Protein AF-A0A0N4UNN8-F1 (afdb_monomer)

InterPro domains:
  IPR016040 NAD(P)-binding domain [PF16363] (71-376)
  IPR036291 NAD(P)-binding domain superfamily [SSF51735] (62-388)

pLDDT: mean 86.35, std 21.84, range [20.2, 98.94]

Mean predicted aligned error: 10.26 Å

Nearest PDB structures (foldseek):
  2hun-assembly1_B  TM=9.190E-01  e=2.911E-35  Pyrococcus horikoshii OT3
  8du1-assembly2_B  TM=8.882E-01  e=1.195E-36  Elizabethkingia anophelis NUHP1
  1g1a-assembly1_A  TM=8.805E-01  e=3.283E-35  Salmonella enterica subsp. enterica serovar Typhimurium
  1bxk-assembly1_B  TM=8.755E-01  e=2.512E-33  Escherichia coli
  1bxk-assembly1_A  TM=8.623E-01  e=2.833E-33  Escherichia coli

Secondary structure (DSSP, 8-state):
---------------------------------HHHHHHHHHHHHHHHHHHHHTT--S----PPP--SEEEEESTTSHHHHHHHHHHHTT-TT-EEEEEESSPP-S-----TTTEEEEE--TT-HHHHHHHHHHTT--EEEE--S---HHHHHHTHHHHHHHHHHHHHHHHHHHHTTT---SEEEEEEEGGGG----TTPPPB-TTSPP---SHHHHHHHHHHHHHHHHHHHH---EEEEEE-EEE-TT--TTSHHHHHHHHHHTT--EEEETTS--EEEEEEHHHHHHHHHHHHHHPPTT-EEEE--S-EEEHHHHHHHHHHHHHHHTT----PPPEEEEPPPTT------B--HHHHHHH-----S-HHHHHHHHHHHHHHHHHHHHHHHHHTT-

Sequence (397 aa):
MARDIYGFGWHQNSAMKYGCAKSVRVSRRFEYNPEWFHSINIVRKTLLIHASNVRNKAANISMKFTPKNLLITGGVGFIGSNFINYVYNKWPSCRIINIDKDDDKFGYSFDEERYVFIKNDIQNIKILTHILHLYQIDAVIHFAAITHVDESYANRIGTITENIVSTSQLLEAVTIHYNGIERFVHISTDEVYGDSQENEDRKDEKSNLNPTNPYAASKASCELILQAYSHSYKLPFVMVRMNNVYGPRQQLSKLIPKFINIAMKNGEYPLMGDGLHSRSWMFVDDCCEGIKRVMESGRLGEIYNLGTDFEISNYDVTIQIHQLVSKLLNRDSTSANFCFIADRPYHDRRYLINFNKVETEMNWKCTTDFRDGLYKTIQYYINDYERIEKFAKLKQG

Foldseek 3Di:
DDDDDDDDDDDDDDDDDDDDDDDPPPPPPPDDDVVVVVVVVVVVVVVVVVVVVVPPPPDPPPFFDAWQEEEEECLLADLNVLLCVLCCVVRVNHAYEYEYCDDNPPPDPDDCRRYHYDNDQLLPLVVLLVCCVVRVGAEYEYPDADQDQVVCVVPVPCRLCRLQSSLVSNLCSCQVRHVRYPEYEYEAALLQLPFDDPPDDAAEQPHDGDHDGSNSVSRNNSVVVVLVCCVPRVHQYEYEYEWAEDAFPHDCVDLLNVLLVCLLVVHAREAEDPQQQKTFYAYSSLVSVLSVLCSGFNHGPYYAYATDPDMDTSVVSSQLSNQLSCVVVVHDDDGHHYDYDYHDPSDRRYRGHDRVPSCVRRVRHGDDDPSRRSNNRSVNSVVVVVVVVVVVVVVVD

Solvent-accessible surface area (backbone atoms only — not comparable to full-atom values): 22557 Å² total; per-residue (Å²): 132,80,88,84,92,87,81,88,78,91,84,83,88,80,90,80,80,93,78,80,88,78,84,78,83,78,83,75,78,80,76,90,57,75,69,59,57,54,58,53,51,51,56,53,54,55,53,55,59,49,65,64,59,71,76,72,83,76,84,78,75,75,76,64,51,73,56,52,20,29,37,27,34,20,32,76,40,40,66,32,37,51,32,50,66,61,41,55,75,74,38,76,77,32,26,39,38,31,33,22,70,62,76,84,82,76,75,73,92,63,58,70,90,38,40,44,83,42,79,40,58,61,66,40,40,70,59,50,38,47,51,42,62,75,60,58,35,30,23,37,40,44,56,60,58,77,82,52,58,70,56,14,69,77,35,43,66,58,39,34,48,52,34,35,51,29,50,48,32,45,50,45,25,46,47,78,70,60,62,55,56,68,37,36,39,42,65,50,48,49,53,20,48,22,62,48,58,97,89,55,78,59,42,43,83,84,52,68,78,43,44,72,46,55,42,28,41,24,48,47,50,40,52,55,50,51,51,51,42,26,73,77,62,61,48,37,28,33,35,37,27,29,50,51,68,46,47,62,74,50,58,60,86,41,69,69,50,34,50,45,55,30,43,76,67,74,47,67,44,78,31,51,48,87,21,71,44,33,46,25,58,38,40,46,69,43,52,37,52,46,54,51,47,43,67,25,66,50,56,71,78,38,67,36,37,49,58,56,90,56,62,48,30,53,48,58,53,48,46,52,46,38,54,52,46,27,58,76,70,75,44,78,92,74,80,79,50,77,40,74,39,80,55,64,87,77,65,62,50,26,64,51,67,40,34,64,65,34,30,74,76,65,74,47,70,70,78,69,54,66,68,60,41,47,48,56,27,50,53,44,53,52,54,50,50,54,51,52,53,52,55,55,52,65,73,74,110

Radius of gyration: 27.01 Å; Cα contacts (8 Å, |Δi|>4): 625; chains: 1; bounding box: 101×60×60 Å

Organism: Dracunculus medinensis (NCBI:txid318479)

Structure (mmCIF, N/CA/C/O backbone):
data_AF-A0A0N4UNN8-F1
#
_entry.id   AF-A0A0N4UNN8-F1
#
loop_
_atom_site.group_PDB
_atom_site.id
_atom_site.type_symbol
_atom_site.label_atom_id
_atom_site.label_alt_id
_atom_site.label_comp_id
_atom_site.label_asym_id
_atom_site.label_entity_id
_atom_site.label_seq_id
_atom_site.pdbx_PDB_ins_code
_atom_site.Cartn_x
_atom_site.Cartn_y
_atom_site.Cartn_z
_atom_site.occupancy
_atom_site.B_iso_or_equiv
_atom_site.auth_seq_id
_atom_site.auth_comp_id
_atom_site.auth_asym_id
_atom_site.auth_atom_id
_atom_site.pdbx_PDB_model_num
ATOM 1 N N . MET A 1 1 ? -37.952 33.208 -12.082 1.00 30.34 1 MET A N 1
ATOM 2 C CA . MET A 1 1 ? -39.090 32.514 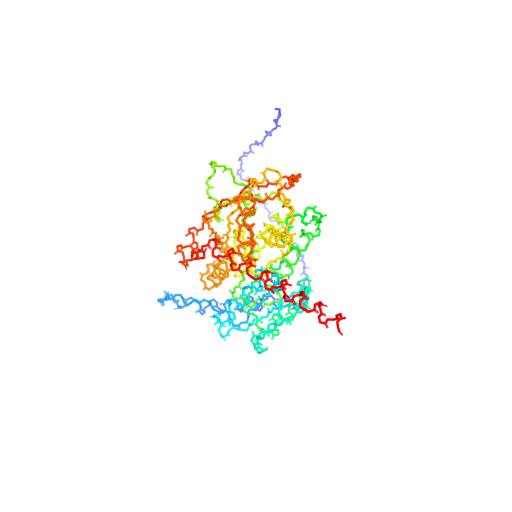-12.727 1.00 30.34 1 MET A CA 1
ATOM 3 C C . MET A 1 1 ? -39.852 31.735 -11.662 1.00 30.34 1 MET A C 1
ATOM 5 O O . MET A 1 1 ? -39.181 31.015 -10.945 1.00 30.34 1 MET A O 1
ATOM 9 N N . ALA A 1 2 ? -41.172 31.980 -11.571 1.00 30.27 2 ALA A N 1
ATOM 10 C CA . ALA A 1 2 ? -42.265 31.285 -10.847 1.00 30.27 2 ALA A CA 1
ATOM 11 C C . ALA A 1 2 ? -41.983 30.668 -9.450 1.00 30.27 2 ALA A C 1
ATOM 13 O O . ALA A 1 2 ? -41.118 29.815 -9.322 1.00 30.27 2 ALA A O 1
ATOM 14 N N . ARG A 1 3 ? -42.606 31.141 -8.349 1.00 24.02 3 ARG A N 1
ATOM 15 C CA . ARG A 1 3 ? -44.044 30.994 -7.953 1.00 24.02 3 ARG A CA 1
ATOM 16 C C . ARG A 1 3 ? -44.408 29.504 -7.770 1.00 24.02 3 ARG A C 1
ATOM 18 O O . ARG A 1 3 ? -44.069 28.725 -8.643 1.00 24.02 3 ARG A O 1
ATOM 25 N N . ASP A 1 4 ? -44.932 29.006 -6.646 1.00 31.86 4 ASP A N 1
ATOM 26 C CA . ASP A 1 4 ? -46.093 29.385 -5.808 1.00 31.86 4 ASP A CA 1
ATOM 27 C C . ASP A 1 4 ? -45.828 28.947 -4.336 1.00 31.86 4 ASP A C 1
ATOM 29 O O . ASP A 1 4 ? -45.097 27.985 -4.122 1.00 31.86 4 ASP A O 1
ATOM 33 N N . ILE A 1 5 ? -46.168 29.641 -3.238 1.00 27.33 5 ILE A N 1
ATOM 34 C CA . ILE A 1 5 ? -47.443 30.152 -2.675 1.00 27.33 5 ILE A CA 1
ATOM 35 C C . ILE A 1 5 ? -48.456 29.053 -2.303 1.00 27.33 5 ILE A C 1
ATOM 37 O O . ILE A 1 5 ? -48.942 28.365 -3.182 1.00 27.33 5 ILE A O 1
ATOM 41 N N . TYR A 1 6 ? -48.757 28.964 -0.993 1.00 33.41 6 TYR A N 1
ATOM 42 C CA . TYR A 1 6 ? -50.030 28.698 -0.270 1.00 33.41 6 TYR A CA 1
ATOM 43 C C . TYR A 1 6 ? -49.664 28.023 1.076 1.00 33.41 6 TYR A C 1
ATOM 45 O O . TYR A 1 6 ? -49.013 26.990 1.078 1.00 33.41 6 TYR A O 1
ATOM 53 N N . GLY A 1 7 ? -49.956 28.516 2.283 1.00 24.53 7 GLY A N 1
ATOM 54 C CA . GLY A 1 7 ? -50.859 29.572 2.736 1.00 24.53 7 GLY A CA 1
ATOM 55 C C . GLY A 1 7 ? -51.883 29.004 3.731 1.00 24.53 7 GLY A C 1
ATOM 56 O O . GLY A 1 7 ? -52.691 28.180 3.326 1.00 24.53 7 GLY A O 1
ATOM 57 N N . PHE A 1 8 ? -51.878 29.535 4.967 1.00 26.17 8 PHE A N 1
ATOM 58 C CA . PHE A 1 8 ? -52.922 29.455 6.019 1.00 26.17 8 PHE A CA 1
ATOM 59 C C . PHE A 1 8 ? -53.160 28.081 6.682 1.00 26.17 8 PHE A C 1
ATOM 61 O O . PHE A 1 8 ? -53.097 27.045 6.047 1.00 26.17 8 PHE A O 1
ATOM 68 N N . GLY A 1 9 ? -53.449 27.952 7.977 1.00 22.78 9 GLY A N 1
ATOM 69 C CA . GLY A 1 9 ? -53.898 28.907 8.987 1.00 22.78 9 GLY A CA 1
ATOM 70 C C . GLY A 1 9 ? -54.893 28.188 9.914 1.00 22.78 9 GLY A C 1
ATOM 71 O O . GLY A 1 9 ? -55.808 27.527 9.443 1.00 22.78 9 GLY A O 1
ATOM 72 N N . TRP A 1 10 ? -54.643 28.284 11.218 1.00 20.20 10 TRP A N 1
ATOM 73 C CA . TRP A 1 10 ? -55.449 27.904 12.386 1.00 20.20 10 TRP A CA 1
ATOM 74 C C . TRP A 1 10 ? -56.969 27.714 12.202 1.00 20.20 10 TRP A C 1
ATOM 76 O O . TRP A 1 10 ? -57.627 28.613 11.697 1.00 20.20 10 TRP A O 1
ATOM 86 N N . HIS A 1 11 ? -57.536 26.646 12.791 1.00 27.20 11 HIS A N 1
ATOM 87 C CA . HIS A 1 11 ? -58.676 26.757 13.720 1.00 27.20 11 HIS A CA 1
ATOM 88 C C . HIS A 1 11 ? -58.968 25.466 14.511 1.00 27.20 11 HIS A C 1
ATOM 90 O O . HIS A 1 11 ? -58.924 24.350 13.999 1.00 27.20 11 HIS A O 1
ATOM 96 N N . GLN A 1 12 ? -59.273 25.680 15.792 1.00 20.61 12 GLN A N 1
ATOM 97 C CA . GLN A 1 12 ? -59.798 24.743 16.784 1.00 20.61 12 GLN A CA 1
ATOM 98 C C . GLN A 1 12 ? -61.256 24.318 16.510 1.00 20.61 12 GLN A C 1
ATOM 100 O O . GLN A 1 12 ? -62.001 25.027 15.841 1.00 20.61 12 GLN A O 1
ATOM 105 N N . ASN A 1 13 ? -61.660 23.255 17.222 1.00 22.22 13 ASN A N 1
ATOM 106 C CA . ASN A 1 13 ? -63.023 22.814 17.556 1.00 22.22 13 ASN A CA 1
ATOM 107 C C . ASN A 1 13 ? -63.836 22.079 16.480 1.00 22.22 13 ASN A C 1
ATOM 109 O O . ASN A 1 13 ? -64.483 22.673 15.628 1.00 22.22 13 ASN A O 1
ATOM 113 N N . SER A 1 14 ? -64.000 20.770 16.672 1.00 28.27 14 SER A N 1
ATOM 114 C CA . SER A 1 14 ? -65.283 20.228 17.149 1.00 28.27 14 SER A CA 1
ATOM 115 C C . SER A 1 14 ? -65.194 18.720 17.383 1.00 28.27 14 SER A C 1
ATOM 117 O O . SER A 1 14 ? -64.699 17.946 16.569 1.00 28.27 14 SER A O 1
ATOM 119 N N . ALA A 1 15 ? -65.685 18.311 18.548 1.00 24.38 15 ALA A N 1
ATOM 120 C CA . ALA A 1 15 ? -65.990 16.933 18.869 1.00 24.38 15 ALA A CA 1
ATOM 121 C C . ALA A 1 15 ? -67.179 16.454 18.026 1.00 24.38 15 ALA A C 1
ATOM 123 O O . ALA A 1 15 ? -68.214 17.113 18.031 1.00 24.38 15 ALA A O 1
ATOM 124 N N . MET A 1 16 ? -67.092 15.278 17.398 1.00 25.09 16 MET A N 1
ATOM 125 C CA . MET A 1 16 ? -68.278 14.455 17.146 1.00 25.09 16 MET A CA 1
ATOM 126 C C . MET A 1 16 ? -67.942 12.973 16.908 1.00 25.09 16 MET A C 1
ATOM 128 O O . MET A 1 16 ? -67.311 12.601 15.928 1.00 25.09 16 MET A O 1
ATOM 132 N N . LYS A 1 17 ? -68.518 12.164 17.805 1.00 27.28 17 LYS A N 1
ATOM 133 C CA . LYS A 1 17 ? -69.238 10.901 17.565 1.00 27.28 17 LYS A CA 1
ATOM 134 C C . LYS A 1 17 ? -68.455 9.640 17.169 1.00 27.28 17 LYS A C 1
ATOM 136 O O . LYS A 1 17 ? -68.175 9.364 16.011 1.00 27.28 17 LYS A O 1
ATOM 141 N N . TYR A 1 18 ? -68.293 8.806 18.200 1.00 24.97 18 TYR A N 1
ATOM 142 C CA . TYR A 1 18 ? -68.488 7.353 18.234 1.00 24.97 18 TYR A CA 1
ATOM 143 C C . TYR A 1 18 ? -69.039 6.712 16.945 1.00 24.97 18 TYR A C 1
ATOM 145 O O . TYR A 1 18 ? -70.208 6.882 16.604 1.00 24.97 18 TYR A O 1
ATOM 153 N N . GLY A 1 19 ? -68.208 5.886 16.304 1.00 28.28 19 GLY A N 1
ATOM 154 C CA . GLY A 1 19 ? -68.574 5.012 15.192 1.00 28.28 19 GLY A CA 1
ATOM 155 C C . GLY A 1 19 ? -68.000 3.609 15.389 1.00 28.28 19 GLY A C 1
ATOM 156 O O . GLY A 1 19 ? -66.830 3.372 15.128 1.00 28.28 19 GLY A O 1
ATOM 157 N N . CYS A 1 20 ? -68.854 2.726 15.911 1.00 26.77 20 CYS A N 1
ATOM 158 C CA . CYS A 1 20 ? -68.857 1.259 15.887 1.00 26.77 20 CYS A CA 1
ATOM 159 C C . CYS A 1 20 ? -67.574 0.510 15.451 1.00 26.77 20 CYS A C 1
ATOM 161 O O . CYS A 1 20 ? -67.193 0.483 14.281 1.00 26.77 20 CYS A O 1
ATOM 163 N N . ALA A 1 21 ? -67.000 -0.224 16.407 1.00 28.34 21 ALA A N 1
ATOM 164 C CA . ALA A 1 21 ? -65.987 -1.247 16.201 1.00 28.34 21 ALA A CA 1
ATOM 165 C C . ALA A 1 21 ? -66.495 -2.378 15.284 1.00 28.34 21 ALA A C 1
ATOM 167 O O . ALA A 1 21 ? -67.363 -3.160 15.669 1.00 28.34 21 ALA A O 1
ATOM 168 N N . LYS A 1 22 ? -65.895 -2.522 14.097 1.00 31.75 22 LYS A N 1
ATOM 169 C CA . LYS A 1 22 ? -65.870 -3.800 13.375 1.00 31.75 22 LYS A CA 1
ATOM 170 C C . LYS A 1 22 ? -64.519 -4.459 13.621 1.00 31.75 22 LYS A C 1
ATOM 172 O O . LYS A 1 22 ? -63.483 -4.007 13.144 1.00 31.75 22 LYS A O 1
ATOM 177 N N . SER A 1 23 ? -64.556 -5.519 14.416 1.00 30.45 23 SER A N 1
ATOM 178 C CA . SER A 1 23 ? -63.445 -6.407 14.725 1.00 30.45 23 SER A CA 1
ATOM 179 C C . SER A 1 23 ? -62.936 -7.094 13.455 1.00 30.45 23 SER A C 1
ATOM 181 O O . SER A 1 23 ? -63.496 -8.078 12.980 1.00 30.45 23 SER A O 1
ATOM 183 N N . VAL A 1 24 ? -61.832 -6.596 12.901 1.00 29.84 24 VAL A N 1
ATOM 184 C CA . VAL A 1 24 ? -61.048 -7.356 11.924 1.00 29.84 24 VAL A CA 1
ATOM 185 C C . VAL A 1 24 ? -60.244 -8.395 12.708 1.00 29.84 24 VAL A C 1
ATOM 187 O O . VAL A 1 24 ? -59.227 -8.084 13.326 1.00 29.84 24 VAL A O 1
ATOM 190 N N . ARG A 1 25 ? -60.726 -9.645 12.727 1.00 27.03 25 ARG A N 1
ATOM 191 C CA . ARG A 1 25 ? -59.956 -10.806 13.198 1.00 27.03 25 ARG A CA 1
ATOM 192 C C . ARG A 1 25 ? -58.780 -11.024 12.246 1.00 27.03 25 ARG A C 1
ATOM 194 O O . ARG A 1 25 ? -58.915 -11.687 11.224 1.00 27.03 25 ARG A O 1
ATOM 201 N N . VAL A 1 26 ? -57.618 -10.482 12.590 1.00 31.48 26 VAL A N 1
ATOM 202 C CA . VAL A 1 26 ? -56.352 -10.858 11.958 1.00 31.48 26 VAL A CA 1
ATOM 203 C C . VAL A 1 26 ? -55.832 -12.103 12.676 1.00 31.48 26 VAL A C 1
ATOM 205 O O . VAL A 1 26 ? -55.178 -12.013 13.712 1.00 31.48 26 VAL A O 1
ATOM 208 N N . SER A 1 27 ? -56.132 -13.286 12.143 1.00 29.81 27 SER A N 1
ATOM 209 C CA . SER A 1 27 ? -55.459 -14.521 12.546 1.00 29.81 27 SER A CA 1
ATOM 210 C C . SER A 1 27 ? -54.057 -14.554 11.930 1.00 29.81 27 SER A C 1
ATOM 212 O O . SER A 1 27 ? -53.844 -15.160 10.883 1.00 29.81 27 SER A O 1
ATOM 214 N N . ARG A 1 28 ? -53.081 -13.886 12.553 1.00 35.12 28 ARG A N 1
ATOM 215 C CA . ARG A 1 28 ? -51.664 -14.141 12.256 1.00 35.12 28 ARG A CA 1
ATOM 216 C C . ARG A 1 28 ? -51.249 -15.403 13.005 1.00 35.12 28 ARG A C 1
ATOM 218 O O . ARG A 1 28 ? -50.889 -15.345 14.177 1.00 35.12 28 ARG A O 1
ATOM 225 N N . ARG A 1 29 ? -51.312 -16.554 12.327 1.00 32.06 29 ARG A N 1
ATOM 226 C CA . ARG A 1 29 ? -50.422 -17.672 12.658 1.00 32.06 29 ARG A CA 1
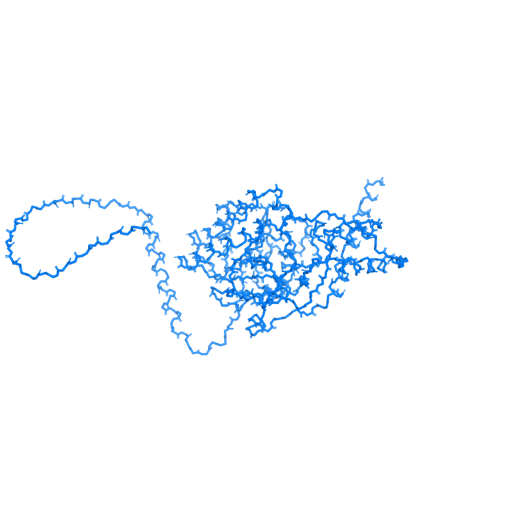ATOM 227 C C . ARG A 1 29 ? -49.005 -17.152 12.426 1.00 32.06 29 ARG A C 1
ATOM 229 O O . ARG A 1 29 ? -48.637 -16.881 11.290 1.00 32.06 29 ARG A O 1
ATOM 236 N N . PHE A 1 30 ? -48.258 -16.930 13.500 1.00 36.72 30 PHE A N 1
ATOM 237 C CA . PHE A 1 30 ? -46.817 -16.746 13.403 1.00 36.72 30 PHE A CA 1
ATOM 238 C C . PHE A 1 30 ? -46.232 -18.086 12.959 1.00 36.72 30 PHE A C 1
ATOM 240 O O . PHE A 1 30 ? -46.212 -19.041 13.733 1.00 36.72 30 PHE A O 1
ATOM 247 N N . GLU A 1 31 ? -45.836 -18.177 11.693 1.00 38.75 31 GLU A N 1
ATOM 248 C CA . GLU A 1 31 ? -45.018 -19.287 11.223 1.00 38.75 31 GLU A CA 1
ATOM 249 C C . GLU A 1 31 ? -43.648 -19.206 11.895 1.00 38.75 31 GLU A C 1
ATOM 251 O O . GLU A 1 31 ? -43.008 -18.154 11.958 1.00 38.75 31 GLU A O 1
ATOM 256 N N . TYR A 1 32 ? -43.236 -20.334 12.459 1.00 37.50 32 TYR A N 1
ATOM 257 C CA . TYR A 1 32 ? -41.944 -20.516 13.091 1.00 37.50 32 TYR A CA 1
ATOM 258 C C . TYR A 1 32 ? -40.848 -20.420 12.022 1.00 37.50 32 TYR A C 1
ATOM 260 O O . TYR A 1 32 ? -40.718 -21.322 11.198 1.00 37.50 32 TYR A O 1
ATOM 268 N N . ASN A 1 33 ? -40.068 -19.335 12.028 1.00 49.25 33 ASN A N 1
ATOM 269 C CA . ASN A 1 33 ? -38.881 -19.203 11.186 1.00 49.25 33 ASN A CA 1
ATOM 270 C C . ASN A 1 33 ? -37.609 -19.307 12.060 1.00 49.25 33 ASN A C 1
ATOM 272 O O . ASN A 1 33 ? -37.367 -18.416 12.882 1.00 49.25 33 ASN A O 1
ATOM 276 N N . PRO A 1 34 ? -36.794 -20.369 11.910 1.00 53.12 34 PRO A N 1
ATOM 277 C CA . PRO A 1 34 ? -35.596 -20.588 12.720 1.00 53.12 34 PRO A CA 1
ATOM 278 C C . PRO A 1 34 ? -34.514 -19.503 12.565 1.00 53.12 34 PRO A C 1
ATOM 280 O O . PRO A 1 34 ? -33.717 -19.328 13.488 1.00 53.12 34 PRO A O 1
ATOM 283 N N . GLU A 1 35 ? -34.506 -18.713 11.484 1.00 45.56 35 GLU A N 1
ATOM 284 C CA . GLU A 1 35 ? -33.519 -17.634 11.307 1.00 45.56 35 GLU A CA 1
ATOM 285 C C . GLU A 1 35 ? -33.674 -16.503 12.339 1.00 45.56 35 GLU A C 1
ATOM 287 O O . GLU A 1 35 ? -32.682 -15.946 12.812 1.00 45.56 35 GLU A O 1
ATOM 292 N N . TRP A 1 36 ? -34.901 -16.233 12.802 1.00 42.44 36 TRP A N 1
ATOM 293 C CA . TRP A 1 36 ? -35.175 -15.195 13.807 1.00 42.44 36 TRP A CA 1
ATOM 294 C C . TRP A 1 36 ? -34.560 -15.510 15.176 1.00 42.44 36 TRP A C 1
ATOM 296 O O . TRP A 1 36 ? -34.135 -14.609 15.904 1.00 42.44 36 TRP A O 1
ATOM 306 N N . PHE A 1 37 ? -34.475 -16.795 15.534 1.00 44.19 37 PHE A N 1
ATOM 307 C CA . PHE A 1 37 ? -33.847 -17.217 16.786 1.00 44.19 37 PHE A CA 1
ATOM 308 C C . PHE A 1 37 ? -32.326 -17.048 16.752 1.00 44.19 37 PHE A C 1
ATOM 310 O O . PHE A 1 37 ? -31.721 -16.791 17.797 1.00 44.19 37 PHE A O 1
ATOM 317 N N . HIS A 1 38 ? -31.704 -17.133 15.571 1.00 51.19 38 HIS A N 1
ATOM 318 C CA . HIS A 1 38 ? -30.276 -16.870 15.423 1.00 51.19 38 HIS A CA 1
ATOM 319 C C . HIS A 1 38 ? -29.963 -15.392 15.712 1.00 51.19 38 HIS A C 1
ATOM 321 O O . HIS A 1 38 ? -29.094 -15.097 16.534 1.00 51.19 38 HIS A O 1
ATOM 327 N N . SER A 1 39 ? -30.758 -14.466 15.166 1.00 55.31 39 SER A N 1
ATOM 328 C CA . SER A 1 39 ? -30.609 -13.021 15.399 1.00 55.31 39 SER A CA 1
ATOM 329 C C . SER A 1 39 ? -30.807 -12.630 16.873 1.00 55.31 39 SER A C 1
ATOM 331 O O . SER A 1 39 ? -30.040 -11.836 17.416 1.00 55.31 39 SER A O 1
ATOM 333 N N . ILE A 1 40 ? -31.793 -13.219 17.563 1.00 51.44 40 ILE A N 1
ATOM 334 C CA . ILE A 1 40 ? -32.061 -12.935 18.988 1.00 51.44 40 ILE A CA 1
ATOM 335 C C . ILE A 1 40 ? -30.924 -13.443 19.891 1.00 51.44 40 ILE A C 1
ATOM 337 O O . ILE A 1 40 ? -30.553 -12.776 20.864 1.00 51.44 40 ILE A O 1
ATOM 341 N N . ASN A 1 41 ? -30.341 -14.604 19.575 1.00 48.75 41 ASN A N 1
ATOM 342 C CA . ASN A 1 41 ? -29.212 -15.146 20.333 1.00 48.75 41 ASN A CA 1
ATOM 343 C C . ASN A 1 41 ? -27.938 -14.302 20.172 1.00 48.75 41 ASN A C 1
ATOM 345 O O . ASN A 1 41 ? -27.188 -14.164 21.142 1.00 48.75 41 ASN A O 1
ATOM 349 N N . ILE A 1 42 ? -27.729 -13.685 19.003 1.00 57.97 42 ILE A N 1
ATOM 350 C CA . ILE A 1 42 ? -26.637 -12.725 18.779 1.00 57.97 42 ILE A CA 1
ATOM 351 C C . ILE A 1 42 ? -26.808 -11.512 19.704 1.00 57.97 42 ILE A C 1
ATOM 353 O O . ILE A 1 42 ? -25.903 -11.217 20.482 1.00 57.97 42 ILE A O 1
ATOM 357 N N . VAL A 1 43 ? -27.995 -10.889 19.734 1.00 60.62 43 VAL A N 1
ATOM 358 C CA . VAL A 1 43 ? -28.268 -9.718 20.597 1.00 60.62 43 VAL A CA 1
ATOM 359 C C . VAL A 1 43 ? -28.069 -10.040 22.086 1.00 60.62 43 VAL A C 1
ATOM 361 O O . VAL A 1 43 ? -27.485 -9.244 22.827 1.00 60.62 43 VAL A O 1
ATOM 364 N N . ARG A 1 44 ? -28.501 -11.226 22.542 1.00 42.22 44 ARG A N 1
ATOM 365 C CA . ARG A 1 44 ? -28.299 -11.664 23.937 1.00 42.22 44 ARG A CA 1
ATOM 366 C C . ARG A 1 44 ? -26.826 -11.867 24.294 1.00 42.22 44 ARG A C 1
ATOM 368 O O . ARG A 1 44 ? -26.421 -11.456 25.381 1.00 42.22 44 ARG A O 1
ATOM 375 N N . LYS A 1 45 ? -26.020 -12.467 23.408 1.00 49.16 45 LYS A N 1
ATOM 376 C CA . LYS A 1 45 ? -24.570 -12.614 23.638 1.00 49.16 45 LYS A CA 1
ATOM 377 C C . LYS A 1 45 ? -23.874 -11.252 23.706 1.00 49.16 45 LYS A C 1
ATOM 379 O O . LYS A 1 45 ? -23.054 -11.049 24.599 1.00 49.16 45 LYS A O 1
ATOM 384 N N . THR A 1 46 ? -24.252 -10.300 22.851 1.00 55.88 46 THR A N 1
ATOM 385 C CA . THR A 1 46 ? -23.696 -8.935 22.865 1.00 55.88 46 THR A CA 1
ATOM 386 C C . THR A 1 46 ? -23.965 -8.210 24.190 1.00 55.88 46 THR A C 1
ATOM 388 O O . THR A 1 46 ? -23.067 -7.562 24.727 1.00 55.88 46 THR A O 1
ATOM 391 N N . LEU A 1 47 ? -25.165 -8.357 24.765 1.00 44.75 47 LEU A N 1
ATOM 392 C CA . LEU A 1 47 ? -25.520 -7.750 26.057 1.00 44.75 47 LEU A CA 1
ATOM 393 C C . LEU A 1 47 ? -24.718 -8.328 27.235 1.00 44.75 47 LEU A C 1
ATOM 395 O O . LEU A 1 47 ? -24.312 -7.578 28.124 1.00 44.75 47 LEU A O 1
ATOM 399 N N . LEU A 1 48 ? -24.449 -9.637 27.238 1.00 49.19 48 LEU A N 1
ATOM 400 C CA . LEU A 1 48 ? -23.690 -10.292 28.312 1.00 49.19 48 LEU A CA 1
ATOM 401 C C . LEU A 1 48 ? -22.207 -9.887 28.316 1.00 49.19 48 LEU A C 1
ATOM 403 O O . LEU A 1 48 ? -21.654 -9.646 29.387 1.00 49.19 48 LEU A O 1
ATOM 407 N N . ILE A 1 49 ? -21.593 -9.717 27.139 1.00 53.91 49 ILE A N 1
ATOM 408 C CA . ILE A 1 49 ? -20.220 -9.189 27.006 1.00 53.91 49 ILE A CA 1
ATOM 409 C C . ILE A 1 49 ? -20.150 -7.723 27.479 1.00 53.91 49 ILE A C 1
ATOM 411 O O . ILE A 1 49 ? -19.151 -7.274 28.043 1.00 53.91 49 ILE A O 1
ATOM 415 N N . HIS A 1 50 ? -21.231 -6.958 27.309 1.00 48.06 50 HIS A N 1
ATOM 416 C CA . HIS A 1 50 ? -21.278 -5.568 27.762 1.00 48.06 50 HIS A CA 1
ATOM 417 C C . HIS A 1 50 ? -21.320 -5.443 29.292 1.00 48.06 50 HIS A C 1
ATOM 419 O O . HIS A 1 50 ? -20.675 -4.560 29.858 1.00 48.06 50 HIS A O 1
ATOM 425 N N . ALA A 1 51 ? -22.020 -6.352 29.980 1.00 49.91 51 ALA A N 1
ATOM 426 C CA . ALA A 1 51 ? -22.094 -6.350 31.440 1.00 49.91 51 ALA A CA 1
ATOM 427 C C . ALA A 1 51 ? -20.732 -6.622 32.108 1.00 49.91 51 ALA A C 1
ATOM 429 O O . ALA A 1 51 ? -20.457 -6.068 33.175 1.00 49.91 51 ALA A O 1
ATOM 430 N N . SER A 1 52 ? -19.851 -7.410 31.477 1.00 50.94 52 SER A N 1
ATOM 431 C CA . SER A 1 52 ? -18.482 -7.614 31.969 1.00 50.94 52 SER A CA 1
ATOM 432 C C . SER A 1 52 ? -17.579 -6.396 31.745 1.00 50.94 52 SER A C 1
ATOM 434 O O . SER A 1 52 ? -16.732 -6.108 32.588 1.00 50.94 52 SER A O 1
ATOM 436 N N . ASN A 1 53 ? -17.790 -5.629 30.672 1.00 49.25 53 ASN A N 1
ATOM 437 C CA . ASN A 1 53 ? -16.897 -4.522 30.306 1.00 49.25 53 ASN A CA 1
ATOM 438 C C . ASN A 1 53 ? -17.124 -3.234 31.116 1.00 49.25 53 ASN A C 1
ATOM 440 O O . ASN A 1 53 ? -16.206 -2.427 31.253 1.00 49.25 53 ASN A O 1
ATOM 444 N N . VAL A 1 54 ? -18.307 -3.032 31.706 1.00 49.94 54 VAL A N 1
ATOM 445 C CA . VAL A 1 54 ? -18.607 -1.810 32.483 1.00 49.94 54 VAL A CA 1
ATOM 446 C C . VAL A 1 54 ? -17.922 -1.795 33.863 1.00 49.94 54 VAL A C 1
ATOM 448 O O . VAL A 1 54 ? -17.734 -0.722 34.433 1.00 49.94 54 VAL A O 1
ATOM 451 N N . ARG A 1 55 ? -17.485 -2.944 34.404 1.00 41.69 55 ARG A N 1
ATOM 452 C CA . ARG A 1 55 ? -16.905 -3.015 35.764 1.00 41.69 55 ARG A CA 1
ATOM 453 C C . ARG A 1 55 ? -15.414 -2.671 35.880 1.00 41.69 55 ARG A C 1
ATOM 455 O O . ARG A 1 55 ? -14.977 -2.387 36.989 1.00 41.69 55 ARG A O 1
ATOM 462 N N . ASN A 1 56 ? -14.655 -2.594 34.787 1.00 37.12 56 ASN A N 1
ATOM 463 C CA . ASN A 1 56 ? -13.212 -2.311 34.834 1.00 37.12 56 ASN A CA 1
ATOM 464 C C . ASN A 1 56 ? -12.879 -0.934 34.237 1.00 37.12 56 ASN A C 1
ATOM 466 O O . ASN A 1 56 ? -12.306 -0.829 33.156 1.00 37.12 56 ASN A O 1
ATOM 470 N N . LYS A 1 57 ? -13.256 0.142 34.939 1.00 38.44 57 LYS A N 1
ATOM 471 C CA . LYS A 1 57 ? -12.914 1.533 34.566 1.00 38.44 57 LYS A CA 1
ATOM 472 C C . LYS A 1 57 ? -11.881 2.208 35.480 1.00 38.44 57 LYS A C 1
ATOM 474 O O . LYS A 1 57 ? -11.679 3.413 35.375 1.00 38.44 57 LYS A O 1
ATOM 479 N N . ALA A 1 58 ? -11.187 1.452 36.328 1.00 34.47 58 ALA A N 1
ATOM 480 C CA . ALA A 1 58 ? -10.100 1.962 37.162 1.00 34.47 58 ALA A CA 1
ATOM 481 C C . ALA A 1 58 ? -8.777 1.271 36.786 1.00 34.47 58 ALA A C 1
ATOM 483 O O . ALA A 1 58 ? -8.691 0.050 36.838 1.00 34.47 58 ALA A O 1
ATOM 484 N N . ALA A 1 59 ? -7.773 2.075 36.413 1.00 39.31 59 ALA A N 1
ATOM 485 C CA . ALA A 1 59 ? -6.389 1.693 36.091 1.00 39.31 59 ALA A CA 1
ATOM 486 C C . ALA A 1 59 ? -6.150 0.899 34.782 1.00 39.31 59 ALA A C 1
ATOM 488 O O . ALA A 1 59 ? -5.473 -0.124 34.781 1.00 39.31 59 ALA A O 1
ATOM 489 N N . ASN A 1 60 ? -6.619 1.401 33.632 1.00 42.22 60 ASN A N 1
ATOM 490 C CA . ASN A 1 60 ? -6.166 0.885 32.333 1.00 42.22 60 ASN A CA 1
ATOM 491 C C . ASN A 1 60 ? -4.806 1.493 31.958 1.00 42.22 60 ASN A C 1
ATOM 493 O O . ASN A 1 60 ? -4.734 2.481 31.230 1.00 42.22 60 ASN A O 1
ATOM 497 N N . ILE A 1 61 ? -3.716 0.846 32.376 1.00 45.94 61 ILE A N 1
ATOM 498 C CA . ILE A 1 61 ? -2.581 0.705 31.457 1.00 45.94 61 ILE A CA 1
ATOM 499 C C . ILE A 1 61 ? -3.183 -0.049 30.269 1.00 45.94 61 ILE A C 1
ATOM 501 O O . ILE A 1 61 ? -3.497 -1.228 30.413 1.00 45.94 61 ILE A O 1
ATOM 505 N N . SER A 1 62 ? -3.497 0.627 29.158 1.00 57.97 62 SER A N 1
ATOM 506 C CA . SER A 1 62 ? -4.143 -0.049 28.030 1.00 57.97 62 SER A CA 1
ATOM 507 C C . SER A 1 62 ? -3.196 -1.139 27.535 1.00 57.97 62 SER A C 1
ATOM 509 O O . SER A 1 62 ? -2.179 -0.836 26.906 1.00 57.97 62 SER A O 1
ATOM 511 N N . MET A 1 63 ? -3.479 -2.400 27.862 1.00 73.12 63 MET A N 1
ATOM 512 C CA . MET A 1 63 ? -2.725 -3.509 27.298 1.00 73.12 63 MET A CA 1
ATOM 513 C C . MET A 1 63 ? -2.863 -3.420 25.781 1.00 73.12 63 MET A C 1
ATOM 515 O O . MET A 1 63 ? -3.974 -3.340 25.255 1.00 73.12 63 MET A O 1
ATOM 519 N N . LYS A 1 64 ? -1.722 -3.363 25.092 1.00 89.25 64 LYS A N 1
ATOM 520 C CA . LYS A 1 64 ? -1.682 -3.379 23.633 1.00 89.25 64 LYS A CA 1
ATOM 521 C C . LYS A 1 64 ? -2.365 -4.650 23.143 1.00 89.25 64 LYS A C 1
ATOM 523 O O . LYS A 1 64 ? -2.097 -5.731 23.663 1.00 89.25 64 LYS A O 1
ATOM 528 N N . PHE A 1 65 ? -3.227 -4.518 22.143 1.00 95.81 65 PHE A N 1
ATOM 529 C CA . PHE A 1 65 ? -3.807 -5.681 21.488 1.00 95.81 65 PHE A CA 1
ATOM 530 C C . PHE A 1 65 ? -2.700 -6.446 20.763 1.00 95.81 65 PHE A C 1
ATOM 532 O O . PHE A 1 65 ? -1.889 -5.846 20.071 1.00 95.81 65 PHE A O 1
ATOM 539 N N . THR A 1 66 ? -2.637 -7.762 20.915 1.00 95.62 66 THR A N 1
ATOM 540 C CA . THR A 1 66 ? -1.752 -8.614 20.115 1.00 95.62 66 THR A CA 1
ATOM 541 C C . THR A 1 66 ? -2.605 -9.743 19.556 1.00 95.62 66 THR A C 1
ATOM 543 O O . THR A 1 66 ? -3.175 -10.480 20.363 1.00 95.62 66 THR A O 1
ATOM 546 N N . PRO A 1 67 ? -2.716 -9.877 18.222 1.00 98.06 67 PRO A N 1
ATOM 547 C CA . PRO A 1 67 ? -3.485 -10.957 17.617 1.00 98.06 67 PRO A CA 1
ATOM 548 C C . PRO A 1 67 ? -3.003 -12.331 18.088 1.00 98.06 67 PRO A C 1
ATOM 550 O O . PRO A 1 67 ? -1.794 -12.565 18.176 1.00 98.06 67 PRO A O 1
ATOM 553 N N . LYS A 1 68 ? -3.934 -13.251 18.333 1.00 98.31 68 LYS A N 1
ATOM 554 C CA . LYS A 1 68 ? -3.639 -14.673 18.552 1.00 98.31 68 LYS A CA 1
ATOM 555 C C . LYS A 1 68 ? -3.694 -15.449 17.241 1.00 98.31 68 LYS A C 1
ATOM 557 O O . LYS A 1 68 ? -2.792 -16.236 16.977 1.00 98.31 68 LYS A O 1
ATOM 562 N N . ASN A 1 69 ? -4.718 -15.206 16.423 1.00 98.75 69 ASN A N 1
ATOM 563 C CA . ASN A 1 69 ? -4.949 -15.844 15.130 1.00 98.75 69 ASN A CA 1
ATOM 564 C C . ASN A 1 69 ? -5.258 -14.761 14.089 1.00 98.75 69 ASN A C 1
ATOM 566 O O . ASN A 1 69 ? -6.393 -14.311 13.923 1.00 98.75 69 ASN A O 1
ATOM 570 N N . LEU A 1 70 ? -4.222 -14.339 13.376 1.00 98.81 70 LEU A N 1
ATOM 571 C CA . LEU A 1 70 ? -4.279 -13.235 12.435 1.00 98.81 70 LEU A CA 1
ATOM 572 C C . LEU A 1 70 ? -4.524 -13.735 11.013 1.00 98.81 70 LEU A C 1
ATOM 574 O O . LEU A 1 70 ? -3.674 -14.417 10.446 1.00 98.81 70 LEU A O 1
ATOM 578 N N . LEU A 1 71 ? -5.627 -13.313 10.397 1.00 98.81 71 LEU A N 1
ATOM 579 C CA . LEU A 1 71 ? -5.833 -13.460 8.958 1.00 98.81 71 LEU A CA 1
ATOM 580 C C . LEU A 1 71 ? -5.180 -12.290 8.211 1.00 98.81 71 LEU A C 1
ATOM 582 O O . LEU A 1 71 ? -5.498 -11.125 8.447 1.00 98.81 71 LEU A O 1
ATOM 586 N N . ILE A 1 72 ? -4.302 -12.594 7.264 1.00 98.75 72 ILE A N 1
ATOM 587 C CA . ILE A 1 72 ? -3.715 -11.635 6.331 1.00 98.75 72 ILE A CA 1
ATOM 588 C C . ILE A 1 72 ? -4.204 -11.991 4.938 1.00 98.75 72 ILE A C 1
ATOM 590 O O . ILE A 1 72 ? -3.922 -13.076 4.444 1.00 98.75 72 ILE A O 1
ATOM 594 N N . THR A 1 73 ? -4.912 -11.076 4.285 1.00 98.50 73 THR A N 1
ATOM 595 C CA . THR A 1 73 ? -5.241 -11.237 2.861 1.00 98.50 73 THR A CA 1
ATOM 596 C C . THR A 1 73 ? -4.193 -10.524 2.015 1.00 98.50 73 THR A C 1
ATOM 598 O O . THR A 1 73 ? -3.856 -9.385 2.353 1.00 98.50 73 THR A O 1
ATOM 601 N N . GLY A 1 74 ? -3.764 -11.094 0.892 1.00 97.31 74 GLY A N 1
ATOM 602 C CA . GLY A 1 74 ? -2.807 -10.432 0.000 1.00 97.31 74 GLY A CA 1
ATOM 603 C C . GLY A 1 74 ? -1.359 -10.534 0.493 1.00 97.31 74 GLY A C 1
ATOM 604 O O . GLY A 1 74 ? -0.545 -9.645 0.220 1.00 97.31 74 GLY A O 1
ATOM 605 N N . GLY A 1 75 ? -1.039 -11.553 1.299 1.00 97.00 75 GLY A N 1
ATOM 606 C CA . GLY A 1 75 ? 0.286 -11.720 1.894 1.00 97.00 75 GLY A CA 1
ATOM 607 C C . GLY A 1 75 ? 1.366 -12.193 0.919 1.00 97.00 75 GLY A C 1
ATOM 608 O O . GLY A 1 75 ? 2.536 -12.185 1.289 1.00 97.00 75 GLY A O 1
ATOM 609 N N . VAL A 1 76 ? 1.021 -12.550 -0.324 1.00 96.19 76 VAL A N 1
ATOM 610 C CA . VAL A 1 76 ? 1.997 -12.766 -1.413 1.00 96.19 76 VAL A CA 1
ATOM 611 C C . VAL A 1 76 ? 2.367 -11.433 -2.100 1.00 96.19 76 VAL A C 1
ATOM 613 O O . VAL A 1 76 ? 3.381 -11.313 -2.803 1.00 96.19 76 VAL A O 1
ATOM 616 N N . GLY A 1 77 ? 1.580 -10.382 -1.863 1.00 95.94 77 GLY A N 1
ATOM 617 C CA . GLY A 1 77 ? 1.854 -9.022 -2.316 1.00 95.94 77 GLY A CA 1
ATOM 618 C C . GLY A 1 77 ? 3.075 -8.384 -1.642 1.00 95.94 77 GLY A C 1
ATOM 619 O O . GLY A 1 77 ? 3.614 -8.878 -0.655 1.00 95.94 77 GLY A O 1
ATOM 620 N N . PHE A 1 78 ? 3.515 -7.235 -2.161 1.00 96.62 78 PHE A N 1
ATOM 621 C CA . PHE A 1 78 ? 4.717 -6.538 -1.685 1.00 96.62 78 PHE A CA 1
ATOM 622 C C . PHE A 1 78 ? 4.666 -6.190 -0.188 1.00 96.62 78 PHE A C 1
ATOM 624 O O . PHE A 1 78 ? 5.507 -6.660 0.578 1.00 96.62 78 PHE A O 1
ATOM 631 N N . ILE A 1 79 ? 3.691 -5.385 0.244 1.00 98.06 79 ILE A N 1
ATOM 632 C CA . ILE A 1 79 ? 3.611 -4.962 1.650 1.00 98.06 79 ILE A CA 1
ATOM 633 C C . ILE A 1 79 ? 3.211 -6.147 2.531 1.00 98.06 79 ILE A C 1
ATOM 635 O O . ILE A 1 79 ? 3.843 -6.360 3.556 1.00 98.06 79 ILE A O 1
ATOM 639 N N . GLY A 1 80 ? 2.237 -6.962 2.109 1.00 97.81 80 GLY A N 1
ATOM 640 C CA . GLY A 1 80 ? 1.780 -8.122 2.879 1.00 97.81 80 GLY A CA 1
ATOM 641 C C . GLY A 1 80 ? 2.903 -9.119 3.188 1.00 97.81 80 GLY A C 1
ATOM 642 O O . GLY A 1 80 ? 3.075 -9.513 4.339 1.00 97.81 80 GLY A O 1
ATOM 643 N N . SER A 1 81 ? 3.734 -9.448 2.196 1.00 97.19 81 SER A N 1
ATOM 644 C CA . SER A 1 81 ? 4.879 -10.350 2.379 1.00 97.19 81 SER A CA 1
ATOM 645 C C . SER A 1 81 ? 5.954 -9.765 3.290 1.00 97.19 81 SER A C 1
ATOM 647 O O . SER A 1 81 ? 6.499 -10.466 4.144 1.00 97.19 81 SER A O 1
ATOM 649 N N . ASN A 1 82 ? 6.271 -8.475 3.146 1.00 97.88 82 ASN A N 1
ATOM 650 C CA . ASN A 1 82 ? 7.198 -7.797 4.049 1.00 97.88 82 ASN A CA 1
ATOM 651 C C . ASN A 1 82 ? 6.642 -7.745 5.475 1.00 97.88 82 ASN A C 1
ATOM 653 O O . ASN A 1 82 ? 7.368 -8.063 6.413 1.00 97.88 82 ASN A O 1
ATOM 657 N N . PHE A 1 83 ? 5.351 -7.458 5.624 1.00 98.38 83 PHE A N 1
ATOM 658 C CA . PHE A 1 83 ? 4.678 -7.398 6.911 1.00 98.38 83 PHE A CA 1
ATOM 659 C C . PHE A 1 83 ? 4.705 -8.745 7.628 1.00 98.38 83 PHE A C 1
ATOM 661 O O . PHE A 1 83 ? 5.111 -8.787 8.784 1.00 98.38 83 PHE A O 1
ATOM 668 N N . ILE A 1 84 ? 4.362 -9.844 6.945 1.00 97.94 84 ILE A N 1
ATOM 669 C CA . ILE A 1 84 ? 4.438 -11.203 7.507 1.00 97.94 84 ILE A CA 1
ATOM 670 C C . ILE A 1 84 ? 5.841 -11.474 8.065 1.00 97.94 84 ILE A C 1
ATOM 672 O O . ILE A 1 84 ? 5.970 -11.832 9.234 1.00 97.94 84 ILE A O 1
ATOM 676 N N . ASN A 1 85 ? 6.893 -11.238 7.271 1.00 95.81 85 ASN A N 1
ATOM 677 C CA . ASN A 1 85 ? 8.276 -11.416 7.733 1.00 95.81 85 ASN A CA 1
ATOM 678 C C . ASN A 1 85 ? 8.608 -10.536 8.941 1.00 95.81 85 ASN A C 1
ATOM 680 O O . ASN A 1 85 ? 9.304 -10.969 9.858 1.00 95.81 85 ASN A O 1
ATOM 684 N N . TYR A 1 86 ? 8.122 -9.297 8.926 1.00 96.75 86 TYR A N 1
ATOM 685 C CA . TYR A 1 86 ? 8.381 -8.318 9.968 1.00 96.75 86 TYR A CA 1
ATOM 686 C C . TYR A 1 86 ? 7.735 -8.718 11.300 1.00 96.75 86 TYR A C 1
ATOM 688 O O . TYR A 1 86 ? 8.381 -8.661 12.350 1.00 96.75 86 TYR A O 1
ATOM 696 N N . VAL A 1 87 ? 6.465 -9.141 11.280 1.00 97.50 87 VAL A N 1
ATOM 697 C CA . VAL A 1 87 ? 5.708 -9.421 12.508 1.00 97.50 87 VAL A CA 1
ATOM 698 C C . VAL A 1 87 ? 5.860 -10.839 13.034 1.00 97.50 87 VAL A C 1
ATOM 700 O O . VAL A 1 87 ? 5.682 -11.029 14.234 1.00 97.50 87 VAL A O 1
ATOM 703 N N . TYR A 1 88 ? 6.241 -11.815 12.204 1.00 97.06 88 TYR A N 1
ATOM 704 C CA . TYR A 1 88 ? 6.373 -13.217 12.621 1.00 97.06 88 TYR A CA 1
ATOM 705 C C . TYR A 1 88 ? 7.236 -13.385 13.887 1.00 97.06 88 TYR A C 1
ATOM 707 O O . TYR A 1 88 ? 6.861 -14.101 14.820 1.00 97.06 88 TYR A O 1
ATOM 715 N N . ASN A 1 89 ? 8.347 -12.645 13.966 1.00 94.00 89 ASN A N 1
ATOM 716 C CA . ASN A 1 89 ? 9.237 -12.642 15.133 1.00 94.00 89 ASN A CA 1
ATOM 717 C C . ASN A 1 89 ? 8.806 -11.665 16.240 1.00 94.00 89 ASN A C 1
ATOM 719 O O . ASN A 1 89 ? 9.185 -11.839 17.395 1.00 94.00 89 ASN A O 1
ATOM 723 N N . LYS A 1 90 ? 8.028 -10.627 15.915 1.00 96.44 90 LYS A N 1
ATOM 724 C CA . LYS A 1 90 ? 7.581 -9.612 16.888 1.00 96.44 90 LYS A CA 1
ATOM 725 C C . LYS A 1 90 ? 6.330 -10.026 17.655 1.00 96.44 90 LYS A C 1
ATOM 727 O O . LYS A 1 90 ? 6.112 -9.531 18.757 1.00 96.44 90 LYS A O 1
ATOM 732 N N . TRP A 1 91 ? 5.534 -10.926 17.091 1.00 97.25 91 TRP A N 1
ATOM 733 C CA . TRP A 1 91 ? 4.364 -11.520 17.725 1.00 97.25 91 TRP A CA 1
ATOM 734 C C . TRP A 1 91 ? 4.559 -13.036 17.857 1.00 97.25 91 TRP A C 1
ATOM 736 O O . TRP A 1 91 ? 3.906 -13.796 17.144 1.00 97.25 91 TRP A O 1
ATOM 746 N N . PRO A 1 92 ? 5.450 -13.503 18.755 1.00 95.88 92 PRO A N 1
ATOM 747 C CA . PRO A 1 92 ? 5.823 -14.917 18.862 1.00 95.88 92 PRO A CA 1
ATOM 748 C C . PRO A 1 92 ? 4.658 -15.845 19.239 1.00 95.88 92 PRO A C 1
ATOM 750 O O . PRO A 1 92 ? 4.722 -17.037 18.969 1.00 95.88 92 PRO A O 1
ATOM 753 N N . SER A 1 93 ? 3.589 -15.310 19.830 1.00 95.62 93 SER A N 1
ATOM 754 C CA . SER A 1 93 ? 2.382 -16.070 20.186 1.00 95.62 93 SER A CA 1
ATOM 755 C C . SER A 1 93 ? 1.268 -15.984 19.137 1.00 95.62 93 SER A C 1
ATOM 757 O O . SER A 1 93 ? 0.206 -16.563 19.338 1.00 95.62 93 SER A O 1
ATOM 759 N N . CYS A 1 94 ? 1.480 -15.238 18.048 1.00 98.19 94 CYS A N 1
ATOM 760 C CA . CYS A 1 94 ? 0.511 -15.095 16.969 1.00 98.19 94 CYS A CA 1
ATOM 761 C C . CYS A 1 94 ? 0.706 -16.206 15.936 1.00 98.19 94 CYS A C 1
ATOM 763 O O . CYS A 1 94 ? 1.829 -16.436 15.464 1.00 98.19 94 CYS A O 1
ATOM 765 N N . ARG A 1 95 ? -0.403 -16.858 15.579 1.00 98.44 95 ARG A N 1
ATOM 766 C CA . ARG A 1 95 ? -0.543 -17.694 14.391 1.00 98.44 95 ARG A CA 1
ATOM 767 C C . ARG A 1 95 ? -1.039 -16.830 13.234 1.00 98.44 95 ARG A C 1
ATOM 769 O O . ARG A 1 95 ? -2.052 -16.145 13.354 1.00 98.44 95 ARG A O 1
ATOM 776 N N . ILE A 1 96 ? -0.339 -16.879 12.109 1.00 98.56 96 ILE A N 1
ATOM 777 C CA . ILE A 1 96 ? -0.620 -16.101 10.904 1.00 98.56 96 ILE A CA 1
ATOM 778 C C . ILE A 1 96 ? -1.233 -17.018 9.847 1.00 98.56 96 ILE A C 1
ATOM 780 O O . ILE A 1 96 ? -0.635 -18.011 9.445 1.00 98.56 96 ILE A O 1
ATOM 784 N N . ILE A 1 97 ? -2.417 -16.653 9.373 1.00 98.31 97 ILE A N 1
ATOM 785 C CA . ILE A 1 97 ? -3.126 -17.309 8.283 1.00 98.31 97 ILE A CA 1
ATOM 786 C C . ILE A 1 97 ? -3.058 -16.356 7.096 1.00 98.31 97 ILE A C 1
ATOM 788 O O . ILE A 1 97 ? -3.705 -15.313 7.093 1.00 98.31 97 ILE A O 1
ATOM 792 N N . ASN A 1 98 ? -2.244 -16.684 6.102 1.00 98.00 98 ASN A N 1
ATOM 793 C CA . ASN A 1 98 ? -2.107 -15.906 4.880 1.00 98.00 98 ASN A CA 1
ATOM 794 C C . ASN A 1 98 ? -3.008 -16.484 3.784 1.00 98.00 98 ASN A C 1
ATOM 796 O O . ASN A 1 98 ? -2.811 -17.626 3.376 1.00 98.00 98 ASN A O 1
ATOM 800 N N . ILE A 1 99 ? -3.952 -15.691 3.284 1.00 97.69 99 ILE A N 1
ATOM 801 C CA . ILE A 1 99 ? -4.764 -16.022 2.111 1.00 97.69 99 ILE A CA 1
ATOM 802 C C . ILE A 1 99 ? -4.397 -15.116 0.937 1.00 97.69 99 ILE A C 1
ATOM 804 O O . ILE A 1 99 ? -4.389 -13.887 1.047 1.00 97.69 99 ILE A O 1
ATOM 808 N N . ASP A 1 100 ? -4.111 -15.727 -0.204 1.00 97.06 100 ASP A N 1
ATOM 809 C CA . ASP A 1 100 ? -3.827 -15.023 -1.450 1.00 97.06 100 ASP A CA 1
ATOM 810 C C . ASP A 1 100 ? -4.274 -15.873 -2.643 1.00 97.06 100 ASP A C 1
ATOM 812 O O . ASP A 1 100 ? -4.298 -17.100 -2.556 1.00 97.06 100 ASP A O 1
ATOM 816 N N . LYS A 1 101 ? -4.630 -15.235 -3.758 1.00 95.31 101 LYS A N 1
ATOM 817 C CA . LYS A 1 101 ? -5.005 -15.947 -4.987 1.00 95.31 101 LYS A CA 1
ATOM 818 C C . LYS A 1 101 ? -3.780 -16.427 -5.768 1.00 95.31 101 LYS A C 1
ATOM 820 O O . LYS A 1 101 ? -3.871 -17.411 -6.507 1.00 95.31 101 LYS A O 1
ATOM 825 N N . ASP A 1 102 ? -2.650 -15.747 -5.589 1.00 94.31 102 ASP A N 1
ATOM 826 C CA . ASP A 1 102 ? -1.379 -16.085 -6.221 1.00 94.31 102 ASP A CA 1
ATOM 827 C C . ASP A 1 102 ? -0.668 -17.225 -5.475 1.00 94.31 102 ASP A C 1
ATOM 829 O O . ASP A 1 102 ? -0.932 -17.480 -4.303 1.00 94.31 102 ASP A O 1
ATOM 833 N N . ASP A 1 103 ? 0.243 -17.930 -6.149 1.00 92.56 103 ASP A N 1
ATOM 834 C CA . ASP A 1 103 ? 1.094 -18.942 -5.510 1.00 92.56 103 ASP A CA 1
ATOM 835 C C . ASP A 1 103 ? 2.084 -18.314 -4.520 1.00 92.56 103 ASP A C 1
ATOM 837 O O . ASP A 1 103 ? 2.643 -17.243 -4.781 1.00 92.56 103 ASP A O 1
ATOM 841 N N . ASP A 1 104 ? 2.374 -19.014 -3.417 1.00 87.69 104 ASP A N 1
ATOM 842 C CA . ASP A 1 104 ? 3.484 -18.623 -2.551 1.00 87.69 104 ASP A CA 1
ATOM 843 C C . ASP A 1 104 ? 4.804 -18.726 -3.327 1.00 87.69 104 ASP A C 1
ATOM 845 O O . ASP A 1 104 ? 5.233 -19.794 -3.765 1.00 87.69 104 ASP A O 1
ATOM 849 N N . LYS A 1 105 ? 5.449 -17.573 -3.497 1.00 85.50 105 LYS A N 1
ATOM 850 C CA . LYS A 1 105 ? 6.737 -17.414 -4.179 1.00 85.50 105 LYS A CA 1
ATOM 851 C C . LYS A 1 105 ? 7.882 -17.087 -3.224 1.00 85.50 105 LYS A C 1
ATOM 853 O O . LYS A 1 105 ? 9.010 -16.896 -3.677 1.00 85.50 105 LYS A O 1
ATOM 858 N N . PHE A 1 106 ? 7.600 -16.946 -1.930 1.00 79.56 106 PHE A N 1
ATOM 859 C CA . PHE A 1 106 ? 8.606 -16.611 -0.927 1.00 79.56 106 PHE A CA 1
ATOM 860 C C . PHE A 1 106 ? 9.125 -17.841 -0.199 1.00 79.56 106 PHE A C 1
ATOM 862 O O . PHE A 1 106 ? 10.258 -17.789 0.278 1.00 79.56 106 PHE A O 1
ATOM 869 N N . GLY A 1 107 ? 8.345 -18.931 -0.164 1.00 71.19 107 GLY A N 1
ATOM 870 C CA . GLY A 1 107 ? 8.786 -20.223 0.361 1.00 71.19 107 GLY A CA 1
ATOM 871 C C . GLY A 1 107 ? 9.310 -20.092 1.785 1.00 71.19 107 GLY A C 1
ATOM 872 O O . GLY A 1 107 ? 10.430 -20.508 2.083 1.00 71.19 107 GLY A O 1
ATOM 873 N N . TYR A 1 108 ? 8.541 -19.410 2.635 1.00 77.19 108 TYR A N 1
ATOM 874 C CA . TYR A 1 108 ? 8.970 -19.090 3.987 1.00 77.19 108 TYR A CA 1
ATOM 875 C C . TYR A 1 108 ? 9.309 -20.351 4.781 1.00 77.19 108 TYR A C 1
ATOM 877 O O . TYR A 1 108 ? 8.503 -21.268 4.881 1.00 77.19 108 TYR A O 1
ATOM 885 N N . SER A 1 109 ? 10.470 -20.360 5.435 1.00 84.25 109 SER A N 1
ATOM 886 C CA . SER A 1 109 ? 10.828 -21.373 6.436 1.00 84.25 109 SER A CA 1
ATOM 887 C C . SER A 1 109 ? 10.236 -21.029 7.807 1.00 84.25 109 SER A C 1
ATOM 889 O O . SER A 1 109 ? 10.960 -20.921 8.797 1.00 84.25 109 SER A O 1
ATOM 891 N N . PHE A 1 110 ? 8.931 -20.764 7.851 1.00 93.25 110 PHE A N 1
ATOM 892 C CA . PHE A 1 110 ? 8.210 -20.550 9.103 1.00 93.25 110 PHE A CA 1
ATOM 893 C C . PHE A 1 110 ? 7.769 -21.877 9.715 1.00 93.25 110 PHE A C 1
ATOM 895 O O . PHE A 1 110 ? 7.681 -22.894 9.035 1.00 93.25 110 PHE A O 1
ATOM 902 N N . ASP A 1 111 ? 7.503 -21.844 11.016 1.00 92.62 111 ASP A N 1
ATOM 903 C CA . ASP A 1 111 ? 6.876 -22.947 11.732 1.00 92.62 111 ASP A CA 1
ATOM 904 C C . ASP A 1 111 ? 5.444 -23.118 11.210 1.00 92.62 111 ASP A C 1
ATOM 906 O O . ASP A 1 111 ? 4.647 -22.175 11.256 1.00 92.62 111 ASP A O 1
ATOM 910 N N . GLU A 1 112 ? 5.123 -24.313 10.716 1.00 91.69 112 GLU A N 1
ATOM 911 C CA . GLU A 1 112 ? 3.811 -24.658 10.161 1.00 91.69 112 GLU A CA 1
ATOM 912 C C . GLU A 1 112 ? 2.684 -24.541 11.204 1.00 91.69 112 GLU A C 1
ATOM 914 O O . GLU A 1 112 ? 1.531 -24.290 10.850 1.00 91.69 112 GLU A O 1
ATOM 919 N N . GLU A 1 113 ? 2.992 -24.635 12.504 1.00 93.81 113 GLU A N 1
ATOM 920 C CA . GLU A 1 113 ? 2.006 -24.402 13.567 1.00 93.81 113 GLU A CA 1
ATOM 921 C C . GLU A 1 113 ? 1.647 -22.919 13.726 1.00 93.81 113 GLU A C 1
ATOM 923 O O . GLU A 1 113 ? 0.581 -22.578 14.264 1.00 93.81 113 GLU A O 1
ATOM 928 N N . ARG A 1 114 ? 2.534 -22.026 13.275 1.00 96.25 114 ARG A N 1
ATOM 929 C CA . ARG A 1 114 ? 2.419 -20.571 13.418 1.00 96.25 114 ARG A CA 1
ATOM 930 C C . ARG A 1 114 ? 2.170 -19.842 12.109 1.00 96.25 114 ARG A C 1
ATOM 932 O O . ARG A 1 114 ? 1.772 -18.680 12.155 1.00 96.25 114 ARG A O 1
ATOM 939 N N . TYR A 1 115 ? 2.384 -20.478 10.968 1.00 97.69 115 TYR A N 1
ATOM 940 C CA . TYR A 1 115 ? 2.131 -19.893 9.663 1.00 97.69 115 TYR A CA 1
ATOM 941 C C . TYR A 1 115 ? 1.428 -20.889 8.752 1.00 97.69 115 TYR A C 1
ATOM 943 O O . TYR A 1 115 ? 1.950 -21.959 8.461 1.00 97.69 115 TYR A O 1
ATOM 951 N N . VAL A 1 116 ? 0.261 -20.493 8.251 1.00 96.62 116 VAL A N 1
ATOM 952 C CA . VAL A 1 116 ? -0.499 -21.265 7.270 1.00 96.62 116 VAL A CA 1
ATOM 953 C C . VAL A 1 116 ? -0.724 -20.403 6.041 1.00 96.62 116 VAL A C 1
ATOM 955 O O . VAL A 1 116 ? -1.282 -19.311 6.143 1.00 96.62 116 VAL A O 1
ATOM 958 N N . PHE A 1 117 ? -0.330 -20.908 4.875 1.00 97.00 117 PHE A N 1
ATOM 959 C CA . PHE A 1 117 ? -0.675 -20.310 3.591 1.00 97.00 117 PHE A CA 1
ATOM 960 C C . PHE A 1 117 ? -1.856 -21.043 2.951 1.00 97.00 117 PHE A C 1
ATOM 962 O O . PHE A 1 117 ? -1.885 -22.271 2.888 1.00 97.00 117 PHE A O 1
ATOM 969 N N . ILE A 1 118 ? -2.828 -20.280 2.456 1.00 96.56 118 ILE A N 1
ATOM 970 C CA . ILE A 1 118 ? -4.014 -20.784 1.772 1.00 96.56 118 ILE A CA 1
ATOM 971 C C . ILE A 1 118 ? -4.124 -20.073 0.427 1.00 96.56 118 ILE A C 1
ATOM 973 O O . ILE A 1 118 ? -4.458 -18.889 0.366 1.00 96.56 118 ILE A O 1
ATOM 977 N N . LYS A 1 119 ? -3.905 -20.816 -0.662 1.00 96.81 119 LYS A N 1
ATOM 978 C CA . LYS A 1 119 ? -4.159 -20.306 -2.009 1.00 96.81 119 LYS A CA 1
ATOM 979 C C . LYS A 1 119 ? -5.663 -20.273 -2.275 1.00 96.81 119 LYS A C 1
ATOM 981 O O . LYS A 1 119 ? -6.283 -21.317 -2.498 1.00 96.81 119 LYS A O 1
ATOM 986 N N . ASN A 1 120 ? -6.268 -19.092 -2.220 1.00 96.62 120 ASN A N 1
ATOM 987 C CA . ASN A 1 120 ? -7.670 -18.901 -2.564 1.00 96.62 120 ASN A CA 1
ATOM 988 C C . ASN A 1 120 ? -8.017 -17.446 -2.876 1.00 96.62 120 ASN A C 1
ATOM 990 O O . ASN A 1 120 ? -7.351 -16.515 -2.432 1.00 96.62 120 ASN A O 1
ATOM 994 N N . ASP A 1 121 ? -9.127 -17.271 -3.584 1.00 94.44 121 ASP A N 1
ATOM 995 C CA . ASP A 1 121 ? -9.717 -15.961 -3.804 1.00 94.44 121 ASP A CA 1
ATOM 996 C C . ASP A 1 121 ? -10.572 -15.569 -2.591 1.00 94.44 121 ASP A C 1
ATOM 998 O O . ASP A 1 121 ? -11.443 -16.323 -2.142 1.00 94.44 121 ASP A O 1
ATOM 1002 N N . ILE A 1 122 ? -10.352 -14.362 -2.072 1.00 95.50 122 ILE A N 1
ATOM 1003 C CA . ILE A 1 122 ? -11.158 -13.804 -0.983 1.00 95.50 122 ILE A CA 1
ATOM 1004 C C . ILE A 1 122 ? -12.587 -13.465 -1.432 1.00 95.50 122 ILE A C 1
ATOM 1006 O O . ILE A 1 122 ? -13.442 -13.200 -0.593 1.00 95.50 122 ILE A O 1
ATOM 1010 N N . GLN A 1 123 ? -12.889 -13.547 -2.729 1.00 94.50 123 GLN A N 1
ATOM 1011 C CA . GLN A 1 123 ? -14.262 -13.490 -3.212 1.00 94.50 123 GLN A CA 1
ATOM 1012 C C . GLN A 1 123 ? -15.082 -14.748 -2.868 1.00 94.50 123 GLN A C 1
ATOM 1014 O O . GLN A 1 123 ? -16.314 -14.777 -2.960 1.00 94.50 123 GLN A O 1
ATOM 1019 N N . ASN A 1 124 ? -14.434 -15.830 -2.431 1.00 94.75 124 ASN A N 1
ATOM 1020 C CA . ASN A 1 124 ? -15.140 -17.025 -1.995 1.00 94.75 124 ASN A CA 1
ATOM 1021 C C . ASN A 1 124 ? -15.572 -16.916 -0.526 1.00 94.75 124 ASN A C 1
ATOM 1023 O O . ASN A 1 124 ? -14.902 -17.408 0.385 1.00 94.75 124 ASN A O 1
ATOM 1027 N N . ILE A 1 125 ? -16.748 -16.325 -0.299 1.00 94.94 125 ILE A N 1
ATOM 1028 C CA . ILE A 1 125 ? -17.289 -16.110 1.051 1.00 94.94 125 ILE A CA 1
ATOM 1029 C C . ILE A 1 125 ? -17.401 -17.401 1.876 1.00 94.94 125 ILE A C 1
ATOM 1031 O O . ILE A 1 125 ? -17.122 -17.390 3.068 1.00 94.94 125 ILE A O 1
ATOM 1035 N N . LYS A 1 126 ? -17.735 -18.542 1.255 1.00 96.69 126 LYS A N 1
ATOM 1036 C CA . LYS A 1 126 ? -17.847 -19.828 1.966 1.00 96.69 126 LYS A CA 1
ATOM 1037 C C . LYS A 1 126 ? -16.495 -20.274 2.516 1.00 96.69 126 LYS A C 1
ATOM 1039 O O . LYS A 1 126 ? -16.420 -20.745 3.649 1.00 96.69 126 LYS A O 1
ATOM 1044 N N . ILE A 1 127 ? -15.438 -20.113 1.720 1.00 96.50 127 ILE A N 1
ATOM 1045 C CA . ILE A 1 127 ? -14.071 -20.435 2.133 1.00 96.50 127 ILE A CA 1
ATOM 1046 C C . ILE A 1 127 ? -13.595 -19.448 3.198 1.00 96.50 127 ILE A C 1
ATOM 1048 O O . ILE A 1 127 ? -13.062 -19.891 4.211 1.00 96.50 127 ILE A O 1
ATOM 1052 N N . LEU A 1 128 ? -13.862 -18.148 3.042 1.00 98.00 128 LEU A N 1
ATOM 1053 C CA . LEU A 1 128 ? -13.558 -17.162 4.081 1.00 98.00 128 LEU A CA 1
ATOM 1054 C C . LEU A 1 128 ? -14.229 -17.513 5.411 1.00 98.00 128 LEU A C 1
ATOM 1056 O O . LEU A 1 128 ? -13.552 -17.613 6.430 1.00 98.00 128 LEU A O 1
ATOM 1060 N N . THR A 1 129 ? -15.539 -17.768 5.410 1.00 98.00 129 THR A N 1
ATOM 1061 C CA . THR A 1 129 ? -16.275 -18.168 6.615 1.00 98.00 129 THR A CA 1
ATOM 1062 C C . THR A 1 129 ? -15.711 -19.453 7.216 1.00 98.00 129 THR A C 1
ATOM 1064 O O . THR A 1 129 ? -15.586 -19.545 8.436 1.00 98.00 129 THR A O 1
ATOM 1067 N N . HIS A 1 130 ? -15.337 -20.435 6.392 1.00 98.31 130 HIS A N 1
ATOM 1068 C CA . HIS A 1 130 ? -14.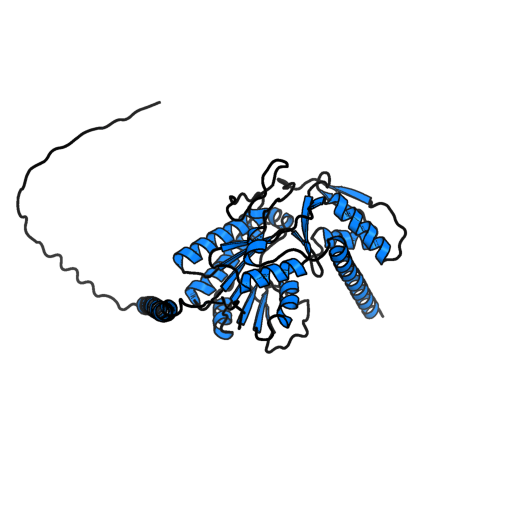707 -21.662 6.874 1.00 98.31 130 HIS A CA 1
ATOM 1069 C C . HIS A 1 130 ? -13.361 -21.388 7.559 1.00 98.31 130 HIS A C 1
ATOM 1071 O O . HIS A 1 130 ? -13.157 -21.851 8.677 1.00 98.31 130 HIS A O 1
ATOM 1077 N N . ILE A 1 131 ? -12.480 -20.596 6.940 1.00 98.38 131 ILE A N 1
ATOM 1078 C CA . ILE A 1 131 ? -11.164 -20.224 7.484 1.00 98.38 131 ILE A CA 1
ATOM 1079 C C . ILE A 1 131 ? -11.312 -19.470 8.809 1.00 98.38 131 ILE A C 1
ATOM 1081 O O . ILE A 1 131 ? -10.628 -19.797 9.778 1.00 98.38 131 ILE A O 1
ATOM 1085 N N . LEU A 1 132 ? -12.234 -18.502 8.871 1.00 98.75 132 LEU A N 1
ATOM 1086 C CA . LEU A 1 132 ? -12.500 -17.717 10.079 1.00 98.75 132 LEU A CA 1
ATOM 1087 C C . LEU A 1 132 ? -12.838 -18.622 11.274 1.00 98.75 132 LEU A C 1
ATOM 1089 O O . LEU A 1 132 ? -12.250 -18.474 12.344 1.00 98.75 132 LEU A O 1
ATOM 1093 N N . HIS A 1 133 ? -13.720 -19.607 11.071 1.00 98.56 133 HIS A N 1
ATOM 1094 C CA . HIS A 1 133 ? -14.089 -20.570 12.110 1.00 98.56 133 HIS A CA 1
ATOM 1095 C C . HIS A 1 133 ? -12.995 -21.602 12.393 1.00 98.56 133 HIS A C 1
ATOM 1097 O O . HIS A 1 133 ? -12.734 -21.901 13.556 1.00 98.56 133 HIS A O 1
ATOM 1103 N N . LEU A 1 134 ? -12.358 -22.162 11.362 1.00 98.38 134 LEU A N 1
ATOM 1104 C CA . LEU A 1 134 ? -11.352 -23.215 11.517 1.00 98.38 134 LEU A CA 1
ATOM 1105 C C . LEU A 1 134 ? -10.171 -22.736 12.366 1.00 98.38 134 LEU A C 1
ATOM 1107 O O . LEU A 1 134 ? -9.729 -23.444 13.268 1.00 98.38 134 LEU A O 1
ATOM 1111 N N . TYR A 1 135 ? -9.694 -21.520 12.103 1.00 98.25 135 TYR A N 1
ATOM 1112 C CA . TYR A 1 135 ? -8.532 -20.958 12.787 1.00 98.25 135 TYR A CA 1
ATOM 1113 C C . TYR A 1 135 ? -8.884 -20.036 13.953 1.00 98.25 135 TYR A C 1
ATOM 1115 O O . TYR A 1 135 ? -7.969 -19.527 14.590 1.00 98.25 135 TYR A O 1
ATOM 1123 N N . GLN A 1 136 ? -10.175 -19.840 14.255 1.00 98.44 136 GLN A N 1
ATOM 1124 C CA . GLN A 1 136 ? -10.641 -18.955 15.331 1.00 98.44 136 GLN A CA 1
ATOM 1125 C C . GLN A 1 136 ? -9.989 -17.569 15.224 1.00 98.44 136 GLN A C 1
ATOM 1127 O O . GLN A 1 136 ? -9.339 -17.096 16.160 1.00 98.44 136 GLN A O 1
ATOM 1132 N N . ILE A 1 137 ? -10.097 -16.969 14.035 1.00 98.81 137 ILE A N 1
ATOM 1133 C CA . ILE A 1 137 ? -9.458 -15.693 13.702 1.00 98.81 137 ILE A CA 1
ATOM 1134 C C . ILE A 1 137 ? -9.955 -14.602 14.657 1.00 98.81 137 ILE A C 1
ATOM 1136 O O . ILE A 1 137 ? -11.159 -14.445 14.826 1.00 98.81 137 ILE A O 1
ATOM 1140 N N . ASP A 1 138 ? -9.055 -13.835 15.265 1.00 98.75 138 ASP A N 1
ATOM 1141 C CA . ASP A 1 138 ? -9.396 -12.706 16.144 1.00 98.75 138 ASP A CA 1
ATOM 1142 C C . ASP A 1 138 ? -9.015 -11.352 15.530 1.00 98.75 138 ASP A C 1
ATOM 1144 O O . ASP A 1 138 ? -9.558 -10.314 15.910 1.00 98.75 138 ASP A O 1
ATOM 1148 N N . ALA A 1 139 ? -8.135 -11.341 14.528 1.00 98.81 139 ALA A N 1
ATOM 1149 C CA . ALA A 1 139 ? -7.758 -10.129 13.818 1.00 98.81 139 ALA A CA 1
ATOM 1150 C C . ALA A 1 139 ? -7.616 -10.347 12.312 1.00 98.81 139 ALA A C 1
ATOM 1152 O O . ALA A 1 139 ? -7.258 -11.429 11.850 1.00 98.81 139 ALA A O 1
ATOM 1153 N N . VAL A 1 140 ? -7.840 -9.282 11.543 1.00 98.94 140 VAL A N 1
ATOM 1154 C CA . VAL A 1 140 ? -7.636 -9.266 10.089 1.00 98.94 140 VAL A CA 1
ATOM 1155 C C . VAL A 1 140 ? -6.753 -8.087 9.703 1.00 98.94 140 VAL A C 1
ATOM 1157 O O . VAL A 1 140 ? -6.971 -6.978 10.187 1.00 98.94 140 VAL A O 1
ATOM 1160 N N . ILE A 1 141 ? -5.798 -8.294 8.795 1.00 98.88 141 ILE A N 1
ATOM 1161 C CA . ILE A 1 141 ? -5.156 -7.213 8.036 1.00 98.88 141 ILE A CA 1
ATOM 1162 C C . ILE A 1 141 ? -5.415 -7.441 6.549 1.00 98.88 141 ILE A C 1
ATOM 1164 O O . ILE A 1 141 ? -4.991 -8.441 5.963 1.00 98.88 141 ILE A O 1
ATOM 1168 N N . HIS A 1 142 ? -6.121 -6.498 5.933 1.00 98.75 142 HIS A N 1
ATOM 1169 C CA . HIS A 1 142 ? -6.563 -6.606 4.552 1.00 98.75 142 HIS A CA 1
ATOM 1170 C C . HIS A 1 142 ? -5.645 -5.814 3.604 1.00 98.75 142 HIS A C 1
ATOM 1172 O O . HIS A 1 142 ? -5.854 -4.616 3.405 1.00 98.75 142 HIS A O 1
ATOM 1178 N N . PHE A 1 143 ? -4.624 -6.476 3.033 1.00 98.50 143 PHE A N 1
ATOM 1179 C CA . PHE A 1 143 ? -3.753 -5.904 1.987 1.00 98.50 143 PHE A CA 1
ATOM 1180 C C . PHE A 1 143 ? -4.239 -6.166 0.556 1.00 98.50 143 PHE A C 1
ATOM 1182 O O . PHE A 1 143 ? -3.836 -5.441 -0.351 1.00 98.50 143 PHE A O 1
ATOM 1189 N N . ALA A 1 144 ? -5.037 -7.217 0.337 1.00 97.25 144 ALA A N 1
ATOM 1190 C CA . ALA A 1 144 ? -5.417 -7.668 -0.999 1.00 97.25 144 ALA A CA 1
ATOM 1191 C C . ALA A 1 144 ? -6.155 -6.567 -1.776 1.00 97.25 144 ALA A C 1
ATOM 1193 O O . ALA A 1 144 ? -7.227 -6.121 -1.372 1.00 97.25 144 ALA A O 1
ATOM 1194 N N . ALA A 1 145 ? -5.558 -6.137 -2.886 1.00 95.81 145 ALA A N 1
ATOM 1195 C CA . ALA A 1 145 ? -6.122 -5.189 -3.835 1.00 95.81 145 ALA A CA 1
ATOM 1196 C C . ALA A 1 145 ? -5.314 -5.225 -5.142 1.00 95.81 145 ALA A C 1
ATOM 1198 O O . ALA A 1 145 ? -4.110 -5.495 -5.136 1.00 95.81 145 ALA A O 1
ATOM 1199 N N . ILE A 1 146 ? -5.939 -4.851 -6.256 1.00 90.44 146 ILE A N 1
ATOM 1200 C CA . ILE A 1 146 ? -5.217 -4.321 -7.415 1.00 90.44 146 ILE A CA 1
ATOM 1201 C C . ILE A 1 146 ? -4.719 -2.926 -7.035 1.00 90.44 146 ILE A C 1
ATOM 1203 O O . ILE A 1 146 ? -5.515 -2.069 -6.654 1.00 90.44 146 ILE A O 1
ATOM 1207 N N . THR A 1 147 ? -3.403 -2.708 -7.129 1.00 88.25 147 THR A N 1
ATOM 1208 C CA . THR A 1 147 ? -2.733 -1.490 -6.623 1.00 88.25 147 THR A CA 1
ATOM 1209 C C . THR A 1 147 ? -2.019 -0.671 -7.692 1.00 88.25 147 THR A C 1
ATOM 1211 O O . THR A 1 147 ? -1.404 0.352 -7.389 1.00 88.25 147 THR A O 1
ATOM 1214 N N . HIS A 1 148 ? -1.969 -1.138 -8.939 1.00 87.19 148 HIS A N 1
ATOM 1215 C CA . HIS A 1 148 ? -1.262 -0.427 -9.995 1.00 87.19 148 HIS A CA 1
ATOM 1216 C C . HIS A 1 148 ? -2.198 0.557 -10.679 1.00 87.19 148 HIS A C 1
ATOM 1218 O O . HIS A 1 148 ? -3.185 0.159 -11.294 1.00 87.19 148 HIS A O 1
ATOM 1224 N N . VAL A 1 149 ? -1.875 1.849 -10.602 1.00 85.44 149 VAL A N 1
ATOM 1225 C CA . VAL A 1 149 ? -2.774 2.853 -11.164 1.00 85.44 149 VAL A CA 1
ATOM 1226 C C . VAL A 1 149 ? -2.854 2.737 -12.687 1.00 85.44 149 VAL A C 1
ATOM 1228 O O . VAL A 1 149 ? -3.956 2.773 -13.224 1.00 85.44 149 VAL A O 1
ATOM 1231 N N . ASP A 1 150 ? -1.741 2.480 -13.382 1.00 86.44 150 ASP A N 1
ATOM 1232 C CA . ASP A 1 150 ? -1.789 2.273 -14.841 1.00 86.44 150 ASP A CA 1
ATOM 1233 C C . ASP A 1 150 ? -2.634 1.046 -15.235 1.00 86.44 150 ASP A C 1
ATOM 1235 O O . ASP A 1 150 ? -3.425 1.120 -16.175 1.00 86.44 150 ASP A O 1
ATOM 1239 N N . GLU A 1 151 ? -2.563 -0.058 -14.478 1.00 85.88 151 GLU A N 1
ATOM 1240 C CA . GLU A 1 151 ? -3.428 -1.225 -14.711 1.00 85.88 151 GLU A CA 1
ATOM 1241 C C . GLU A 1 151 ? -4.899 -0.883 -14.441 1.00 85.88 151 GLU A C 1
ATOM 1243 O O . GLU A 1 151 ? -5.781 -1.353 -15.159 1.00 85.88 151 GLU A O 1
ATOM 1248 N N . SER A 1 152 ? -5.173 0.001 -13.475 1.00 89.50 152 SER A N 1
ATOM 1249 C CA . SER A 1 152 ? -6.531 0.480 -13.198 1.00 89.50 152 SER A CA 1
ATOM 1250 C C . SER A 1 152 ? -7.118 1.327 -14.328 1.00 89.50 152 SER A C 1
ATOM 1252 O O . SER A 1 152 ? -8.328 1.320 -14.541 1.00 89.50 152 SER A O 1
ATOM 1254 N N . TYR A 1 153 ? -6.278 2.018 -15.104 1.00 88.12 153 TYR A N 1
ATOM 1255 C CA . TYR A 1 153 ? -6.705 2.702 -16.325 1.00 88.12 153 TYR A CA 1
ATOM 1256 C C . TYR A 1 153 ? -6.985 1.714 -17.462 1.00 88.12 153 TYR A C 1
ATOM 1258 O O . TYR A 1 153 ? -7.962 1.895 -18.197 1.00 88.12 153 TYR A O 1
ATOM 1266 N N . ALA A 1 154 ? -6.158 0.673 -17.588 1.00 89.88 154 ALA A N 1
ATOM 1267 C CA . ALA A 1 154 ? -6.314 -0.365 -18.603 1.00 89.88 154 ALA A CA 1
ATOM 1268 C C . ALA A 1 154 ? -7.561 -1.238 -18.366 1.00 89.88 154 ALA A C 1
ATOM 1270 O O . ALA A 1 154 ? -8.251 -1.587 -19.322 1.00 89.88 154 ALA A O 1
ATOM 1271 N N . ASN A 1 155 ? -7.891 -1.548 -17.106 1.00 93.44 155 ASN A N 1
ATOM 1272 C CA . ASN A 1 155 ? -9.044 -2.370 -16.731 1.00 93.44 155 ASN A CA 1
ATOM 1273 C C . ASN A 1 155 ? -9.842 -1.765 -15.560 1.00 93.44 155 ASN A C 1
ATOM 1275 O O . ASN A 1 155 ? -9.893 -2.311 -14.459 1.00 93.44 155 ASN A O 1
ATOM 1279 N N . ARG A 1 156 ? -10.508 -0.634 -15.818 1.00 93.44 156 ARG A N 1
ATOM 1280 C CA . ARG A 1 156 ? -11.261 0.144 -14.811 1.00 93.44 156 ARG A CA 1
ATOM 1281 C C . ARG A 1 156 ? -12.318 -0.686 -14.091 1.00 93.44 156 ARG A C 1
ATOM 1283 O O . ARG A 1 156 ? -12.372 -0.685 -12.866 1.00 93.44 156 ARG A O 1
ATOM 1290 N N . ILE A 1 157 ? -13.148 -1.394 -14.860 1.00 95.00 157 ILE A N 1
ATOM 1291 C CA . ILE A 1 157 ? -14.231 -2.216 -14.311 1.00 95.00 157 ILE A CA 1
ATOM 1292 C C . ILE A 1 157 ? -13.643 -3.364 -13.496 1.00 95.00 157 ILE A C 1
ATOM 1294 O O . ILE A 1 157 ? -14.060 -3.551 -12.361 1.00 95.00 157 ILE A O 1
ATOM 1298 N N . GLY A 1 158 ? -12.621 -4.058 -14.008 1.00 94.50 158 GLY A N 1
ATOM 1299 C CA . GLY A 1 158 ? -11.952 -5.123 -13.265 1.00 94.50 158 GLY A CA 1
ATOM 1300 C C . GLY A 1 158 ? -11.337 -4.642 -11.952 1.00 94.50 158 GLY A C 1
ATOM 1301 O O . GLY A 1 158 ? -11.533 -5.294 -10.936 1.00 94.50 158 GLY A O 1
ATOM 1302 N N . THR A 1 159 ? -10.662 -3.487 -11.925 1.00 94.38 159 THR A N 1
ATOM 1303 C CA . THR A 1 159 ? -10.112 -2.925 -10.677 1.00 94.38 159 THR A CA 1
ATOM 1304 C C . THR A 1 159 ? -11.194 -2.565 -9.667 1.00 94.38 159 THR A C 1
ATOM 1306 O O . THR A 1 159 ? -11.055 -2.888 -8.488 1.00 94.38 159 THR A O 1
ATOM 1309 N N . ILE A 1 160 ? -12.271 -1.915 -10.113 1.00 93.62 160 ILE A N 1
ATOM 1310 C CA . ILE A 1 160 ? -13.395 -1.543 -9.247 1.00 93.62 160 ILE A CA 1
ATOM 1311 C C . ILE A 1 160 ? -14.068 -2.801 -8.693 1.00 93.62 160 ILE A C 1
ATOM 1313 O O . ILE A 1 160 ? -14.253 -2.903 -7.482 1.00 93.62 160 ILE A O 1
ATOM 1317 N N . THR A 1 161 ? -14.395 -3.763 -9.559 1.00 94.38 161 THR A N 1
ATOM 1318 C CA . THR A 1 161 ? -15.011 -5.032 -9.165 1.00 94.38 161 THR A CA 1
ATOM 1319 C C . THR A 1 161 ? -14.120 -5.780 -8.186 1.00 94.38 161 THR A C 1
ATOM 1321 O O . THR A 1 161 ? -14.575 -6.074 -7.088 1.00 94.38 161 THR A O 1
ATOM 1324 N N . GLU A 1 162 ? -12.856 -6.023 -8.532 1.00 95.56 162 GLU A N 1
ATOM 1325 C CA . GLU A 1 162 ? -11.931 -6.771 -7.683 1.00 95.56 162 GLU A CA 1
ATOM 1326 C C . GLU A 1 162 ? -11.823 -6.132 -6.299 1.00 95.56 162 GLU A C 1
ATOM 1328 O O . GLU A 1 162 ? -12.076 -6.796 -5.301 1.00 95.56 162 GLU A O 1
ATOM 1333 N N . ASN A 1 163 ? -11.499 -4.841 -6.211 1.00 97.75 163 ASN A N 1
ATOM 1334 C CA . ASN A 1 163 ? -11.236 -4.213 -4.920 1.00 97.75 163 ASN A CA 1
ATOM 1335 C C . ASN A 1 163 ? -12.511 -4.102 -4.075 1.00 97.75 163 ASN A C 1
ATOM 1337 O O . ASN A 1 163 ? -12.502 -4.477 -2.900 1.00 97.75 163 ASN A O 1
ATOM 1341 N N . ILE A 1 164 ? -13.612 -3.617 -4.656 1.00 97.88 164 ILE A N 1
ATOM 1342 C CA . ILE A 1 164 ? -14.842 -3.342 -3.904 1.00 97.88 164 ILE A CA 1
ATOM 1343 C C . ILE A 1 164 ? -15.571 -4.638 -3.545 1.00 97.88 164 ILE A C 1
ATOM 1345 O O . ILE A 1 164 ? -15.975 -4.798 -2.391 1.00 97.88 164 ILE A O 1
ATOM 1349 N N . VAL A 1 165 ? -15.738 -5.571 -4.491 1.00 96.62 165 VAL A N 1
ATOM 1350 C CA . VAL A 1 165 ? -16.473 -6.825 -4.244 1.00 96.62 165 VAL A CA 1
ATOM 1351 C C . VAL A 1 165 ? -15.697 -7.713 -3.283 1.00 96.62 165 VAL A C 1
ATOM 1353 O O . VAL A 1 165 ? -16.275 -8.158 -2.294 1.00 96.62 165 VAL A O 1
ATOM 1356 N N . SER A 1 166 ? -14.388 -7.886 -3.493 1.00 97.06 166 SER A N 1
ATOM 1357 C CA . SER A 1 166 ? -13.550 -8.683 -2.588 1.00 97.06 166 SER A CA 1
ATOM 1358 C C . SER A 1 166 ? -13.554 -8.125 -1.169 1.00 97.06 166 SER A C 1
ATOM 1360 O O . SER A 1 166 ? -13.732 -8.875 -0.208 1.00 97.06 166 SER A O 1
ATOM 1362 N N . THR A 1 167 ? -13.421 -6.799 -1.022 1.00 98.19 167 THR A N 1
ATOM 1363 C CA . THR A 1 167 ? -13.516 -6.160 0.297 1.00 98.19 167 THR A CA 1
ATOM 1364 C C . THR A 1 167 ? -14.896 -6.403 0.902 1.00 98.19 167 THR A C 1
ATOM 1366 O O . THR A 1 167 ? -14.995 -6.802 2.055 1.00 98.19 167 THR A O 1
ATOM 1369 N N . SER A 1 168 ? -15.970 -6.216 0.134 1.00 98.00 168 SER A N 1
ATOM 1370 C CA . SER A 1 168 ? -17.342 -6.384 0.631 1.00 98.00 168 SER A CA 1
ATOM 1371 C C . SER A 1 168 ? -17.629 -7.818 1.079 1.00 98.00 168 SER A C 1
ATOM 1373 O O . SER A 1 168 ? -18.234 -8.014 2.128 1.00 98.00 168 SER A O 1
ATOM 1375 N N . GLN A 1 169 ? -17.154 -8.827 0.344 1.00 97.75 169 GLN A N 1
ATOM 1376 C CA . GLN A 1 169 ? -17.312 -10.232 0.731 1.00 97.75 169 GLN A CA 1
ATOM 1377 C C . GLN A 1 169 ? -16.508 -10.584 1.980 1.00 97.75 169 GLN A C 1
ATOM 1379 O O . GLN A 1 169 ? -17.006 -11.317 2.836 1.00 97.75 169 GLN A O 1
ATOM 1384 N N . LEU A 1 170 ? -15.306 -10.022 2.129 1.00 98.38 170 LEU A N 1
ATOM 1385 C CA . LEU A 1 170 ? -14.547 -10.144 3.367 1.00 98.38 170 LEU A CA 1
ATOM 1386 C C . LEU A 1 170 ? -15.292 -9.508 4.547 1.00 98.38 170 LEU A C 1
ATOM 1388 O O . LEU A 1 170 ? -15.372 -10.124 5.607 1.00 98.38 170 LEU A O 1
ATOM 1392 N N . LEU A 1 171 ? -15.868 -8.316 4.366 1.00 98.50 171 LEU A N 1
ATOM 1393 C CA . LEU A 1 171 ? -16.633 -7.622 5.406 1.00 98.50 171 LEU A CA 1
ATOM 1394 C C . LEU A 1 171 ? -17.897 -8.390 5.813 1.00 98.50 171 LEU A C 1
ATOM 1396 O O . LEU A 1 171 ? -18.153 -8.543 7.008 1.00 98.50 171 LEU A O 1
ATOM 1400 N N . GLU A 1 172 ? -18.641 -8.931 4.851 1.00 98.06 172 GLU A N 1
ATOM 1401 C CA . GLU A 1 172 ? -19.795 -9.803 5.099 1.00 98.06 172 GLU A CA 1
ATOM 1402 C C . GLU A 1 172 ? -19.379 -11.057 5.887 1.00 98.06 172 GLU A C 1
ATOM 1404 O O . GLU A 1 172 ? -19.980 -11.386 6.912 1.00 98.06 172 GLU A O 1
ATOM 1409 N N . ALA A 1 173 ? -18.290 -11.723 5.477 1.00 98.38 173 ALA A N 1
ATOM 1410 C CA . ALA A 1 173 ? -17.773 -12.910 6.158 1.00 98.38 173 ALA A CA 1
ATOM 1411 C C . ALA A 1 173 ? -17.413 -12.634 7.624 1.00 98.38 173 ALA A C 1
ATOM 1413 O O . ALA A 1 173 ? -17.804 -13.397 8.511 1.00 98.38 173 ALA A O 1
ATOM 1414 N N . VAL A 1 174 ? -16.680 -11.547 7.892 1.00 98.38 174 VAL A N 1
ATOM 1415 C CA . VAL A 1 174 ? -16.197 -11.242 9.248 1.00 98.38 174 VAL A CA 1
ATOM 1416 C C . VAL A 1 174 ? -17.290 -10.704 10.166 1.00 98.38 174 VAL A C 1
ATOM 1418 O O . VAL A 1 174 ? -17.228 -10.955 11.369 1.00 98.38 174 VAL A O 1
ATOM 1421 N N . THR A 1 175 ? -18.286 -9.990 9.631 1.00 98.00 175 THR A N 1
ATOM 1422 C CA . THR A 1 175 ? -19.354 -9.378 10.440 1.00 98.00 175 THR A CA 1
ATOM 1423 C C . THR A 1 175 ? -20.590 -10.262 10.556 1.00 98.00 175 THR A C 1
ATOM 1425 O O . THR A 1 175 ? -20.992 -10.585 11.670 1.00 98.00 175 THR A O 1
ATOM 1428 N N . ILE A 1 176 ? -21.179 -10.692 9.440 1.00 97.38 176 ILE A N 1
ATOM 1429 C CA . ILE A 1 176 ? -22.465 -11.399 9.426 1.00 97.38 176 ILE A CA 1
ATOM 1430 C C . ILE A 1 176 ? -22.288 -12.880 9.753 1.00 97.38 176 ILE A C 1
ATOM 1432 O O . ILE A 1 176 ? -23.060 -13.442 10.528 1.00 97.38 176 ILE A O 1
ATOM 1436 N N . HIS A 1 177 ? -21.260 -13.518 9.190 1.00 97.69 177 HIS A N 1
ATOM 1437 C CA . HIS A 1 177 ? -21.101 -14.970 9.291 1.00 97.69 177 HIS A CA 1
ATOM 1438 C C . HIS A 1 177 ? -20.209 -15.443 10.438 1.00 97.69 177 HIS A C 1
ATOM 1440 O O . HIS A 1 177 ? -20.241 -16.629 10.755 1.00 97.69 177 HIS A O 1
ATOM 1446 N N . TYR A 1 178 ? -19.413 -14.562 11.046 1.00 98.06 178 TYR A N 1
ATOM 1447 C CA . TYR A 1 178 ? -18.435 -14.951 12.065 1.00 98.06 178 TYR A CA 1
ATOM 1448 C C . TYR A 1 178 ? -18.543 -14.123 13.351 1.00 98.06 178 TYR A C 1
ATOM 1450 O O . TYR A 1 178 ? -18.714 -14.692 14.427 1.00 98.06 178 TYR A O 1
ATOM 1458 N N . ASN A 1 179 ? -18.488 -12.789 13.254 1.00 94.44 179 ASN A N 1
ATOM 1459 C CA . ASN A 1 179 ? -18.639 -11.857 14.381 1.00 94.44 179 ASN A CA 1
ATOM 1460 C C . ASN A 1 179 ? -17.655 -12.091 15.557 1.00 94.44 179 ASN A C 1
ATOM 1462 O O . ASN A 1 179 ? -17.950 -11.747 16.701 1.00 94.44 179 ASN A O 1
ATOM 1466 N N . GLY A 1 180 ? -16.497 -12.707 15.290 1.00 97.38 180 GLY A N 1
ATOM 1467 C CA . GLY A 1 180 ? -15.443 -12.990 16.276 1.00 97.38 180 GLY A CA 1
ATOM 1468 C C . GLY A 1 180 ? -14.197 -12.107 16.150 1.00 97.38 180 GLY A C 1
ATOM 1469 O O . GLY A 1 180 ? -13.227 -12.327 16.865 1.00 97.38 180 GLY A O 1
ATOM 1470 N N . ILE A 1 181 ? -14.199 -11.131 15.234 1.00 98.50 181 ILE A N 1
ATOM 1471 C CA . ILE A 1 181 ? -13.060 -10.228 15.034 1.00 98.50 181 ILE A CA 1
ATOM 1472 C C . ILE A 1 181 ? -13.011 -9.181 16.146 1.00 98.50 181 ILE A C 1
ATOM 1474 O O . ILE A 1 181 ? -13.991 -8.480 16.384 1.00 98.50 181 ILE A O 1
ATOM 1478 N N . GLU A 1 182 ? -11.846 -9.031 16.770 1.00 98.31 182 GLU A N 1
ATOM 1479 C CA . GLU A 1 182 ? -11.527 -7.983 17.741 1.00 98.31 182 GLU A CA 1
ATOM 1480 C C . GLU A 1 182 ? -10.896 -6.754 17.075 1.00 98.31 182 GLU A C 1
ATOM 1482 O O . GLU A 1 182 ? -11.112 -5.633 17.538 1.00 98.31 182 GLU A O 1
ATOM 1487 N N . ARG A 1 183 ? -10.141 -6.942 15.978 1.00 98.44 183 ARG A N 1
ATOM 1488 C CA . ARG A 1 183 ? -9.581 -5.846 15.168 1.00 98.44 183 ARG A CA 1
ATOM 1489 C C . ARG A 1 183 ? -9.504 -6.158 13.676 1.00 98.44 183 ARG A C 1
ATOM 1491 O O . ARG A 1 183 ? -8.924 -7.159 13.264 1.00 98.44 183 ARG A O 1
ATOM 1498 N N . PHE A 1 184 ? -10.011 -5.241 12.859 1.00 98.81 184 PHE A N 1
ATOM 1499 C CA . PHE A 1 184 ? -9.902 -5.279 11.400 1.00 98.81 184 PHE A CA 1
ATOM 1500 C C . PHE A 1 184 ? -9.063 -4.098 10.899 1.00 98.81 184 PHE A C 1
ATOM 1502 O O . PHE A 1 184 ? -9.508 -2.955 10.956 1.00 98.81 184 PHE A O 1
ATOM 1509 N N . VAL A 1 185 ? -7.863 -4.345 10.382 1.00 98.88 185 VAL A N 1
ATOM 1510 C CA . VAL A 1 185 ? -7.021 -3.303 9.780 1.00 98.88 185 VAL A CA 1
ATOM 1511 C C . VAL A 1 185 ? -7.252 -3.271 8.273 1.00 98.88 185 VAL A C 1
ATOM 1513 O O . VAL A 1 185 ? -6.923 -4.226 7.567 1.00 98.88 185 VAL A O 1
ATOM 1516 N N . HIS A 1 186 ? -7.776 -2.157 7.766 1.00 98.81 186 HIS A N 1
ATOM 1517 C CA . HIS A 1 186 ? -7.844 -1.911 6.327 1.00 98.81 186 HIS A CA 1
ATOM 1518 C C . HIS A 1 186 ? -6.655 -1.076 5.868 1.00 98.81 186 HIS A C 1
ATOM 1520 O O . HIS A 1 186 ? -6.385 -0.008 6.421 1.00 98.81 186 HIS A O 1
ATOM 1526 N N . ILE A 1 187 ? -5.971 -1.550 4.832 1.00 98.69 187 ILE A N 1
ATOM 1527 C CA . ILE A 1 187 ? -4.842 -0.848 4.234 1.00 98.69 187 ILE A CA 1
ATOM 1528 C C . ILE A 1 187 ? -5.341 -0.052 3.041 1.00 98.69 187 ILE A C 1
ATOM 1530 O O . ILE A 1 187 ? -5.790 -0.627 2.056 1.00 98.69 187 ILE A O 1
ATOM 1534 N N . SER A 1 188 ? -5.264 1.264 3.137 1.00 98.44 188 SER A N 1
ATOM 1535 C CA . SER A 1 188 ? -5.630 2.234 2.114 1.00 98.44 188 SER A CA 1
ATOM 1536 C C . SER A 1 188 ? -4.415 3.067 1.694 1.00 98.44 188 SER A C 1
ATOM 1538 O O . SER A 1 188 ? -3.271 2.711 1.971 1.00 98.44 188 SER A O 1
ATOM 1540 N N . THR A 1 189 ? -4.652 4.157 0.976 1.00 98.12 189 THR A N 1
ATOM 1541 C CA . THR A 1 189 ? -3.632 4.957 0.296 1.00 98.12 189 THR A CA 1
ATOM 1542 C C . THR A 1 189 ? -3.900 6.437 0.521 1.00 98.12 189 THR A C 1
ATOM 1544 O O . THR A 1 189 ? -5.046 6.830 0.698 1.00 98.12 189 THR A O 1
ATOM 1547 N N . ASP A 1 190 ? -2.862 7.261 0.508 1.00 97.44 190 ASP A N 1
ATOM 1548 C CA . ASP A 1 190 ? -2.986 8.723 0.473 1.00 97.44 190 ASP A CA 1
ATOM 1549 C C . ASP A 1 190 ? -3.690 9.254 -0.791 1.00 97.44 190 ASP A C 1
ATOM 1551 O O . ASP A 1 190 ? -4.366 10.275 -0.726 1.00 97.44 190 ASP A O 1
ATOM 1555 N N . GLU A 1 191 ? -3.626 8.529 -1.912 1.00 96.94 191 GLU A N 1
ATOM 1556 C CA . GLU A 1 191 ? -4.302 8.903 -3.165 1.00 96.94 191 GLU A CA 1
ATOM 1557 C C . GLU A 1 191 ? -5.823 9.094 -3.025 1.00 96.94 191 GLU A C 1
ATOM 1559 O O . GLU A 1 191 ? -6.443 9.757 -3.856 1.00 96.94 191 GLU A O 1
ATOM 1564 N N . VAL A 1 192 ? -6.454 8.544 -1.977 1.00 98.19 192 VAL A N 1
ATOM 1565 C CA . VAL A 1 192 ? -7.884 8.780 -1.704 1.00 98.19 192 VAL A CA 1
ATOM 1566 C C . VAL A 1 192 ? -8.186 10.253 -1.429 1.00 98.19 192 VAL A C 1
ATOM 1568 O O . VAL A 1 192 ? -9.323 10.682 -1.607 1.00 98.19 192 VAL A O 1
ATOM 1571 N N . TYR A 1 193 ? -7.183 11.026 -1.012 1.00 97.62 193 TYR A N 1
ATOM 1572 C CA . TYR A 1 193 ? -7.296 12.460 -0.789 1.00 97.62 193 TYR A CA 1
ATOM 1573 C C . TYR A 1 193 ? -7.149 13.302 -2.072 1.00 97.62 193 TYR A C 1
ATOM 1575 O O . TYR A 1 193 ? -7.420 14.503 -2.034 1.00 97.62 193 TYR A O 1
ATOM 1583 N N . GLY A 1 194 ? -6.709 12.698 -3.181 1.00 95.31 194 GLY A N 1
ATOM 1584 C CA . GLY A 1 194 ? -6.402 13.386 -4.439 1.00 95.31 194 GLY A CA 1
ATOM 1585 C C . GLY A 1 194 ? -5.159 14.278 -4.392 1.00 95.31 194 GLY A C 1
ATOM 1586 O O . GLY A 1 194 ? -4.538 14.453 -3.337 1.00 95.31 194 GLY A O 1
ATOM 1587 N N . ASP A 1 195 ? -4.819 14.853 -5.547 1.00 94.50 195 ASP A N 1
ATOM 1588 C CA . ASP A 1 195 ? -3.645 15.713 -5.764 1.00 94.50 195 ASP A CA 1
ATOM 1589 C C . ASP A 1 195 ? -3.548 16.882 -4.775 1.00 94.50 195 ASP A C 1
ATOM 1591 O O . ASP A 1 195 ? -4.566 17.424 -4.338 1.00 94.50 195 ASP A O 1
ATOM 1595 N N . SER A 1 196 ? -2.325 17.282 -4.428 1.00 93.31 196 SER A N 1
ATOM 1596 C CA . SER A 1 196 ? -2.026 18.430 -3.564 1.00 93.31 196 SER A CA 1
ATOM 1597 C C . SER A 1 196 ? -1.347 19.549 -4.352 1.00 93.31 196 SER A C 1
ATOM 1599 O O . SER A 1 196 ? -0.299 19.338 -4.961 1.00 93.31 196 SER A O 1
ATOM 1601 N N . GLN A 1 197 ? -1.901 20.760 -4.292 1.00 87.88 197 GLN A N 1
ATOM 1602 C CA . GLN A 1 197 ? -1.287 21.945 -4.906 1.00 87.88 197 GLN A CA 1
ATOM 1603 C C . GLN A 1 197 ? -0.175 22.534 -4.017 1.00 87.88 197 GLN A C 1
ATOM 1605 O O . GLN A 1 197 ? -0.157 22.319 -2.808 1.00 87.88 197 GLN A O 1
ATOM 1610 N N . GLU A 1 198 ? 0.755 23.307 -4.592 1.00 79.06 198 GLU A N 1
ATOM 1611 C CA . GLU A 1 198 ? 1.920 23.858 -3.862 1.00 79.06 198 GLU A CA 1
ATOM 1612 C C . GLU A 1 198 ? 1.556 24.710 -2.635 1.00 79.06 198 GLU A C 1
ATOM 1614 O O . GLU A 1 198 ? 2.312 24.739 -1.668 1.00 79.06 198 GLU A O 1
ATOM 1619 N N . ASN A 1 199 ? 0.396 25.372 -2.663 1.00 84.00 199 ASN A N 1
ATOM 1620 C CA . ASN A 1 199 ? -0.080 26.256 -1.595 1.00 84.00 199 ASN A CA 1
ATOM 1621 C C . ASN A 1 199 ? -1.177 25.618 -0.724 1.00 84.00 199 ASN A C 1
ATOM 1623 O O . ASN A 1 199 ? -1.871 26.333 -0.003 1.00 84.00 199 ASN A O 1
ATOM 1627 N N . GLU A 1 200 ? -1.384 24.303 -0.822 1.00 87.50 200 GLU A N 1
ATOM 1628 C CA . GLU A 1 200 ? -2.364 23.587 -0.004 1.00 87.50 200 GLU A CA 1
ATOM 1629 C C . GLU A 1 200 ? -1.748 23.046 1.286 1.00 87.50 200 GLU A C 1
ATOM 1631 O O . GLU A 1 200 ? -0.616 22.556 1.319 1.00 87.50 200 GLU A O 1
ATOM 1636 N N . ASP A 1 201 ? -2.544 23.085 2.353 1.00 92.25 201 ASP A N 1
ATOM 1637 C CA . ASP A 1 201 ? -2.195 22.446 3.612 1.00 92.25 201 ASP A CA 1
ATOM 1638 C C . ASP A 1 201 ? -2.100 20.920 3.464 1.00 92.25 201 ASP A C 1
ATOM 1640 O O . ASP A 1 201 ? -2.746 20.281 2.627 1.00 92.25 201 ASP A O 1
ATOM 1644 N N . ARG A 1 202 ? -1.307 20.313 4.350 1.00 95.88 202 ARG A N 1
ATOM 1645 C CA . ARG A 1 202 ? -1.210 18.856 4.478 1.00 95.88 202 ARG A CA 1
ATOM 1646 C C . ARG A 1 202 ? -2.572 18.259 4.820 1.00 95.88 202 ARG A C 1
ATOM 1648 O O . ARG A 1 202 ? -3.183 18.647 5.813 1.00 95.88 202 ARG A O 1
ATOM 1655 N N . LYS A 1 203 ? -2.994 17.248 4.062 1.00 97.44 203 LYS A N 1
ATOM 1656 C CA . LYS A 1 203 ? -4.272 16.560 4.263 1.00 97.44 203 LYS A CA 1
ATOM 1657 C C . LYS A 1 203 ? -4.187 15.586 5.438 1.00 97.44 203 LYS A C 1
ATOM 1659 O O . LYS A 1 203 ? -3.328 14.706 5.477 1.00 97.44 203 LYS A O 1
ATOM 1664 N N . ASP A 1 204 ? -5.063 15.756 6.415 1.00 97.81 204 ASP A N 1
ATOM 1665 C CA . ASP A 1 204 ? -5.181 14.902 7.599 1.00 97.81 204 ASP A CA 1
ATOM 1666 C C . ASP A 1 204 ? -6.291 13.847 7.439 1.00 97.81 204 ASP A C 1
ATOM 1668 O O . ASP A 1 204 ? -6.972 13.774 6.416 1.00 97.81 204 ASP A O 1
ATOM 1672 N N . GLU A 1 205 ? -6.516 13.017 8.459 1.00 98.19 205 GLU A N 1
ATOM 1673 C CA . GLU A 1 205 ? -7.527 11.956 8.399 1.00 98.19 205 GLU A CA 1
ATOM 1674 C C . GLU A 1 205 ? -8.976 12.458 8.289 1.00 98.19 205 GLU A C 1
ATOM 1676 O O . GLU A 1 205 ? -9.864 11.668 7.954 1.00 98.19 205 GLU A O 1
ATOM 1681 N N . LYS A 1 206 ? -9.218 13.750 8.551 1.00 97.56 206 LYS A N 1
ATOM 1682 C CA . LYS A 1 206 ? -10.527 14.412 8.441 1.00 97.56 206 LYS A CA 1
ATOM 1683 C C . LYS A 1 206 ? -10.739 15.084 7.085 1.00 97.56 206 LYS A C 1
ATOM 1685 O O . LYS A 1 206 ? -11.849 15.533 6.807 1.00 97.56 206 LYS A O 1
ATOM 1690 N N . SER A 1 207 ? -9.697 15.164 6.264 1.00 97.69 207 SER A N 1
ATOM 1691 C CA . SER A 1 207 ? -9.760 15.754 4.933 1.00 97.69 207 SER A CA 1
ATOM 1692 C C . SER A 1 207 ? -10.682 14.946 4.017 1.00 97.69 207 SER A C 1
ATOM 1694 O O . SER A 1 207 ? -10.808 13.724 4.144 1.00 97.69 207 SER A O 1
ATOM 1696 N N . ASN A 1 208 ? -11.344 15.642 3.091 1.00 96.81 208 ASN A N 1
ATOM 1697 C CA . ASN A 1 208 ? -12.300 15.026 2.175 1.00 96.81 208 ASN A CA 1
ATOM 1698 C C . ASN A 1 208 ? -11.625 13.975 1.284 1.00 96.81 208 ASN A C 1
ATOM 1700 O O . ASN A 1 208 ? -10.495 14.153 0.831 1.00 96.81 208 ASN A O 1
ATOM 1704 N N . LEU A 1 209 ? -12.365 12.908 0.985 1.00 98.06 209 LEU A N 1
ATOM 1705 C CA . LEU A 1 209 ? -11.980 11.962 -0.05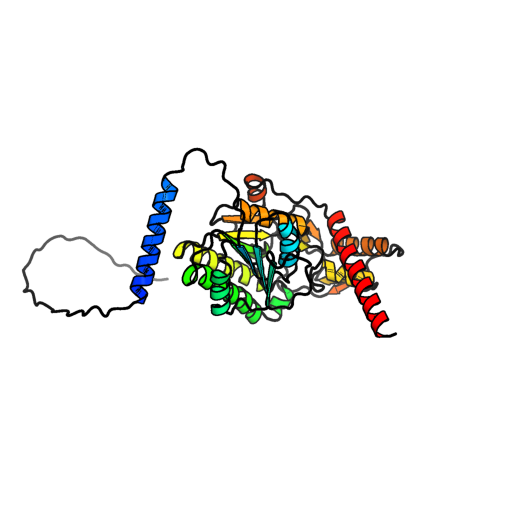4 1.00 98.06 209 LEU A CA 1
ATOM 1706 C C . LEU A 1 209 ? -12.229 12.599 -1.424 1.00 98.06 209 LEU A C 1
ATOM 1708 O O . LEU A 1 209 ? -13.364 12.957 -1.737 1.00 98.06 209 LEU A O 1
ATOM 1712 N N . ASN A 1 210 ? -11.180 12.729 -2.230 1.00 96.81 210 ASN A N 1
ATOM 1713 C CA . ASN A 1 210 ? -11.229 13.313 -3.569 1.00 96.81 210 ASN A CA 1
ATOM 1714 C C . ASN A 1 210 ? -10.392 12.494 -4.576 1.00 96.81 210 ASN A C 1
ATOM 1716 O O . ASN A 1 210 ? -9.443 13.015 -5.160 1.00 96.81 210 ASN A O 1
ATOM 1720 N N . PRO A 1 211 ? -10.684 11.192 -4.760 1.00 96.12 211 PRO A N 1
ATOM 1721 C CA . PRO A 1 211 ? -9.884 10.327 -5.620 1.00 96.12 211 PRO A CA 1
ATOM 1722 C C . PRO A 1 211 ? -9.967 10.741 -7.098 1.00 96.12 211 PRO A C 1
ATOM 1724 O O . PRO A 1 211 ? -11.053 10.945 -7.638 1.00 96.12 211 PRO A O 1
ATOM 1727 N N . THR A 1 212 ? -8.821 10.772 -7.779 1.00 94.50 212 THR A N 1
ATOM 1728 C CA . THR A 1 212 ? -8.671 11.243 -9.175 1.00 94.50 212 THR A CA 1
ATOM 1729 C C . THR A 1 212 ? -8.508 10.114 -10.197 1.00 94.50 212 THR A C 1
ATOM 1731 O O . THR A 1 212 ? -8.521 10.348 -11.405 1.00 94.50 212 THR A O 1
ATOM 1734 N N . ASN A 1 213 ? -8.361 8.868 -9.735 1.00 93.69 213 ASN A N 1
ATOM 1735 C CA . ASN A 1 213 ? -8.103 7.703 -10.579 1.00 93.69 213 ASN A CA 1
ATOM 1736 C C . ASN A 1 213 ? -8.899 6.457 -10.127 1.00 93.69 213 ASN A C 1
ATOM 1738 O O . ASN A 1 213 ? -9.348 6.401 -8.977 1.00 93.69 213 ASN A O 1
ATOM 1742 N N . PRO A 1 214 ? -9.089 5.438 -10.997 1.00 95.12 214 PRO A N 1
ATOM 1743 C CA . PRO A 1 214 ? -9.925 4.274 -10.678 1.00 95.12 214 PRO A CA 1
ATOM 1744 C C . PRO A 1 214 ? -9.447 3.472 -9.459 1.00 95.12 214 PRO A C 1
ATOM 1746 O O . PRO A 1 214 ? -10.271 3.006 -8.671 1.00 95.12 214 PRO A O 1
ATOM 1749 N N . TYR A 1 215 ? -8.129 3.338 -9.269 1.00 95.75 215 TYR A N 1
ATOM 1750 C CA . TYR A 1 215 ? -7.561 2.699 -8.082 1.00 95.75 215 TYR A CA 1
ATOM 1751 C C . TYR A 1 215 ? -7.931 3.463 -6.802 1.00 95.75 215 TYR A C 1
ATOM 1753 O O . TYR A 1 215 ? -8.563 2.884 -5.916 1.00 95.75 215 TYR A O 1
ATOM 1761 N N . ALA A 1 216 ? -7.625 4.760 -6.726 1.00 96.56 216 ALA A N 1
ATOM 1762 C CA . ALA A 1 216 ? -7.945 5.597 -5.571 1.00 96.56 216 ALA A CA 1
ATOM 1763 C C . ALA A 1 216 ? -9.455 5.617 -5.278 1.00 96.56 216 ALA A C 1
ATOM 1765 O O . ALA A 1 216 ? -9.864 5.487 -4.125 1.00 96.56 216 ALA A O 1
ATOM 1766 N N . ALA A 1 217 ? -10.296 5.684 -6.317 1.00 96.88 217 ALA A N 1
ATOM 1767 C CA . ALA A 1 217 ? -11.752 5.648 -6.177 1.00 96.88 217 ALA A CA 1
ATOM 1768 C C . ALA A 1 217 ? -12.246 4.312 -5.605 1.00 96.88 217 ALA A C 1
ATOM 1770 O O . ALA A 1 217 ? -13.127 4.291 -4.741 1.00 96.88 217 ALA A O 1
ATOM 1771 N N . SER A 1 218 ? -11.651 3.193 -6.032 1.00 98.00 218 SER A N 1
ATOM 1772 C CA . SER A 1 218 ? -11.961 1.878 -5.464 1.00 98.00 218 SER A CA 1
ATOM 1773 C C . SER A 1 218 ? -11.583 1.793 -3.980 1.00 98.00 218 SER A C 1
ATOM 1775 O O . SER A 1 218 ? -12.379 1.307 -3.180 1.00 98.00 218 SER A O 1
ATOM 1777 N N . LYS A 1 219 ? -10.425 2.341 -3.579 1.00 98.38 219 LYS A N 1
ATOM 1778 C CA . LYS A 1 219 ? -9.980 2.370 -2.177 1.00 98.38 219 LYS A CA 1
ATOM 1779 C C . LYS A 1 219 ? -10.867 3.265 -1.315 1.00 98.38 219 LYS A C 1
ATOM 1781 O O . LYS A 1 219 ? -11.322 2.815 -0.269 1.00 98.38 219 LYS A O 1
ATOM 1786 N N . ALA A 1 220 ? -11.198 4.465 -1.789 1.00 98.44 220 ALA A N 1
ATOM 1787 C CA . ALA A 1 220 ? -12.143 5.361 -1.124 1.00 98.44 220 ALA A CA 1
ATOM 1788 C C . ALA A 1 220 ? -13.527 4.705 -0.944 1.00 98.44 220 ALA A C 1
ATOM 1790 O O . ALA A 1 220 ? -14.136 4.813 0.118 1.00 98.44 220 ALA A O 1
ATOM 1791 N N . SER A 1 221 ? -13.999 3.955 -1.946 1.00 98.56 221 SER A N 1
ATOM 1792 C CA . SER A 1 221 ? -15.258 3.201 -1.855 1.00 98.56 221 SER A CA 1
ATOM 1793 C C . SER A 1 221 ? -15.197 2.115 -0.779 1.00 98.56 221 SER A C 1
ATOM 1795 O O . SER A 1 221 ? -16.123 1.997 0.022 1.00 98.56 221 SER A O 1
ATOM 1797 N N . CYS A 1 222 ? -14.097 1.355 -0.714 1.00 98.62 222 CYS A N 1
ATOM 1798 C CA . CYS A 1 222 ? -13.874 0.381 0.353 1.00 98.62 222 CYS A CA 1
ATOM 1799 C C . CYS A 1 222 ? -13.938 1.043 1.736 1.00 98.62 222 CYS A C 1
ATOM 1801 O O . CYS A 1 222 ? -14.635 0.538 2.611 1.00 98.62 222 CYS A O 1
ATOM 1803 N N . GLU A 1 223 ? -13.280 2.190 1.932 1.00 98.69 223 GLU A N 1
ATOM 1804 C CA . GLU A 1 223 ? -13.318 2.909 3.212 1.00 98.69 223 GLU A CA 1
ATOM 1805 C C . GLU A 1 223 ? -14.746 3.287 3.634 1.00 98.69 223 GLU A C 1
ATOM 1807 O O . GLU A 1 223 ? -15.136 3.048 4.779 1.00 98.69 223 GLU A O 1
ATOM 1812 N N . LEU A 1 224 ? -15.558 3.815 2.714 1.00 98.50 224 LEU A N 1
ATOM 1813 C CA . LEU A 1 224 ? -16.954 4.169 2.997 1.00 98.50 224 LEU A CA 1
ATOM 1814 C C . LEU A 1 224 ? -17.804 2.939 3.351 1.00 98.50 224 LEU A C 1
ATOM 1816 O O . LEU A 1 224 ? -18.616 2.989 4.278 1.00 98.50 224 LEU A O 1
ATOM 1820 N N . ILE A 1 225 ? -17.594 1.813 2.664 1.00 98.56 225 ILE A N 1
ATOM 1821 C CA . ILE A 1 225 ? -18.277 0.549 2.975 1.00 98.56 225 ILE A CA 1
ATOM 1822 C C . ILE A 1 225 ? -17.872 0.064 4.371 1.00 98.56 225 ILE A C 1
ATOM 1824 O O . ILE A 1 225 ? -18.739 -0.258 5.181 1.00 98.56 225 ILE A O 1
ATOM 1828 N N . LEU A 1 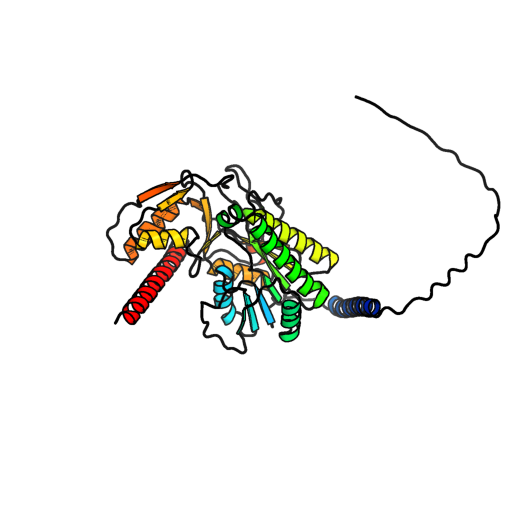226 ? -16.579 0.071 4.703 1.00 98.38 226 LEU A N 1
ATOM 1829 C CA . LEU A 1 226 ? -16.105 -0.289 6.041 1.00 98.38 226 LEU A CA 1
ATOM 1830 C C . LEU A 1 226 ? -16.749 0.568 7.141 1.00 98.38 226 LEU A C 1
ATOM 1832 O O . LEU A 1 226 ? -17.166 0.031 8.170 1.00 98.38 226 LEU A O 1
ATOM 1836 N N . GLN A 1 227 ? -16.864 1.881 6.926 1.00 98.12 227 GLN A N 1
ATOM 1837 C CA . GLN A 1 227 ? -17.538 2.781 7.866 1.00 98.12 227 GLN A CA 1
ATOM 1838 C C . GLN A 1 227 ? -19.013 2.397 8.054 1.00 98.12 227 GLN A C 1
ATOM 1840 O O . GLN A 1 227 ? -19.488 2.322 9.191 1.00 98.12 227 GLN A O 1
ATOM 1845 N N . ALA A 1 228 ? -19.725 2.076 6.968 1.00 98.31 228 ALA A N 1
ATOM 1846 C CA . ALA A 1 228 ? -21.110 1.610 7.032 1.00 98.31 228 ALA A CA 1
ATOM 1847 C C . ALA A 1 228 ? -21.247 0.287 7.810 1.00 98.31 228 ALA A C 1
ATOM 1849 O O . ALA A 1 228 ? -22.159 0.147 8.632 1.00 98.31 228 ALA A O 1
ATOM 1850 N N . TYR A 1 229 ? -20.318 -0.656 7.616 1.00 98.44 229 TYR A N 1
ATOM 1851 C CA . TYR A 1 229 ? -20.276 -1.919 8.363 1.00 98.44 229 TYR A CA 1
ATOM 1852 C C . TYR A 1 229 ? -19.942 -1.713 9.843 1.00 98.44 229 TYR A C 1
ATOM 1854 O O . TYR A 1 229 ? -20.513 -2.375 10.707 1.00 98.44 229 TYR A O 1
ATOM 1862 N N . SER A 1 230 ? -19.070 -0.764 10.175 1.00 97.94 230 SER A N 1
ATOM 1863 C CA . SER A 1 230 ? -18.809 -0.406 11.571 1.00 97.94 230 SER A CA 1
ATOM 1864 C C . SER A 1 230 ? -20.034 0.200 12.244 1.00 97.94 230 SER A C 1
ATOM 1866 O O . SER A 1 230 ? -20.406 -0.194 13.351 1.00 97.94 230 SER A O 1
ATOM 1868 N N . HIS A 1 231 ? -20.724 1.110 11.555 1.00 97.88 231 HIS A N 1
ATOM 1869 C CA . HIS A 1 231 ? -21.932 1.735 12.077 1.00 97.88 231 HIS A CA 1
ATOM 1870 C C . HIS A 1 231 ? -23.046 0.704 12.321 1.00 97.88 231 HIS A C 1
ATOM 1872 O O . HIS A 1 231 ? -23.597 0.635 13.428 1.00 97.88 231 HIS A O 1
ATOM 1878 N N . SER A 1 232 ? -23.325 -0.120 11.307 1.00 97.81 232 SER A N 1
ATOM 1879 C CA . SER A 1 232 ? -24.474 -1.034 11.264 1.00 97.81 232 SER A CA 1
ATOM 1880 C C . SER A 1 232 ? -24.220 -2.353 11.996 1.00 97.81 232 SER A C 1
ATOM 1882 O O . SER A 1 232 ? -25.094 -2.831 12.714 1.00 97.81 232 SER A O 1
ATOM 1884 N N . TYR A 1 233 ? -23.011 -2.907 11.871 1.00 97.81 233 TYR A N 1
ATOM 1885 C CA . TYR A 1 233 ? -22.651 -4.249 12.349 1.00 97.81 233 TYR A CA 1
ATOM 1886 C C . TYR A 1 233 ? -21.515 -4.256 13.378 1.00 97.81 233 TYR A C 1
ATOM 1888 O O . TYR A 1 233 ? -21.034 -5.317 13.756 1.00 97.81 233 TYR A O 1
ATOM 1896 N N . LYS A 1 234 ? -21.092 -3.082 13.865 1.00 97.56 234 LYS A N 1
ATOM 1897 C CA . LYS A 1 234 ? -20.082 -2.935 14.929 1.00 97.56 234 LYS A CA 1
ATOM 1898 C C . LYS A 1 234 ? -18.724 -3.561 14.598 1.00 97.56 234 LYS A C 1
ATOM 1900 O O . LYS A 1 234 ? -17.999 -3.940 15.512 1.00 97.56 234 LYS A O 1
ATOM 1905 N N . LEU A 1 235 ? -18.352 -3.599 13.314 1.00 98.50 235 LEU A N 1
ATOM 1906 C CA . LEU A 1 235 ? -17.005 -3.975 12.878 1.00 98.50 235 LEU A CA 1
ATOM 1907 C C . LEU A 1 235 ? -15.944 -3.136 13.625 1.00 98.50 235 LEU A C 1
ATOM 1909 O O . LEU A 1 235 ? -15.924 -1.907 13.452 1.00 98.50 235 LEU A O 1
ATOM 1913 N N . PRO A 1 236 ? -15.043 -3.762 14.406 1.00 98.31 236 PRO A N 1
ATOM 1914 C CA . PRO A 1 236 ? -13.998 -3.055 15.133 1.00 98.31 236 PRO A CA 1
ATOM 1915 C C . PRO A 1 236 ? -12.812 -2.783 14.205 1.00 98.31 236 PRO A C 1
ATOM 1917 O O . PRO A 1 236 ? -11.780 -3.453 14.260 1.00 98.31 236 PRO A O 1
ATOM 1920 N N . PHE A 1 237 ? -12.969 -1.820 13.300 1.00 98.50 237 PHE A N 1
ATOM 1921 C CA . PHE A 1 237 ? -11.927 -1.511 12.327 1.00 98.50 237 PHE A CA 1
ATOM 1922 C C . PHE A 1 237 ? -10.948 -0.444 12.825 1.00 98.50 237 PHE A C 1
ATOM 1924 O O . PHE A 1 237 ? -11.282 0.390 13.663 1.00 98.50 237 PHE A O 1
ATOM 1931 N N . VAL A 1 238 ? -9.762 -0.438 12.230 1.00 98.62 238 VAL A N 1
ATOM 1932 C CA . VAL A 1 238 ? -8.851 0.708 12.136 1.00 98.62 238 VAL A CA 1
ATOM 1933 C C . VAL A 1 238 ? -8.370 0.802 10.690 1.00 98.62 238 VAL A C 1
ATOM 1935 O O . VAL A 1 238 ? -8.205 -0.221 10.023 1.00 98.62 238 VAL A O 1
ATOM 1938 N N . MET A 1 239 ? -8.184 2.007 10.162 1.00 98.62 239 MET A N 1
ATOM 1939 C CA . MET A 1 239 ? -7.702 2.184 8.786 1.00 98.62 239 MET A CA 1
ATOM 1940 C C . MET A 1 239 ? -6.336 2.835 8.766 1.00 98.62 239 MET A C 1
ATOM 1942 O O . MET A 1 239 ? -6.036 3.703 9.582 1.00 98.62 239 MET A O 1
ATOM 1946 N N . VAL A 1 240 ? -5.538 2.441 7.785 1.00 98.75 240 VAL A N 1
ATOM 1947 C CA . VAL A 1 240 ? -4.249 3.051 7.496 1.00 98.75 240 VAL A CA 1
ATOM 1948 C C . VAL A 1 240 ? -4.305 3.657 6.104 1.00 98.75 240 VAL A C 1
ATOM 1950 O O . VAL A 1 240 ? -4.573 2.932 5.155 1.00 98.75 240 VAL A O 1
ATOM 1953 N N . ARG A 1 241 ? -4.016 4.947 5.957 1.00 98.62 241 ARG A N 1
ATOM 1954 C CA . ARG A 1 241 ? -3.734 5.572 4.653 1.00 98.62 241 ARG A CA 1
ATOM 1955 C C . ARG A 1 241 ? -2.245 5.881 4.618 1.00 98.62 241 ARG A C 1
ATOM 1957 O O . ARG A 1 241 ? -1.722 6.427 5.581 1.00 98.62 241 ARG A O 1
ATOM 1964 N N . MET A 1 242 ? -1.539 5.485 3.568 1.00 97.94 242 MET A N 1
ATOM 1965 C CA . MET A 1 242 ? -0.080 5.610 3.541 1.00 97.94 242 MET A CA 1
ATOM 1966 C C . MET A 1 242 ? 0.435 6.256 2.268 1.00 97.94 242 MET A C 1
ATOM 1968 O O . MET A 1 242 ? -0.188 6.112 1.217 1.00 97.94 242 MET A O 1
ATOM 1972 N N . ASN A 1 243 ? 1.589 6.915 2.388 1.00 96.88 243 ASN A N 1
ATOM 1973 C CA . ASN A 1 243 ? 2.394 7.337 1.245 1.00 96.88 243 ASN A CA 1
ATOM 1974 C C . ASN A 1 243 ? 2.952 6.140 0.455 1.00 96.88 243 ASN A C 1
ATOM 1976 O O . ASN A 1 243 ? 2.818 4.977 0.851 1.00 96.88 243 ASN A O 1
ATOM 1980 N N . ASN A 1 244 ? 3.640 6.426 -0.653 1.00 97.12 244 ASN A N 1
ATOM 1981 C CA . ASN A 1 244 ? 4.305 5.418 -1.467 1.00 97.12 244 ASN A CA 1
ATOM 1982 C C . ASN A 1 244 ? 5.321 4.613 -0.649 1.00 97.12 244 ASN A C 1
ATOM 1984 O O . ASN A 1 244 ? 6.297 5.136 -0.112 1.00 97.12 244 ASN A O 1
ATOM 1988 N N . VAL A 1 245 ? 5.111 3.300 -0.614 1.00 98.25 245 VAL A N 1
ATOM 1989 C CA . VAL A 1 245 ? 6.021 2.359 0.038 1.00 98.25 245 VAL A CA 1
ATOM 1990 C C . VAL A 1 245 ? 6.994 1.786 -0.986 1.00 98.25 245 VAL A C 1
ATOM 1992 O O . VAL A 1 245 ? 6.601 1.450 -2.109 1.00 98.25 245 VAL A O 1
ATOM 1995 N N . TYR A 1 246 ? 8.255 1.621 -0.596 1.00 98.44 246 TYR A N 1
ATOM 1996 C CA . TYR A 1 246 ? 9.279 0.972 -1.414 1.00 98.44 246 TYR A CA 1
ATOM 1997 C C . TYR A 1 246 ? 10.153 0.030 -0.589 1.00 98.44 246 TYR A C 1
ATOM 1999 O O . TYR A 1 246 ? 10.236 0.137 0.635 1.00 98.44 246 TYR A O 1
ATOM 2007 N N . GLY A 1 247 ? 10.769 -0.943 -1.259 1.00 98.38 247 GLY A N 1
ATOM 2008 C CA . GLY A 1 247 ? 11.584 -1.943 -0.584 1.00 98.38 247 GLY A CA 1
ATOM 2009 C C . GLY A 1 247 ? 11.787 -3.236 -1.377 1.00 98.38 247 GLY A C 1
ATOM 2010 O O . GLY A 1 247 ? 11.297 -3.381 -2.505 1.00 98.38 247 GLY A O 1
ATOM 2011 N N . PRO A 1 248 ? 12.487 -4.207 -0.766 1.00 96.88 248 PRO A N 1
ATOM 2012 C CA . PRO A 1 248 ? 12.590 -5.580 -1.254 1.00 96.88 248 PRO A CA 1
ATOM 2013 C C . PRO A 1 248 ? 11.228 -6.215 -1.575 1.00 96.88 248 PRO A C 1
ATOM 2015 O O . PRO A 1 248 ? 10.256 -6.001 -0.853 1.00 96.88 248 PRO A O 1
ATOM 2018 N N . ARG A 1 249 ? 11.170 -7.072 -2.604 1.00 95.19 249 ARG A N 1
ATOM 2019 C CA . ARG A 1 249 ? 9.963 -7.811 -3.057 1.00 95.19 249 ARG A CA 1
ATOM 2020 C C . ARG A 1 249 ? 8.848 -6.972 -3.700 1.00 95.19 249 ARG A C 1
ATOM 2022 O O . ARG A 1 249 ? 7.762 -7.496 -3.955 1.00 95.19 249 ARG A O 1
ATOM 2029 N N . GLN A 1 250 ? 9.075 -5.690 -3.969 1.00 96.50 250 GLN A N 1
ATOM 2030 C CA . GLN A 1 250 ? 8.131 -4.890 -4.748 1.00 96.50 250 GLN A CA 1
ATOM 2031 C C . GLN A 1 250 ? 8.054 -5.389 -6.207 1.00 96.50 250 GLN A C 1
ATOM 2033 O O . GLN A 1 250 ? 8.995 -5.957 -6.752 1.00 96.50 250 GLN A O 1
ATOM 2038 N N . GLN A 1 251 ? 6.896 -5.238 -6.852 1.00 93.44 251 GLN A N 1
ATOM 2039 C CA . GLN A 1 251 ? 6.722 -5.689 -8.236 1.00 93.44 251 GLN A CA 1
ATOM 2040 C C . GLN A 1 251 ? 7.603 -4.878 -9.197 1.00 93.44 251 GLN A C 1
ATOM 2042 O O . GLN A 1 251 ? 7.680 -3.655 -9.082 1.00 93.44 251 GLN A O 1
ATOM 2047 N N . LEU A 1 252 ? 8.193 -5.550 -10.194 1.00 94.06 252 LEU A N 1
ATOM 2048 C CA . LEU A 1 252 ? 9.052 -4.936 -11.220 1.00 94.06 252 LEU A CA 1
ATOM 2049 C C . LEU A 1 252 ? 8.333 -3.916 -12.117 1.00 94.06 252 LEU A C 1
ATOM 2051 O O . LEU A 1 252 ? 8.995 -3.195 -12.857 1.00 94.06 252 LEU A O 1
ATOM 2055 N N . SER A 1 253 ? 7.000 -3.845 -12.068 1.00 91.81 253 SER A N 1
ATOM 2056 C CA . SER A 1 253 ? 6.210 -2.808 -12.741 1.00 91.81 253 SER A CA 1
ATOM 2057 C C . SER A 1 253 ? 6.273 -1.452 -12.027 1.00 91.81 253 SER A C 1
ATOM 2059 O O . SER A 1 253 ? 6.128 -0.417 -12.675 1.00 91.81 253 SER A O 1
ATOM 2061 N N . LYS A 1 254 ? 6.540 -1.428 -10.712 1.00 95.56 254 LYS A N 1
ATOM 2062 C CA . LYS A 1 254 ? 6.635 -0.194 -9.916 1.00 95.56 254 LYS A CA 1
ATOM 2063 C C . LYS A 1 254 ? 7.940 0.551 -10.209 1.00 95.56 254 LYS A C 1
ATOM 2065 O O . LYS A 1 254 ? 8.955 -0.071 -10.509 1.00 95.56 254 LYS A O 1
ATOM 2070 N N . LEU A 1 255 ? 7.917 1.879 -10.068 1.00 96.06 255 LEU A N 1
ATOM 2071 C CA . LEU A 1 255 ? 8.993 2.782 -10.502 1.00 96.06 255 LEU A CA 1
ATOM 2072 C C . LEU A 1 255 ? 10.385 2.367 -10.013 1.00 96.06 255 LEU A C 1
ATOM 2074 O O . LEU A 1 255 ? 11.258 2.118 -10.841 1.00 96.06 255 LEU A O 1
ATOM 2078 N N . ILE A 1 256 ? 10.585 2.256 -8.693 1.00 98.00 256 ILE A N 1
ATOM 2079 C CA . ILE A 1 256 ? 11.906 1.956 -8.119 1.00 98.00 256 ILE A CA 1
ATOM 2080 C C . ILE A 1 256 ? 12.426 0.595 -8.630 1.00 98.00 256 ILE A C 1
ATOM 2082 O O . ILE A 1 256 ? 13.470 0.582 -9.279 1.00 98.00 256 ILE A O 1
ATOM 2086 N N . PRO A 1 257 ? 11.713 -0.538 -8.465 1.00 97.56 257 PRO A N 1
ATOM 2087 C CA . PRO A 1 257 ? 12.160 -1.829 -9.002 1.00 97.56 257 PRO A CA 1
ATOM 2088 C C . PRO A 1 257 ? 12.377 -1.845 -10.522 1.00 97.56 257 PRO A C 1
ATOM 2090 O O . PRO A 1 257 ? 13.375 -2.392 -10.998 1.00 97.56 257 PRO A O 1
ATOM 2093 N N . LYS A 1 258 ? 11.473 -1.221 -11.291 1.00 97.31 258 LYS A N 1
ATOM 2094 C CA . LYS A 1 258 ? 11.577 -1.112 -12.753 1.00 97.31 258 LYS A CA 1
ATOM 2095 C C . LYS A 1 258 ? 12.880 -0.431 -13.148 1.00 97.31 258 LYS A C 1
ATOM 2097 O O . LYS A 1 258 ? 13.602 -0.926 -14.011 1.00 97.31 258 LYS A O 1
ATOM 2102 N N . PHE A 1 259 ? 13.185 0.694 -12.511 1.00 98.25 259 PHE A N 1
ATOM 2103 C CA . PHE A 1 259 ? 14.348 1.504 -12.853 1.00 98.25 259 PHE A CA 1
ATOM 2104 C C . PHE A 1 259 ? 15.644 0.891 -12.338 1.00 98.25 259 PHE A C 1
ATOM 2106 O O . PHE A 1 259 ? 16.659 1.005 -13.015 1.00 98.25 259 PHE A O 1
ATOM 2113 N N . ILE A 1 260 ? 15.615 0.144 -11.232 1.00 98.31 260 ILE A N 1
ATOM 2114 C CA . ILE A 1 260 ? 16.754 -0.687 -10.821 1.00 98.31 260 ILE A CA 1
ATOM 2115 C C . ILE A 1 260 ? 17.069 -1.716 -11.911 1.00 98.31 260 ILE A C 1
ATOM 2117 O O . ILE A 1 260 ? 18.209 -1.812 -12.355 1.00 98.31 260 ILE A O 1
ATOM 2121 N N . ASN A 1 261 ? 16.061 -2.431 -12.416 1.00 96.94 261 ASN A N 1
ATOM 2122 C CA . ASN A 1 261 ? 16.247 -3.404 -13.495 1.00 96.94 261 ASN A CA 1
ATOM 2123 C C . ASN A 1 261 ? 16.737 -2.768 -14.811 1.00 96.94 261 ASN A C 1
ATOM 2125 O O . ASN A 1 261 ? 17.583 -3.350 -15.488 1.00 96.94 261 ASN A O 1
ATOM 2129 N N . ILE A 1 262 ? 16.264 -1.569 -15.160 1.00 97.38 262 ILE A N 1
ATOM 2130 C CA . ILE A 1 262 ? 16.777 -0.808 -16.313 1.00 97.38 262 ILE A CA 1
ATOM 2131 C C . ILE A 1 262 ? 18.242 -0.404 -16.092 1.00 97.38 262 ILE A C 1
ATOM 2133 O O . ILE A 1 262 ? 19.070 -0.620 -16.976 1.00 97.38 262 ILE A O 1
ATOM 2137 N N . ALA A 1 263 ? 18.584 0.104 -14.904 1.00 97.31 263 ALA A N 1
ATOM 2138 C CA . ALA A 1 263 ? 19.945 0.496 -14.545 1.00 97.31 263 ALA A CA 1
ATOM 2139 C C . ALA A 1 263 ? 20.921 -0.689 -14.613 1.00 97.31 263 ALA A C 1
ATOM 2141 O O . ALA A 1 263 ? 21.998 -0.577 -15.195 1.00 97.31 263 ALA A O 1
ATOM 2142 N N . MET A 1 264 ? 20.524 -1.860 -14.100 1.00 95.44 264 MET A N 1
ATOM 2143 C CA . MET A 1 264 ? 21.339 -3.079 -14.179 1.00 95.44 264 MET A CA 1
ATOM 2144 C C . MET A 1 264 ? 21.662 -3.463 -15.631 1.00 95.44 264 MET A C 1
ATOM 2146 O O . MET A 1 264 ? 22.740 -4.000 -15.889 1.00 95.44 264 MET A O 1
ATOM 2150 N N . LYS A 1 265 ? 20.787 -3.121 -16.583 1.00 94.44 265 LYS A N 1
ATOM 2151 C CA . LYS A 1 265 ? 20.928 -3.410 -18.018 1.00 94.44 265 LYS A CA 1
ATOM 2152 C C . LYS A 1 265 ? 21.461 -2.236 -18.850 1.00 94.44 265 LYS A C 1
ATOM 2154 O O . LYS A 1 265 ? 21.509 -2.362 -20.068 1.00 94.44 265 LYS A O 1
ATOM 2159 N N . ASN A 1 266 ? 21.855 -1.122 -18.223 1.00 94.06 266 ASN A N 1
ATOM 2160 C CA . ASN A 1 266 ? 22.256 0.120 -18.901 1.00 94.06 266 ASN A CA 1
ATOM 2161 C C . ASN A 1 266 ? 21.208 0.617 -19.924 1.00 94.06 266 ASN A C 1
ATOM 2163 O O . ASN A 1 266 ? 21.562 1.100 -20.997 1.00 94.06 266 ASN A O 1
ATOM 2167 N N . GLY A 1 267 ? 19.918 0.445 -19.619 1.00 96.06 267 GLY A N 1
ATOM 2168 C CA . GLY A 1 267 ? 18.824 0.882 -20.489 1.00 96.06 267 GLY A CA 1
ATOM 2169 C C . GLY A 1 267 ? 18.425 2.346 -20.281 1.00 96.06 267 GLY A C 1
ATOM 2170 O O . GLY A 1 267 ? 18.896 3.014 -19.361 1.00 96.06 267 GLY A O 1
ATOM 2171 N N . GLU A 1 268 ? 17.506 2.821 -21.120 1.00 97.69 268 GLU A N 1
ATOM 2172 C CA . GLU A 1 268 ? 16.920 4.163 -21.017 1.00 97.69 268 GLU A CA 1
ATOM 2173 C C . GLU A 1 268 ? 15.735 4.184 -20.042 1.00 97.69 268 GLU A C 1
ATOM 2175 O O . GLU A 1 268 ? 14.916 3.260 -20.022 1.00 97.69 268 GLU A O 1
ATOM 2180 N N . TYR A 1 269 ? 15.621 5.241 -19.235 1.00 98.00 269 TYR A N 1
ATOM 2181 C CA . TYR A 1 269 ? 14.570 5.382 -18.226 1.00 98.00 269 TYR A CA 1
ATOM 2182 C C . TYR A 1 269 ? 13.324 6.064 -18.809 1.00 98.00 269 TYR A C 1
ATOM 2184 O O . TYR A 1 269 ? 13.394 7.251 -19.132 1.00 98.00 269 TYR A O 1
ATOM 2192 N N . PRO A 1 270 ? 12.172 5.370 -18.914 1.00 96.56 270 PRO A N 1
ATOM 2193 C CA . PRO A 1 270 ? 10.938 5.976 -19.396 1.00 96.56 270 PRO A CA 1
ATOM 2194 C C . PRO A 1 270 ? 10.306 6.858 -18.309 1.00 96.56 270 PRO A C 1
ATOM 2196 O O . PRO A 1 270 ? 9.676 6.333 -17.387 1.00 96.56 270 PRO A O 1
ATOM 2199 N N . LEU A 1 271 ? 10.459 8.181 -18.407 1.00 95.44 271 LEU A N 1
ATOM 2200 C CA . LEU A 1 271 ? 9.855 9.148 -17.482 1.00 95.44 271 LEU A CA 1
ATOM 2201 C C . LEU A 1 271 ? 8.563 9.727 -18.051 1.00 95.44 271 LEU A C 1
ATOM 2203 O O . LEU A 1 271 ? 8.544 10.224 -19.170 1.00 95.44 271 LEU A O 1
ATOM 2207 N N . MET A 1 272 ? 7.486 9.685 -17.268 1.00 93.25 272 MET A N 1
ATOM 2208 C CA . MET A 1 272 ? 6.202 10.275 -17.656 1.00 93.25 272 MET A CA 1
ATOM 2209 C C . MET A 1 272 ? 6.229 11.800 -17.550 1.00 93.25 272 MET A C 1
ATOM 2211 O O . MET A 1 272 ? 6.665 12.350 -16.531 1.00 93.25 272 MET A O 1
ATOM 2215 N N . GLY A 1 273 ? 5.707 12.464 -18.581 1.00 94.25 273 GLY A N 1
ATOM 2216 C CA . GLY A 1 273 ? 5.601 13.917 -18.639 1.00 94.25 273 GLY A CA 1
ATOM 2217 C C . GLY A 1 273 ? 6.976 14.579 -18.591 1.00 94.25 273 GLY A C 1
ATOM 2218 O O . GLY A 1 273 ? 7.870 14.225 -19.351 1.00 94.25 273 GLY A O 1
ATOM 2219 N N . ASP A 1 274 ? 7.146 15.528 -17.677 1.00 93.75 274 ASP A N 1
ATOM 2220 C CA . ASP A 1 274 ? 8.420 16.205 -17.399 1.00 93.75 274 ASP A CA 1
ATOM 2221 C C . ASP A 1 274 ? 9.283 15.480 -16.345 1.00 93.75 274 ASP A C 1
ATOM 2223 O O . ASP A 1 274 ? 10.376 15.935 -16.019 1.00 93.75 274 ASP A O 1
ATOM 2227 N N . GLY A 1 275 ? 8.807 14.360 -15.785 1.00 93.81 275 GLY A N 1
ATOM 2228 C CA . GLY A 1 275 ? 9.488 13.642 -14.705 1.00 93.81 275 GLY A CA 1
ATOM 2229 C C . GLY A 1 275 ? 9.444 14.331 -13.332 1.00 93.81 275 GLY A C 1
ATOM 2230 O O . GLY A 1 275 ? 9.978 13.774 -12.374 1.00 93.81 275 GLY A O 1
ATOM 2231 N N . LEU A 1 276 ? 8.779 15.484 -13.199 1.00 95.19 276 LEU A N 1
ATOM 2232 C CA . LEU A 1 276 ? 8.741 16.292 -11.969 1.00 95.19 276 LEU A CA 1
ATOM 2233 C C . LEU A 1 276 ? 7.593 15.921 -11.018 1.00 95.19 276 LEU A C 1
ATOM 2235 O O . LEU A 1 276 ? 7.372 16.585 -10.011 1.00 95.19 276 LEU A O 1
ATOM 2239 N N . HIS A 1 277 ? 6.856 14.853 -11.320 1.00 94.94 277 HIS A N 1
ATOM 2240 C CA . HIS A 1 277 ? 5.912 14.253 -10.381 1.00 94.94 277 HIS A CA 1
ATOM 2241 C C . HIS A 1 277 ? 6.665 13.771 -9.140 1.00 94.94 277 HIS A C 1
ATOM 2243 O O . HIS A 1 277 ? 7.614 12.992 -9.261 1.00 94.94 277 HIS A O 1
ATOM 2249 N N . SER A 1 278 ? 6.224 14.210 -7.965 1.00 95.50 278 SER A N 1
ATOM 2250 C CA . SER A 1 278 ? 6.907 13.970 -6.695 1.00 95.50 278 SER A CA 1
ATOM 2251 C C . SER A 1 278 ? 6.089 13.060 -5.797 1.00 95.50 278 SER A C 1
ATOM 2253 O O . SER A 1 278 ? 4.858 13.114 -5.786 1.00 95.50 278 SER A O 1
ATOM 2255 N N . ARG A 1 279 ? 6.765 12.186 -5.052 1.00 96.25 279 ARG A N 1
ATOM 2256 C CA . ARG A 1 279 ? 6.130 11.291 -4.077 1.00 96.25 279 ARG A CA 1
ATOM 2257 C C . ARG A 1 279 ? 6.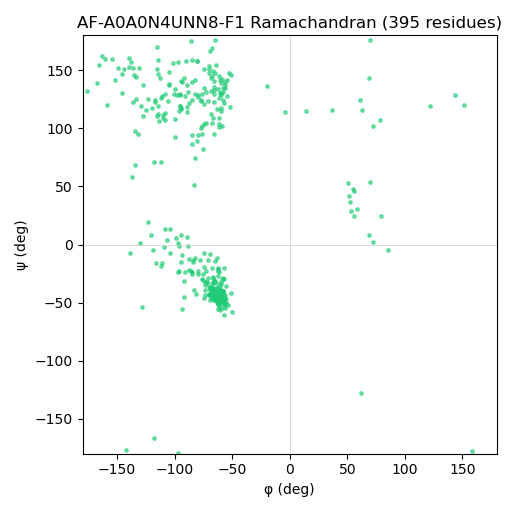928 11.275 -2.784 1.00 96.25 279 ARG A C 1
ATOM 2259 O O . ARG A 1 279 ? 8.158 11.335 -2.814 1.00 96.25 279 ARG A O 1
ATOM 2266 N N . SER A 1 280 ? 6.217 11.149 -1.669 1.00 96.81 280 SER A N 1
ATOM 2267 C CA . SER A 1 280 ? 6.813 10.828 -0.376 1.00 96.81 280 SER A CA 1
ATOM 2268 C C . SER A 1 280 ? 7.088 9.330 -0.300 1.00 96.81 280 SER A C 1
ATOM 2270 O O . SER A 1 280 ? 6.187 8.529 -0.545 1.00 96.81 280 SER A O 1
ATOM 2272 N N . TRP A 1 281 ? 8.322 8.938 0.023 1.00 97.44 281 TRP A N 1
ATOM 2273 C CA . TRP A 1 281 ? 8.742 7.532 -0.024 1.00 97.44 281 TRP A CA 1
ATOM 2274 C C . TRP A 1 281 ? 9.081 6.968 1.350 1.00 97.44 281 TRP A C 1
ATOM 2276 O O . TRP A 1 281 ? 10.097 7.307 1.953 1.00 97.44 281 TRP A O 1
ATOM 2286 N N . MET A 1 282 ? 8.261 6.029 1.812 1.00 98.00 282 MET A N 1
ATOM 2287 C CA . MET A 1 282 ? 8.445 5.325 3.077 1.00 98.00 282 MET A CA 1
ATOM 2288 C C . MET A 1 282 ? 9.060 3.942 2.840 1.00 98.00 282 MET A C 1
ATOM 2290 O O . MET A 1 282 ? 8.569 3.160 2.020 1.00 98.00 282 MET A O 1
ATOM 2294 N N . PHE A 1 283 ? 10.128 3.613 3.570 1.00 98.56 283 PHE A N 1
ATOM 2295 C CA . PHE A 1 283 ? 10.721 2.281 3.491 1.00 98.56 283 PHE A CA 1
ATOM 2296 C C . PHE A 1 283 ? 9.770 1.231 4.086 1.00 98.56 283 PHE A C 1
ATOM 2298 O O . PHE A 1 283 ? 9.068 1.483 5.068 1.00 98.56 283 PHE A O 1
ATOM 2305 N N . VAL A 1 284 ? 9.732 0.038 3.489 1.00 98.62 284 VAL A N 1
ATOM 2306 C CA . VAL A 1 284 ? 8.735 -0.989 3.824 1.00 98.62 284 VAL A CA 1
ATOM 2307 C C . VAL A 1 284 ? 8.769 -1.436 5.287 1.00 98.62 284 VAL A C 1
ATOM 2309 O O . VAL A 1 284 ? 7.710 -1.714 5.844 1.00 98.62 284 VAL A O 1
ATOM 2312 N N . ASP A 1 285 ? 9.929 -1.442 5.944 1.00 98.44 285 ASP A N 1
ATOM 2313 C CA . ASP A 1 285 ? 10.015 -1.817 7.363 1.00 98.44 285 ASP A CA 1
ATOM 2314 C C . ASP A 1 285 ? 9.367 -0.766 8.280 1.00 98.44 285 ASP A C 1
ATOM 2316 O O . ASP A 1 285 ? 8.696 -1.129 9.248 1.00 98.44 285 ASP A O 1
ATOM 2320 N N . ASP A 1 286 ? 9.499 0.525 7.953 1.00 98.56 286 ASP A N 1
ATOM 2321 C CA . ASP A 1 286 ? 8.834 1.610 8.685 1.00 98.56 286 ASP A CA 1
ATOM 2322 C C . ASP A 1 286 ? 7.312 1.534 8.499 1.00 98.56 286 ASP A C 1
ATOM 2324 O O . ASP A 1 286 ? 6.554 1.655 9.466 1.00 98.56 286 ASP A O 1
ATOM 2328 N N . CYS A 1 287 ? 6.866 1.232 7.274 1.00 98.62 287 CYS A N 1
ATOM 2329 C CA . CYS A 1 287 ? 5.465 0.939 6.974 1.00 98.62 287 CYS A CA 1
ATOM 2330 C C . CYS A 1 287 ? 4.944 -0.238 7.819 1.00 98.62 287 CYS A C 1
ATOM 2332 O O . CYS A 1 287 ? 3.890 -0.131 8.452 1.00 98.62 287 CYS A O 1
ATOM 2334 N N . CYS A 1 288 ? 5.694 -1.343 7.883 1.00 98.69 288 CYS A N 1
ATOM 2335 C CA . CYS A 1 288 ? 5.310 -2.524 8.654 1.00 98.69 288 CYS A CA 1
ATOM 2336 C C . CYS A 1 288 ? 5.221 -2.230 10.156 1.00 98.69 288 CYS A C 1
ATOM 2338 O O . CYS A 1 288 ? 4.262 -2.651 10.807 1.00 98.69 288 CYS A O 1
ATOM 2340 N N . GLU A 1 289 ? 6.171 -1.470 10.704 1.00 98.62 289 GLU A N 1
ATOM 2341 C CA . GLU A 1 289 ? 6.120 -1.011 12.095 1.00 98.62 289 GLU A CA 1
ATOM 2342 C C . GLU A 1 289 ? 4.891 -0.130 12.360 1.00 98.62 289 GLU A C 1
ATOM 2344 O O . GLU A 1 289 ? 4.253 -0.259 13.406 1.00 98.62 289 GLU A O 1
ATOM 2349 N N . GLY A 1 290 ? 4.513 0.728 11.411 1.00 98.62 290 GLY A N 1
ATOM 2350 C CA . GLY A 1 290 ? 3.335 1.590 11.531 1.00 98.62 290 GLY A CA 1
ATOM 2351 C C . GLY A 1 290 ? 2.039 0.791 11.557 1.00 98.62 290 GLY A C 1
ATOM 2352 O O . GLY A 1 290 ? 1.229 0.954 12.468 1.00 98.62 290 GLY A O 1
ATOM 2353 N N . ILE A 1 291 ? 1.880 -0.153 10.627 1.00 98.81 291 ILE A N 1
ATOM 2354 C CA . ILE A 1 291 ? 0.723 -1.060 10.589 1.00 98.81 291 ILE A CA 1
ATOM 2355 C C . ILE A 1 291 ? 0.643 -1.885 11.878 1.00 98.81 291 ILE A C 1
ATOM 2357 O O . ILE A 1 291 ? -0.434 -2.021 12.461 1.00 98.81 291 ILE A O 1
ATOM 2361 N N . LYS A 1 292 ? 1.782 -2.398 12.364 1.00 98.56 292 LYS A N 1
ATOM 2362 C CA . LYS A 1 292 ? 1.865 -3.138 13.628 1.00 98.56 292 LYS A CA 1
ATOM 2363 C C . LYS A 1 292 ? 1.365 -2.289 14.800 1.00 98.56 292 LYS A C 1
ATOM 2365 O O . LYS A 1 292 ? 0.554 -2.764 15.590 1.00 98.56 292 LYS A O 1
ATOM 2370 N N . ARG A 1 293 ? 1.804 -1.033 14.916 1.00 98.25 293 ARG A N 1
ATOM 2371 C CA . ARG A 1 293 ? 1.363 -0.133 15.997 1.00 98.25 293 ARG A CA 1
ATOM 2372 C C . ARG A 1 293 ? -0.113 0.228 15.898 1.00 98.25 293 ARG A C 1
ATOM 2374 O O . ARG A 1 293 ? -0.797 0.239 16.920 1.00 98.25 293 ARG A O 1
ATOM 2381 N N . VAL A 1 294 ? -0.624 0.448 14.688 1.00 98.50 294 VAL A N 1
ATOM 2382 C CA . VAL A 1 294 ? -2.055 0.689 14.465 1.00 98.50 294 VAL A CA 1
ATOM 2383 C C . VAL A 1 294 ? -2.883 -0.538 14.861 1.00 98.50 294 VAL A C 1
ATOM 2385 O O . VAL A 1 294 ? -3.890 -0.389 15.555 1.00 98.50 294 VAL A O 1
ATOM 2388 N N . MET A 1 295 ? -2.426 -1.752 14.535 1.00 98.50 295 MET A N 1
ATOM 2389 C CA . MET A 1 295 ? -3.037 -2.989 15.034 1.00 98.50 295 MET A CA 1
ATOM 2390 C C . MET A 1 295 ? -3.021 -3.047 16.567 1.00 98.50 295 MET A C 1
ATOM 2392 O O . MET A 1 295 ? -4.040 -3.356 17.171 1.00 98.50 295 MET A O 1
ATOM 2396 N N . GLU A 1 296 ? -1.906 -2.716 17.213 1.00 98.19 296 GLU A N 1
ATOM 2397 C CA . GLU A 1 296 ? -1.747 -2.848 18.668 1.00 98.19 296 GLU A CA 1
ATOM 2398 C C . GLU A 1 296 ? -2.505 -1.796 19.486 1.00 98.19 296 GLU A C 1
ATOM 2400 O O . GLU A 1 296 ? -2.957 -2.070 20.602 1.00 98.19 296 GLU A O 1
ATOM 2405 N N . SER A 1 297 ? -2.596 -0.571 18.972 1.00 97.75 297 SER A N 1
ATOM 2406 C CA . SER A 1 297 ? -2.963 0.602 19.774 1.00 97.75 297 SER A CA 1
ATOM 2407 C C . SER A 1 297 ? -3.920 1.567 19.082 1.00 97.75 297 SER A C 1
ATOM 2409 O O . SER A 1 297 ? -4.427 2.470 19.742 1.00 97.75 297 SER A O 1
ATOM 2411 N N . GLY A 1 298 ? -4.235 1.370 17.798 1.00 98.19 298 GLY A N 1
ATOM 2412 C CA . GLY A 1 298 ? -5.226 2.187 17.095 1.00 98.19 298 GLY A CA 1
ATOM 2413 C C . GLY A 1 298 ? -6.576 2.171 17.800 1.00 98.19 298 GLY A C 1
ATOM 2414 O O . GLY A 1 298 ? -7.024 1.123 18.278 1.00 98.19 298 GLY A O 1
ATOM 2415 N N . ARG A 1 299 ? -7.216 3.335 17.893 1.00 97.81 299 ARG A N 1
ATOM 2416 C CA . ARG A 1 299 ? -8.584 3.452 18.397 1.00 97.81 299 ARG A CA 1
ATOM 2417 C C . ARG A 1 299 ? -9.561 2.907 17.360 1.00 97.81 299 ARG A C 1
ATOM 2419 O O . ARG A 1 299 ? -9.490 3.279 16.196 1.00 97.81 299 ARG A O 1
ATOM 2426 N N . LEU A 1 300 ? -10.485 2.053 17.787 1.00 97.94 300 LEU A N 1
ATOM 2427 C CA . LEU A 1 300 ? -11.493 1.484 16.892 1.00 97.94 300 LEU A CA 1
ATOM 2428 C C . LEU A 1 300 ? -12.351 2.587 16.256 1.00 97.94 300 LEU A C 1
ATOM 2430 O O . LEU A 1 300 ? -12.745 3.533 16.936 1.00 97.94 300 LEU A O 1
ATOM 2434 N N . GLY A 1 301 ? -12.652 2.438 14.970 1.00 97.81 301 GLY A N 1
ATOM 2435 C CA . GLY A 1 301 ? -13.387 3.415 14.169 1.00 97.81 301 GLY A CA 1
ATOM 2436 C C . GLY A 1 301 ? -12.517 4.518 13.560 1.00 97.81 301 GLY A C 1
ATOM 2437 O O . GLY A 1 301 ? -13.027 5.328 12.791 1.00 97.81 301 GLY A O 1
ATOM 2438 N N . GLU A 1 302 ? -11.221 4.562 13.878 1.00 98.31 302 GLU A N 1
ATOM 2439 C CA . GLU A 1 302 ? -10.341 5.653 13.468 1.00 98.31 302 GLU A CA 1
ATOM 2440 C C . GLU A 1 302 ? -9.455 5.289 12.271 1.00 98.31 302 GLU A C 1
ATOM 2442 O O . GLU A 1 302 ? -9.130 4.129 12.002 1.00 98.31 302 GLU A O 1
ATOM 2447 N N . ILE A 1 303 ? -9.032 6.337 11.569 1.00 98.75 303 ILE A N 1
ATOM 2448 C CA . ILE A 1 303 ? -8.056 6.296 10.480 1.00 98.75 303 ILE A CA 1
ATOM 2449 C C . ILE A 1 303 ? -6.723 6.848 11.003 1.00 98.75 303 ILE A C 1
ATOM 2451 O O . ILE A 1 303 ? -6.724 7.722 11.877 1.00 98.75 303 ILE A O 1
ATOM 2455 N N . TYR A 1 304 ? -5.613 6.346 10.468 1.00 98.81 304 TYR A N 1
ATOM 2456 C CA . TYR A 1 304 ? -4.254 6.801 10.748 1.00 98.81 304 TYR A CA 1
ATOM 2457 C C . TYR A 1 304 ? -3.472 6.969 9.445 1.00 98.81 304 TYR A C 1
ATOM 2459 O O . TYR A 1 304 ? -3.353 6.027 8.657 1.00 98.81 304 TYR A O 1
ATOM 2467 N N . ASN A 1 305 ? -2.916 8.156 9.231 1.00 98.81 305 ASN A N 1
ATOM 246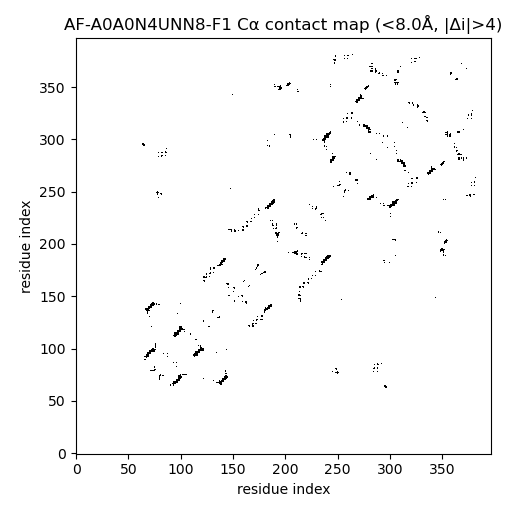8 C CA . ASN A 1 305 ? -1.980 8.404 8.144 1.00 98.81 305 ASN A CA 1
ATOM 2469 C C . ASN A 1 305 ? -0.576 7.901 8.525 1.00 98.81 305 ASN A C 1
ATOM 2471 O O . ASN A 1 305 ? -0.059 8.260 9.579 1.00 98.81 305 ASN A O 1
ATOM 2475 N N . LEU A 1 306 ? 0.057 7.097 7.665 1.00 98.69 306 LEU A N 1
ATOM 2476 C CA . LEU A 1 306 ? 1.474 6.726 7.761 1.00 98.69 306 LEU A CA 1
ATOM 2477 C C . LEU A 1 306 ? 2.246 7.403 6.630 1.00 98.69 306 LEU A C 1
ATOM 2479 O O . LEU A 1 306 ? 2.075 7.054 5.460 1.00 98.69 306 LEU A O 1
ATOM 2483 N N . GLY A 1 307 ? 3.100 8.362 6.971 1.00 97.25 307 GLY A N 1
ATOM 2484 C CA . GLY A 1 307 ? 3.804 9.155 5.973 1.00 97.25 307 GLY A CA 1
ATOM 2485 C C . GLY A 1 307 ? 5.241 9.489 6.329 1.00 97.25 307 GLY A C 1
ATOM 2486 O O . GLY A 1 307 ? 5.787 9.040 7.339 1.00 97.25 307 GLY A O 1
ATOM 2487 N N . THR A 1 308 ? 5.849 10.267 5.442 1.00 96.50 308 THR A N 1
ATOM 2488 C CA . THR A 1 308 ? 7.196 10.816 5.592 1.00 96.50 308 THR A CA 1
ATOM 2489 C C . THR A 1 308 ? 7.263 12.216 4.993 1.00 96.50 308 THR A C 1
ATOM 2491 O O . THR A 1 308 ? 6.558 12.527 4.029 1.00 96.50 308 THR A O 1
ATOM 2494 N N . ASP A 1 309 ? 8.153 13.043 5.538 1.00 92.38 309 ASP A N 1
ATOM 2495 C CA . ASP A 1 309 ? 8.507 14.344 4.965 1.00 92.38 309 ASP A CA 1
ATOM 2496 C C . ASP A 1 309 ? 9.462 14.232 3.774 1.00 92.38 309 ASP A C 1
ATOM 2498 O O . ASP A 1 309 ? 9.667 15.209 3.055 1.00 92.38 309 ASP A O 1
ATOM 2502 N N . PHE A 1 310 ? 10.063 13.057 3.560 1.00 94.69 310 PHE A N 1
ATOM 2503 C CA . PHE A 1 310 ? 10.982 12.849 2.451 1.00 94.69 310 PHE A CA 1
ATOM 2504 C C . PHE A 1 310 ? 10.217 12.690 1.134 1.00 94.69 310 PHE A C 1
ATOM 2506 O O . PHE A 1 310 ? 9.789 11.589 0.776 1.00 94.69 310 PHE A O 1
ATOM 2513 N N . GLU A 1 311 ? 10.076 13.800 0.418 1.00 95.69 311 GLU A N 1
ATOM 2514 C CA . GLU A 1 311 ? 9.513 13.867 -0.925 1.00 95.69 311 GLU A CA 1
ATOM 2515 C C . GLU A 1 311 ? 10.619 14.073 -1.968 1.00 95.69 311 GLU A C 1
ATOM 2517 O O . GLU A 1 311 ? 11.549 14.855 -1.770 1.00 95.69 311 GLU A O 1
ATOM 2522 N N . ILE A 1 312 ? 10.519 13.363 -3.090 1.00 97.06 312 ILE A N 1
ATOM 2523 C CA . ILE A 1 312 ? 11.470 13.466 -4.199 1.00 97.06 312 ILE A CA 1
ATOM 2524 C C . ILE A 1 312 ? 10.751 13.277 -5.537 1.00 97.06 312 ILE A C 1
ATOM 2526 O O . ILE A 1 312 ? 9.779 12.516 -5.629 1.00 97.06 312 ILE A O 1
ATOM 2530 N N . SER A 1 313 ? 11.235 13.967 -6.573 1.00 97.31 313 SER A N 1
ATOM 2531 C CA . SER A 1 313 ? 10.723 13.835 -7.937 1.00 97.31 313 SER A CA 1
ATOM 2532 C C . SER A 1 313 ? 11.088 12.478 -8.549 1.00 97.31 313 SER A C 1
ATOM 2534 O O . SER A 1 313 ? 12.108 11.868 -8.207 1.00 97.31 313 SER A O 1
ATOM 2536 N N . ASN A 1 314 ? 10.279 12.011 -9.501 1.00 97.31 314 ASN A N 1
ATOM 2537 C CA . ASN A 1 314 ? 10.569 10.802 -10.273 1.00 97.31 314 ASN A CA 1
ATOM 2538 C C . ASN A 1 314 ? 11.896 10.919 -11.045 1.00 97.31 314 ASN A C 1
ATOM 2540 O O . ASN A 1 314 ? 12.616 9.931 -11.191 1.00 97.31 314 ASN A O 1
ATOM 2544 N N . TYR A 1 315 ? 12.245 12.116 -11.512 1.00 98.00 315 TYR A N 1
ATOM 2545 C CA . TYR A 1 315 ? 13.534 12.400 -12.134 1.00 98.00 315 TYR A CA 1
ATOM 2546 C C . TYR A 1 315 ? 14.700 12.170 -11.157 1.00 98.00 315 TYR A C 1
ATOM 2548 O O . TYR A 1 315 ? 15.595 11.366 -11.431 1.00 98.00 315 TYR A O 1
ATOM 2556 N N . ASP A 1 316 ? 14.655 12.788 -9.976 1.00 98.25 316 ASP A N 1
ATOM 2557 C CA . ASP A 1 316 ? 15.758 12.742 -9.009 1.00 98.25 316 ASP A CA 1
ATOM 2558 C C . ASP A 1 316 ? 15.938 11.351 -8.388 1.00 98.25 316 ASP A C 1
ATOM 2560 O O . ASP A 1 316 ? 17.071 10.882 -8.234 1.00 98.25 316 ASP A O 1
ATOM 2564 N N . VAL A 1 317 ? 14.847 10.632 -8.087 1.00 98.12 317 VAL A N 1
ATOM 2565 C CA . VAL A 1 317 ? 14.952 9.239 -7.613 1.00 98.12 317 VAL A CA 1
ATOM 2566 C C . VAL A 1 317 ? 15.600 8.339 -8.667 1.00 98.12 317 VAL A C 1
ATOM 2568 O O . VAL A 1 317 ? 16.373 7.444 -8.324 1.00 98.12 317 VAL A O 1
ATOM 2571 N N . THR A 1 318 ? 15.357 8.601 -9.954 1.00 98.25 318 THR A N 1
ATOM 2572 C CA . THR A 1 318 ? 15.974 7.846 -11.053 1.00 98.25 318 THR A CA 1
ATOM 2573 C C . THR A 1 318 ? 17.478 8.075 -11.114 1.00 98.25 318 THR A C 1
ATOM 2575 O O . THR A 1 318 ? 18.232 7.112 -11.260 1.00 98.25 318 THR A O 1
ATOM 2578 N N . ILE A 1 319 ? 17.930 9.320 -10.935 1.00 98.19 319 ILE A N 1
ATOM 2579 C CA . ILE A 1 319 ? 19.361 9.642 -10.847 1.00 98.19 319 ILE A CA 1
ATOM 2580 C C . ILE A 1 319 ? 20.005 8.898 -9.674 1.00 98.19 319 ILE A C 1
ATOM 2582 O O . ILE A 1 319 ? 21.053 8.272 -9.850 1.00 98.19 319 ILE A O 1
ATOM 2586 N N . GLN A 1 320 ? 19.374 8.910 -8.495 1.00 98.06 320 GLN A N 1
ATOM 2587 C CA . GLN A 1 320 ? 19.904 8.202 -7.326 1.00 98.06 320 GLN A CA 1
ATOM 2588 C C . GLN A 1 320 ? 19.991 6.688 -7.555 1.00 98.06 320 GLN A C 1
ATOM 2590 O O . GLN A 1 320 ? 21.007 6.078 -7.214 1.00 98.06 320 GLN A O 1
ATOM 2595 N N . ILE A 1 321 ? 18.970 6.082 -8.174 1.00 98.38 321 ILE A N 1
ATOM 2596 C CA . ILE A 1 321 ? 18.987 4.663 -8.559 1.00 98.38 321 ILE A CA 1
ATOM 2597 C C . ILE A 1 321 ? 20.149 4.381 -9.509 1.00 98.38 321 ILE A C 1
ATOM 2599 O O . ILE A 1 321 ? 20.923 3.459 -9.259 1.00 98.38 321 ILE A O 1
ATOM 2603 N N . HIS A 1 322 ? 20.286 5.171 -10.577 1.00 98.38 322 HIS A N 1
ATOM 2604 C CA . HIS A 1 322 ? 21.340 4.999 -11.572 1.00 98.38 322 HIS A CA 1
ATOM 2605 C C . HIS A 1 322 ? 22.730 5.017 -10.921 1.00 98.38 322 HIS A C 1
ATOM 2607 O O . HIS A 1 322 ? 23.516 4.086 -11.089 1.00 98.38 322 HIS A O 1
ATOM 2613 N N . GLN A 1 323 ? 23.004 6.035 -10.102 1.00 97.75 323 GLN A N 1
ATOM 2614 C CA . GLN A 1 323 ? 24.285 6.190 -9.414 1.00 97.75 323 GLN A CA 1
ATOM 2615 C C . GLN A 1 323 ? 24.564 5.049 -8.426 1.00 97.75 323 GLN A C 1
ATOM 2617 O O . GLN A 1 323 ? 25.678 4.520 -8.387 1.00 97.75 323 GLN A O 1
ATOM 2622 N N . LEU A 1 324 ? 23.571 4.651 -7.623 1.00 97.62 324 LEU A N 1
ATOM 2623 C CA . LEU A 1 324 ? 23.738 3.582 -6.636 1.00 97.62 324 LEU A CA 1
ATOM 2624 C C . LEU A 1 324 ? 23.920 2.209 -7.289 1.00 97.62 324 LEU A C 1
ATOM 2626 O O . LEU A 1 324 ? 24.748 1.434 -6.812 1.00 97.62 324 LEU A O 1
ATOM 2630 N N . VAL A 1 325 ? 23.203 1.914 -8.378 1.00 97.81 325 VAL A N 1
ATOM 2631 C CA . VAL A 1 325 ? 23.377 0.666 -9.138 1.00 97.81 325 VAL A CA 1
ATOM 2632 C C . VAL A 1 325 ? 24.765 0.611 -9.771 1.00 97.81 325 VAL A C 1
ATOM 2634 O O . VAL A 1 325 ? 25.457 -0.390 -9.598 1.00 97.81 325 VAL A O 1
ATOM 2637 N N . SER A 1 326 ? 25.214 1.683 -10.435 1.00 97.00 326 SER A N 1
ATOM 2638 C CA . SER A 1 326 ? 26.563 1.742 -11.017 1.00 97.00 326 SER A CA 1
ATOM 2639 C C . SER A 1 326 ? 27.640 1.525 -9.955 1.00 97.00 326 SER A C 1
ATOM 2641 O O . SER A 1 326 ? 28.535 0.705 -10.150 1.00 97.00 326 SER A O 1
ATOM 2643 N N . LYS A 1 327 ? 27.500 2.160 -8.784 1.00 96.56 327 LYS A N 1
ATOM 2644 C CA . LYS A 1 327 ? 28.410 1.954 -7.650 1.00 96.56 327 LYS A CA 1
ATOM 2645 C C . LYS A 1 327 ? 28.408 0.504 -7.151 1.00 96.56 327 LYS A C 1
ATOM 2647 O O . LYS A 1 327 ? 29.476 -0.059 -6.942 1.00 96.56 327 LYS A O 1
ATOM 2652 N N . LEU A 1 328 ? 27.234 -0.095 -6.942 1.00 96.12 328 LEU A N 1
ATOM 2653 C CA . LEU A 1 328 ? 27.106 -1.465 -6.425 1.00 96.12 328 LEU A CA 1
ATOM 2654 C C . LEU A 1 328 ? 27.622 -2.528 -7.402 1.00 96.12 328 LEU A C 1
ATOM 2656 O O . LEU A 1 328 ? 28.098 -3.571 -6.966 1.00 96.12 328 LEU A O 1
ATOM 2660 N N . LEU A 1 329 ? 27.563 -2.250 -8.705 1.00 95.69 329 LEU A N 1
ATOM 2661 C CA . LEU A 1 329 ? 28.070 -3.127 -9.760 1.00 95.69 329 LEU A CA 1
ATOM 2662 C C . LEU A 1 329 ? 29.507 -2.791 -10.197 1.00 95.69 329 LEU A C 1
ATOM 2664 O O . LEU A 1 329 ? 29.976 -3.359 -11.181 1.00 95.69 329 LEU A O 1
ATOM 2668 N N . ASN A 1 330 ? 30.201 -1.887 -9.493 1.00 95.50 330 ASN A N 1
ATOM 2669 C CA . ASN A 1 330 ? 31.555 -1.413 -9.817 1.00 95.50 330 ASN A CA 1
ATOM 2670 C C . ASN A 1 330 ? 31.705 -0.926 -11.274 1.00 95.50 330 ASN A C 1
ATOM 2672 O O . ASN A 1 330 ? 32.690 -1.230 -11.945 1.00 95.50 330 ASN A O 1
ATOM 2676 N N . ARG A 1 331 ? 30.704 -0.194 -11.772 1.00 94.69 331 ARG A N 1
ATOM 2677 C CA . ARG A 1 331 ? 30.698 0.434 -13.100 1.00 94.69 331 ARG A CA 1
ATOM 2678 C C . ARG A 1 331 ? 31.112 1.898 -13.002 1.00 94.69 331 ARG A C 1
ATOM 2680 O O . ARG A 1 331 ? 30.923 2.533 -11.962 1.00 94.69 331 ARG A O 1
ATOM 2687 N N . ASP A 1 332 ? 31.606 2.440 -14.110 1.00 93.06 332 ASP A N 1
ATOM 2688 C CA . ASP A 1 332 ? 31.895 3.867 -14.219 1.00 93.06 332 ASP A CA 1
ATOM 2689 C C . ASP A 1 332 ? 30.640 4.710 -13.966 1.00 93.06 332 ASP A C 1
ATOM 2691 O O . ASP A 1 332 ? 29.524 4.369 -14.377 1.00 93.06 332 ASP A O 1
ATOM 2695 N N . SER A 1 333 ? 30.831 5.842 -13.290 1.00 90.19 333 SER A N 1
ATOM 2696 C CA . SER A 1 333 ? 29.760 6.811 -13.085 1.00 90.19 333 SER A CA 1
ATOM 2697 C C . SER A 1 333 ? 29.410 7.460 -14.422 1.00 90.19 333 SER A C 1
ATOM 2699 O O . SER A 1 333 ? 30.198 8.226 -14.971 1.00 90.19 333 SER A O 1
ATOM 2701 N N . THR A 1 334 ? 28.212 7.182 -14.923 1.00 93.88 334 THR A N 1
ATOM 2702 C CA . THR A 1 334 ? 27.657 7.790 -16.136 1.00 93.88 334 THR A CA 1
ATOM 2703 C C . THR A 1 334 ? 26.426 8.625 -15.786 1.00 93.88 334 THR A C 1
ATOM 2705 O O . THR A 1 334 ? 25.967 8.642 -14.639 1.00 93.88 334 THR A O 1
ATOM 2708 N N . SER A 1 335 ? 25.927 9.401 -16.746 1.00 95.00 335 SER A N 1
ATOM 2709 C CA . SER A 1 335 ? 24.644 10.086 -16.607 1.00 95.00 335 SER A CA 1
ATOM 2710 C C . SER A 1 335 ? 23.500 9.130 -16.937 1.00 95.00 335 SER A C 1
ATOM 2712 O O . SER A 1 335 ? 23.582 8.375 -17.907 1.00 95.00 335 SER A O 1
ATOM 2714 N N . ALA A 1 336 ? 22.400 9.224 -16.190 1.00 96.19 336 ALA A N 1
ATOM 2715 C CA . ALA A 1 336 ? 21.168 8.523 -16.530 1.00 96.19 336 ALA A CA 1
ATOM 2716 C C . ALA A 1 336 ? 20.658 8.975 -17.913 1.00 96.19 336 ALA A C 1
ATOM 2718 O O . ALA A 1 336 ? 20.554 10.174 -18.172 1.00 96.19 336 ALA A O 1
ATOM 2719 N N . ASN A 1 337 ? 20.346 8.019 -18.793 1.00 96.25 337 ASN A N 1
ATOM 2720 C CA . ASN A 1 337 ? 19.775 8.298 -20.111 1.00 96.25 337 ASN A CA 1
ATOM 2721 C C . ASN A 1 337 ? 18.242 8.217 -20.045 1.00 96.25 337 ASN A C 1
ATOM 2723 O O . ASN A 1 337 ? 17.693 7.161 -19.724 1.00 96.25 337 ASN A O 1
ATOM 2727 N N . PHE A 1 338 ? 17.554 9.322 -20.317 1.00 97.19 338 PHE A N 1
ATOM 2728 C CA . PHE A 1 338 ? 16.107 9.445 -20.139 1.00 97.19 338 PHE A CA 1
ATOM 2729 C C . PHE A 1 338 ? 15.357 9.390 -21.470 1.00 97.19 338 PHE A C 1
ATOM 2731 O O . PHE A 1 338 ? 15.718 10.066 -22.429 1.00 97.19 338 PHE A O 1
ATOM 2738 N N . CYS A 1 339 ? 14.243 8.658 -21.483 1.00 96.62 339 CYS A N 1
ATOM 2739 C CA . CYS A 1 339 ? 13.247 8.676 -22.546 1.00 96.62 339 CYS A CA 1
ATOM 2740 C C . CYS A 1 339 ? 11.952 9.272 -21.977 1.00 96.62 339 CYS A C 1
ATOM 2742 O O . CYS A 1 339 ? 11.269 8.637 -21.174 1.00 96.62 339 CYS A O 1
ATOM 2744 N N . PHE A 1 340 ? 11.614 10.506 -22.344 1.00 95.56 340 PHE A N 1
ATOM 2745 C CA . PHE A 1 340 ? 10.372 11.129 -21.883 1.00 95.56 340 PHE A CA 1
ATOM 2746 C C . PHE A 1 340 ? 9.179 10.569 -22.666 1.00 95.56 340 PHE A C 1
ATOM 2748 O O . PHE A 1 340 ? 9.157 10.604 -23.897 1.00 95.56 340 PHE A O 1
ATOM 2755 N N . ILE A 1 341 ? 8.191 10.043 -21.946 1.00 95.06 341 ILE A N 1
ATOM 2756 C CA . ILE A 1 341 ? 6.964 9.459 -22.492 1.00 95.06 341 ILE A CA 1
ATOM 2757 C C . ILE A 1 341 ? 5.748 10.295 -22.095 1.00 95.06 341 ILE A C 1
ATOM 2759 O O . ILE A 1 341 ? 5.778 11.045 -21.118 1.00 95.06 341 ILE A O 1
ATOM 2763 N N . ALA A 1 342 ? 4.662 10.154 -22.860 1.00 93.44 342 ALA A N 1
ATOM 2764 C CA . ALA A 1 342 ? 3.415 10.858 -22.589 1.00 93.44 342 ALA A CA 1
ATOM 2765 C C . ALA A 1 342 ? 2.933 10.608 -21.156 1.00 93.44 342 ALA A C 1
ATOM 2767 O O . ALA A 1 342 ? 3.039 9.496 -20.628 1.00 93.44 342 ALA A O 1
ATOM 2768 N N . ASP A 1 343 ? 2.400 11.660 -20.544 1.00 90.56 343 ASP A N 1
ATOM 2769 C CA . ASP A 1 343 ? 1.835 11.554 -19.215 1.00 90.56 343 ASP A CA 1
ATOM 2770 C C . ASP A 1 343 ? 0.535 10.741 -19.225 1.00 90.56 343 ASP A C 1
ATOM 2772 O O . ASP A 1 343 ? -0.206 10.727 -20.216 1.00 90.56 343 ASP A O 1
ATOM 2776 N N . ARG A 1 344 ? 0.233 10.069 -18.114 1.00 86.81 344 ARG A N 1
ATOM 2777 C CA . ARG A 1 344 ? -1.076 9.428 -17.954 1.00 86.81 344 ARG A CA 1
ATOM 2778 C C . ARG A 1 344 ? -2.154 10.512 -17.783 1.00 86.81 344 ARG A C 1
ATOM 2780 O O . ARG A 1 344 ? -1.880 11.552 -17.185 1.00 86.81 344 ARG A O 1
ATOM 2787 N N . PRO A 1 345 ? -3.393 10.294 -18.260 1.00 80.62 345 PRO A N 1
ATOM 2788 C CA . PRO A 1 345 ? -4.477 11.242 -18.018 1.00 80.62 345 PRO A CA 1
ATOM 2789 C C . PRO A 1 345 ? -4.670 11.477 -16.516 1.00 80.62 345 PRO A C 1
ATOM 2791 O O . PRO A 1 345 ? -4.714 10.509 -15.756 1.00 80.62 345 PRO A O 1
ATOM 2794 N N . TYR A 1 346 ? -4.813 12.742 -16.109 1.00 83.31 346 TYR A N 1
ATOM 2795 C CA . TYR A 1 346 ? -5.035 13.133 -14.710 1.00 83.31 346 TYR A CA 1
ATOM 2796 C C . TYR A 1 346 ? -3.939 12.607 -13.765 1.00 83.31 346 TYR A C 1
ATOM 2798 O O . TYR A 1 346 ? -4.219 12.002 -12.731 1.00 83.31 346 TYR A O 1
ATOM 2806 N N . HIS A 1 347 ? -2.670 12.760 -14.157 1.00 87.00 347 HIS A N 1
ATOM 2807 C CA . HIS A 1 347 ? -1.554 12.395 -13.296 1.00 87.00 347 HIS A CA 1
ATOM 2808 C C . HIS A 1 347 ? -1.399 13.402 -12.155 1.00 87.00 347 HIS A C 1
ATOM 2810 O O . HIS A 1 347 ? -0.861 14.487 -12.341 1.00 87.00 347 HIS A O 1
ATOM 2816 N N . ASP A 1 348 ? -1.816 13.002 -10.956 1.00 92.69 348 ASP A N 1
ATOM 2817 C CA . ASP A 1 348 ? -1.581 13.796 -9.748 1.00 92.69 348 ASP A CA 1
ATOM 2818 C C . ASP A 1 348 ? -0.090 14.115 -9.567 1.00 92.69 348 ASP A C 1
ATOM 2820 O O . ASP A 1 348 ? 0.772 13.216 -9.590 1.00 92.69 348 ASP A O 1
ATOM 2824 N N . ARG A 1 349 ? 0.215 15.402 -9.381 1.00 92.81 349 ARG A N 1
ATOM 2825 C CA . ARG A 1 349 ? 1.578 15.913 -9.233 1.00 92.81 349 ARG A CA 1
ATOM 2826 C C . ARG A 1 349 ? 2.220 15.427 -7.946 1.00 92.81 349 ARG A C 1
ATOM 2828 O O . ARG A 1 349 ? 3.366 14.974 -8.007 1.00 92.81 349 ARG A O 1
ATOM 2835 N N . ARG A 1 350 ? 1.499 15.455 -6.821 1.00 94.69 350 ARG A N 1
ATOM 2836 C CA . ARG A 1 350 ? 2.007 15.046 -5.500 1.00 94.69 350 ARG A CA 1
ATOM 2837 C C . ARG A 1 350 ? 0.882 14.781 -4.496 1.00 94.69 350 ARG A C 1
ATOM 2839 O O . ARG A 1 350 ? -0.231 15.263 -4.649 1.00 94.69 350 ARG A O 1
ATOM 2846 N N . TYR A 1 351 ? 1.203 14.077 -3.413 1.00 94.62 351 TYR A N 1
ATOM 2847 C CA . TYR A 1 351 ? 0.284 13.848 -2.295 1.00 94.62 351 TYR A CA 1
ATOM 2848 C C . TYR A 1 351 ? 0.926 14.322 -0.994 1.00 94.62 351 TYR A C 1
ATOM 2850 O O . TYR A 1 351 ? 1.938 13.772 -0.562 1.00 94.62 351 TYR A O 1
ATOM 2858 N N . LEU A 1 352 ? 0.336 15.339 -0.364 1.00 93.81 352 LEU A N 1
ATOM 2859 C CA . LEU A 1 352 ? 0.855 15.925 0.868 1.00 93.81 352 LEU A CA 1
ATOM 2860 C C . LEU A 1 352 ? -0.063 15.577 2.045 1.00 93.81 352 LEU A C 1
ATOM 2862 O O . LEU A 1 352 ? -1.171 16.106 2.144 1.00 93.81 352 LEU A O 1
ATOM 2866 N N . ILE A 1 353 ? 0.392 14.703 2.948 1.00 96.88 353 ILE A N 1
ATOM 2867 C CA . ILE A 1 353 ? -0.406 14.243 4.096 1.00 96.88 353 ILE A CA 1
ATOM 2868 C C . ILE A 1 353 ? 0.189 14.670 5.441 1.00 96.88 353 ILE A C 1
ATOM 2870 O O . ILE A 1 353 ? 1.402 14.827 5.601 1.00 96.88 353 ILE A O 1
ATOM 2874 N N . ASN A 1 354 ? -0.687 14.851 6.425 1.00 97.75 354 ASN A N 1
ATOM 2875 C CA . ASN A 1 354 ? -0.347 15.046 7.828 1.00 97.75 354 ASN A CA 1
ATOM 2876 C C . ASN A 1 354 ? -0.421 13.693 8.550 1.00 97.75 354 ASN A C 1
ATOM 2878 O O . ASN A 1 354 ? -1.428 12.997 8.440 1.00 97.75 354 ASN A O 1
ATOM 2882 N N . PHE A 1 355 ? 0.629 13.332 9.285 1.00 97.50 355 PHE A N 1
ATOM 2883 C CA . PHE A 1 355 ? 0.732 12.084 10.051 1.00 97.50 355 PHE A CA 1
ATOM 2884 C C . PHE A 1 355 ? 0.999 12.329 11.552 1.00 97.50 355 PHE A C 1
ATOM 2886 O O . PHE A 1 355 ? 1.365 11.412 12.288 1.00 97.50 355 PHE A O 1
ATOM 2893 N N . ASN A 1 356 ? 0.726 13.540 12.054 1.00 98.06 356 ASN A N 1
ATOM 2894 C CA . ASN A 1 356 ? 0.929 13.917 13.460 1.00 98.06 356 ASN A CA 1
ATOM 2895 C C . ASN A 1 356 ? 0.127 13.033 14.426 1.00 98.06 356 ASN A C 1
ATOM 2897 O O . ASN A 1 356 ? 0.520 12.834 15.578 1.00 98.06 356 ASN A O 1
ATOM 2901 N N . LYS A 1 357 ? -1.024 12.514 13.980 1.00 98.56 357 LYS A N 1
ATOM 2902 C CA . LYS A 1 357 ? -1.895 11.663 14.793 1.00 98.56 357 LYS A CA 1
ATOM 2903 C C . LYS A 1 357 ? -1.194 10.370 15.202 1.00 98.56 357 LYS A C 1
ATOM 2905 O O . LYS A 1 357 ? -1.194 10.026 16.382 1.00 98.56 357 LYS A O 1
ATOM 2910 N N . VAL A 1 358 ? -0.584 9.658 14.252 1.00 98.06 358 VAL A N 1
ATOM 2911 C CA . VAL A 1 358 ? 0.110 8.398 14.553 1.00 98.06 358 VAL A CA 1
ATOM 2912 C C . VAL A 1 358 ? 1.411 8.645 15.329 1.00 98.06 358 VAL A C 1
ATOM 2914 O O . VAL A 1 358 ? 1.760 7.857 16.211 1.00 98.06 358 VAL A O 1
ATOM 2917 N N . GLU A 1 359 ? 2.084 9.771 15.081 1.00 97.75 359 GLU A N 1
ATOM 2918 C CA . GLU A 1 359 ? 3.249 10.203 15.860 1.00 97.75 359 GLU A CA 1
ATOM 2919 C C . GLU A 1 359 ? 2.874 10.444 17.324 1.00 97.75 359 GLU A C 1
ATOM 2921 O O . GLU A 1 359 ? 3.487 9.882 18.228 1.00 97.75 359 GLU A O 1
ATOM 2926 N N . THR A 1 360 ? 1.818 11.219 17.566 1.00 97.81 360 THR A N 1
ATOM 2927 C CA . THR A 1 360 ? 1.392 11.603 18.919 1.00 97.81 360 THR A CA 1
ATOM 2928 C C . THR A 1 360 ? 0.818 10.418 19.692 1.00 97.81 360 THR A C 1
ATOM 2930 O O . THR A 1 360 ? 1.115 10.237 20.871 1.00 97.81 360 THR A O 1
ATOM 2933 N N . GLU A 1 361 ? -0.009 9.594 19.048 1.00 97.75 361 GLU A N 1
ATOM 2934 C CA . GLU A 1 361 ? -0.728 8.514 19.731 1.00 97.75 361 GLU A CA 1
ATOM 2935 C C . GLU A 1 361 ? 0.087 7.226 19.865 1.00 97.75 361 GLU A C 1
ATOM 2937 O O . GLU A 1 361 ? -0.178 6.423 20.759 1.00 97.75 361 GLU A O 1
ATOM 2942 N N . MET A 1 362 ? 1.059 6.997 18.976 1.00 96.94 362 MET A N 1
ATOM 2943 C CA . MET A 1 362 ? 1.790 5.727 18.907 1.00 96.94 362 MET A CA 1
ATOM 2944 C C . MET A 1 362 ? 3.307 5.888 18.879 1.00 96.94 362 MET A C 1
ATOM 2946 O O . MET A 1 362 ? 4.007 4.875 18.794 1.00 96.94 362 MET A O 1
ATOM 2950 N N . ASN A 1 363 ? 3.831 7.117 18.949 1.00 97.19 363 ASN A N 1
ATOM 2951 C CA . ASN A 1 363 ? 5.262 7.425 18.848 1.00 97.19 363 ASN A CA 1
ATOM 2952 C C . ASN A 1 363 ? 5.913 6.821 17.587 1.00 97.19 363 ASN A C 1
ATOM 2954 O O . ASN A 1 363 ? 7.065 6.375 17.615 1.00 97.19 363 ASN A O 1
ATOM 2958 N N . TRP A 1 364 ? 5.134 6.660 16.516 1.00 97.94 364 TRP A N 1
ATOM 2959 C CA . TRP A 1 364 ? 5.606 6.088 15.260 1.00 97.94 364 TRP A CA 1
ATOM 2960 C C . TRP A 1 364 ? 6.158 7.188 14.369 1.00 97.94 364 TRP A C 1
ATOM 2962 O O . TRP A 1 364 ? 5.522 8.220 14.248 1.00 97.94 364 TRP A O 1
ATOM 2972 N N . LYS A 1 365 ? 7.289 6.938 13.717 1.00 97.69 365 LYS A N 1
ATOM 2973 C CA . LYS A 1 365 ? 7.846 7.771 12.650 1.00 97.69 365 LYS A CA 1
ATOM 2974 C C . LYS A 1 365 ? 8.724 6.902 11.759 1.00 97.69 365 LYS A C 1
ATOM 2976 O O . LYS A 1 365 ? 9.206 5.863 12.220 1.00 97.69 365 LYS A O 1
ATOM 2981 N N . CYS A 1 366 ? 8.974 7.341 10.529 1.00 97.88 366 CYS A N 1
ATOM 2982 C CA . CYS A 1 366 ? 9.985 6.711 9.685 1.00 97.88 366 CYS A CA 1
ATOM 2983 C C . CYS A 1 366 ? 11.368 6.837 10.341 1.00 97.88 366 CYS A C 1
ATOM 2985 O O . CYS A 1 366 ? 11.746 7.903 10.831 1.00 97.88 366 CYS A O 1
ATOM 2987 N N . THR A 1 367 ? 12.112 5.735 10.365 1.00 97.62 367 THR A N 1
ATOM 2988 C CA . THR A 1 367 ? 13.459 5.646 10.947 1.00 97.62 367 THR A CA 1
ATOM 2989 C C . THR A 1 367 ? 14.536 5.324 9.917 1.00 97.62 367 THR A C 1
ATOM 2991 O O . THR A 1 367 ? 15.716 5.532 10.195 1.00 97.62 367 THR A O 1
ATOM 2994 N N . THR A 1 368 ? 14.152 4.845 8.731 1.00 98.00 368 THR A N 1
ATOM 2995 C CA . THR A 1 368 ? 15.083 4.544 7.642 1.00 98.00 368 THR A CA 1
ATOM 2996 C C . THR A 1 368 ? 15.317 5.786 6.789 1.00 98.00 368 THR A C 1
ATOM 2998 O O . THR A 1 368 ? 14.376 6.321 6.202 1.00 98.00 368 THR A O 1
ATOM 3001 N N . ASP A 1 369 ? 16.576 6.215 6.670 1.00 97.06 369 ASP A N 1
ATOM 3002 C CA . ASP A 1 369 ? 16.965 7.224 5.682 1.00 97.06 369 ASP A CA 1
ATOM 3003 C C . ASP A 1 369 ? 16.676 6.719 4.261 1.00 97.06 369 ASP A C 1
ATOM 3005 O O . ASP A 1 369 ? 16.869 5.536 3.955 1.00 97.06 369 ASP A O 1
ATOM 3009 N N . PHE A 1 370 ? 16.221 7.608 3.375 1.00 97.06 370 PHE A N 1
ATOM 3010 C CA . PHE A 1 370 ? 15.850 7.216 2.019 1.00 97.06 370 PHE A CA 1
ATOM 3011 C C . PHE A 1 370 ? 17.005 6.554 1.263 1.00 97.06 370 PHE A C 1
ATOM 3013 O O . PHE A 1 370 ? 16.803 5.548 0.583 1.00 97.06 370 PHE A O 1
ATOM 3020 N N . ARG A 1 371 ? 18.232 7.065 1.405 1.00 97.00 371 ARG A N 1
ATOM 3021 C CA . ARG A 1 371 ? 19.406 6.520 0.721 1.00 97.00 371 ARG A CA 1
ATOM 3022 C C . ARG A 1 371 ? 19.745 5.119 1.221 1.00 97.00 371 ARG A C 1
ATOM 3024 O O . ARG A 1 371 ? 20.080 4.254 0.411 1.00 97.00 371 ARG A O 1
ATOM 3031 N N . ASP A 1 372 ? 19.623 4.881 2.523 1.00 98.00 372 ASP A N 1
ATOM 3032 C CA . ASP A 1 372 ? 19.880 3.574 3.134 1.00 98.00 372 ASP A CA 1
ATOM 3033 C C . ASP A 1 372 ? 18.815 2.546 2.740 1.00 98.00 372 ASP A C 1
ATOM 3035 O O . ASP A 1 372 ? 19.132 1.407 2.383 1.00 98.00 372 ASP A O 1
ATOM 3039 N N . GLY A 1 373 ? 17.540 2.942 2.763 1.00 98.38 373 GLY A N 1
ATOM 3040 C CA . GLY A 1 373 ? 16.446 2.100 2.288 1.00 98.38 373 GLY A CA 1
ATOM 3041 C C . GLY A 1 373 ? 16.582 1.790 0.796 1.00 98.38 373 GLY A C 1
ATOM 3042 O O . GLY A 1 373 ? 16.385 0.644 0.374 1.00 98.38 373 GLY A O 1
ATOM 3043 N N . LEU A 1 374 ? 16.985 2.777 -0.012 1.00 98.44 374 LEU A N 1
ATOM 3044 C CA . LEU A 1 374 ? 17.214 2.605 -1.445 1.00 98.44 374 LEU A CA 1
ATOM 3045 C C . LEU A 1 374 ? 18.391 1.662 -1.706 1.00 98.44 374 LEU A C 1
ATOM 3047 O O . LEU A 1 374 ? 18.268 0.753 -2.526 1.00 98.44 374 LEU A O 1
ATOM 3051 N N . TYR A 1 375 ? 19.485 1.796 -0.954 1.00 98.50 375 TYR A N 1
ATOM 3052 C CA . TYR A 1 375 ? 20.622 0.877 -1.004 1.00 98.50 375 TYR A CA 1
ATOM 3053 C C . TYR A 1 375 ? 20.196 -0.573 -0.730 1.00 98.50 375 TYR A C 1
ATOM 3055 O O . TYR A 1 375 ? 20.454 -1.452 -1.555 1.00 98.50 375 TYR A O 1
ATOM 3063 N N . LYS A 1 376 ? 19.473 -0.826 0.373 1.00 98.44 376 LYS A N 1
ATOM 3064 C CA . LYS A 1 376 ? 18.957 -2.168 0.720 1.00 98.44 376 LYS A CA 1
ATOM 3065 C C . LYS A 1 376 ? 18.050 -2.730 -0.376 1.00 98.44 376 LYS A C 1
ATOM 3067 O O . LYS A 1 376 ? 18.108 -3.916 -0.697 1.00 98.44 376 LYS A O 1
ATOM 3072 N N . THR A 1 377 ? 17.219 -1.869 -0.959 1.00 98.62 377 THR A N 1
ATOM 3073 C CA . THR A 1 377 ? 16.305 -2.232 -2.047 1.00 98.62 377 THR A CA 1
ATOM 3074 C C . THR A 1 377 ? 17.073 -2.647 -3.299 1.00 98.62 377 THR A C 1
ATOM 3076 O O . THR A 1 377 ? 16.792 -3.699 -3.865 1.00 98.62 377 THR A O 1
ATOM 3079 N N . ILE A 1 378 ? 18.070 -1.864 -3.714 1.00 98.56 378 ILE A N 1
ATOM 3080 C CA . ILE A 1 378 ? 18.902 -2.173 -4.882 1.00 98.56 378 ILE A CA 1
ATOM 3081 C C . ILE A 1 378 ? 19.678 -3.468 -4.667 1.00 98.56 378 ILE A C 1
ATOM 3083 O O . ILE A 1 378 ? 19.663 -4.339 -5.534 1.00 98.56 378 ILE A O 1
ATOM 3087 N N . GLN A 1 379 ? 20.304 -3.620 -3.500 1.00 97.94 379 GLN A N 1
ATOM 3088 C CA . GLN A 1 379 ? 21.062 -4.819 -3.163 1.00 97.94 379 GLN A CA 1
ATOM 3089 C C . GLN A 1 379 ? 20.191 -6.080 -3.242 1.00 97.94 379 GLN A C 1
ATOM 3091 O O . GLN A 1 379 ? 20.636 -7.097 -3.769 1.00 97.94 379 GLN A O 1
ATOM 3096 N N . TYR A 1 380 ? 18.931 -6.009 -2.797 1.00 97.06 380 TYR A N 1
ATOM 3097 C CA . TYR A 1 380 ? 17.978 -7.108 -2.960 1.00 97.06 380 TYR A CA 1
ATOM 3098 C C . TYR A 1 380 ? 17.790 -7.505 -4.434 1.00 97.06 380 TYR A C 1
ATOM 3100 O O . TYR A 1 380 ? 17.891 -8.687 -4.751 1.00 97.06 380 TYR A O 1
ATOM 3108 N N . TYR A 1 381 ? 17.548 -6.548 -5.338 1.00 97.31 381 TYR A N 1
ATOM 3109 C CA . TYR A 1 381 ? 17.311 -6.860 -6.756 1.00 97.31 381 TYR A CA 1
ATOM 3110 C C . TYR A 1 381 ? 18.568 -7.316 -7.496 1.00 97.31 381 TYR A C 1
ATOM 3112 O O . TYR A 1 381 ? 18.453 -8.167 -8.373 1.00 97.31 381 TYR A O 1
ATOM 3120 N N . ILE A 1 382 ? 19.748 -6.799 -7.142 1.00 95.94 382 ILE A N 1
ATOM 3121 C CA . ILE A 1 382 ? 21.020 -7.294 -7.691 1.00 95.94 382 ILE A CA 1
ATOM 3122 C C . ILE A 1 382 ? 21.211 -8.763 -7.298 1.00 95.94 382 ILE A C 1
ATOM 3124 O O . ILE A 1 382 ? 21.395 -9.612 -8.167 1.00 95.94 382 ILE A O 1
ATOM 3128 N N . ASN A 1 383 ? 21.071 -9.084 -6.010 1.00 95.00 383 ASN A N 1
ATOM 3129 C CA . ASN A 1 383 ? 21.219 -10.455 -5.520 1.00 95.00 383 ASN A CA 1
ATOM 3130 C C . ASN A 1 383 ? 20.178 -11.404 -6.140 1.00 95.00 383 ASN A C 1
ATOM 3132 O O . ASN A 1 383 ? 20.485 -12.553 -6.458 1.00 95.00 383 ASN A O 1
ATOM 3136 N N . ASP A 1 384 ? 18.936 -10.938 -6.304 1.00 92.06 384 ASP A N 1
ATOM 3137 C CA . ASP A 1 384 ? 17.872 -11.713 -6.944 1.00 92.06 384 ASP A CA 1
ATOM 3138 C C . ASP A 1 384 ? 18.177 -11.981 -8.426 1.00 92.06 384 ASP A C 1
ATOM 3140 O O . ASP A 1 384 ? 18.050 -13.114 -8.894 1.00 92.06 384 ASP A O 1
ATOM 3144 N N . TYR A 1 385 ? 18.662 -10.967 -9.145 1.00 89.81 385 TYR A N 1
ATOM 3145 C CA . TYR A 1 385 ? 19.082 -11.087 -10.537 1.00 89.81 385 TYR A CA 1
ATOM 3146 C C . TYR A 1 385 ? 20.228 -12.099 -10.703 1.00 89.81 385 TYR A C 1
ATOM 3148 O O . TYR A 1 385 ? 20.124 -13.023 -11.513 1.00 89.81 385 TYR A O 1
ATOM 3156 N N . GLU A 1 386 ? 21.283 -11.994 -9.890 1.00 88.81 386 GLU A N 1
ATOM 3157 C CA . GLU A 1 386 ? 22.419 -12.929 -9.903 1.00 88.81 386 GLU A CA 1
ATOM 3158 C C . GLU A 1 386 ? 21.993 -14.366 -9.586 1.00 88.81 386 GLU A C 1
ATOM 3160 O O . GLU A 1 386 ? 22.449 -15.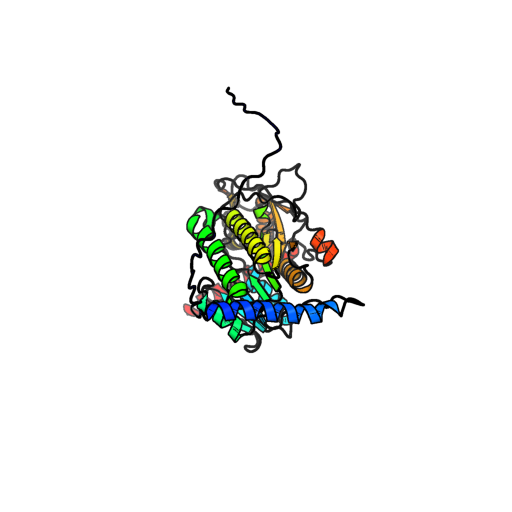324 -10.221 1.00 88.81 386 GLU A O 1
ATOM 3165 N N . ARG A 1 387 ? 21.075 -14.530 -8.627 1.00 87.69 387 ARG A N 1
ATOM 3166 C CA . ARG A 1 387 ? 20.491 -15.828 -8.287 1.00 87.69 387 ARG A CA 1
ATOM 3167 C C . ARG A 1 387 ? 19.779 -16.436 -9.495 1.00 87.69 387 ARG A C 1
ATOM 3169 O O . ARG A 1 387 ? 20.040 -17.594 -9.822 1.00 87.69 387 ARG A O 1
ATOM 3176 N N . ILE A 1 388 ? 18.913 -15.676 -10.166 1.00 84.12 388 ILE A N 1
ATOM 3177 C CA . ILE A 1 388 ? 18.164 -16.138 -11.345 1.00 84.12 388 ILE A CA 1
ATOM 3178 C C . ILE A 1 388 ? 19.117 -16.498 -12.493 1.00 84.12 388 ILE A C 1
ATOM 3180 O O . ILE A 1 388 ? 18.966 -17.565 -13.090 1.00 84.12 388 ILE A O 1
ATOM 3184 N N . GLU A 1 389 ? 20.133 -15.674 -12.772 1.00 81.75 389 GLU A N 1
ATOM 3185 C CA . GLU A 1 389 ? 21.130 -15.979 -13.806 1.00 81.75 389 GLU A CA 1
ATOM 3186 C C . GLU A 1 389 ? 21.907 -17.265 -13.507 1.00 81.75 389 GLU A C 1
ATOM 3188 O O . GLU A 1 389 ? 22.133 -18.083 -14.404 1.00 81.75 389 GLU A O 1
ATOM 3193 N N . LYS A 1 390 ? 22.301 -17.479 -12.247 1.00 80.38 390 LYS A N 1
ATOM 3194 C CA . LYS A 1 390 ? 22.988 -18.705 -11.829 1.00 80.38 390 LYS A CA 1
ATOM 3195 C C . LYS A 1 390 ? 22.108 -19.939 -12.039 1.00 80.38 390 LYS A C 1
ATOM 3197 O O . LYS A 1 390 ? 22.589 -20.941 -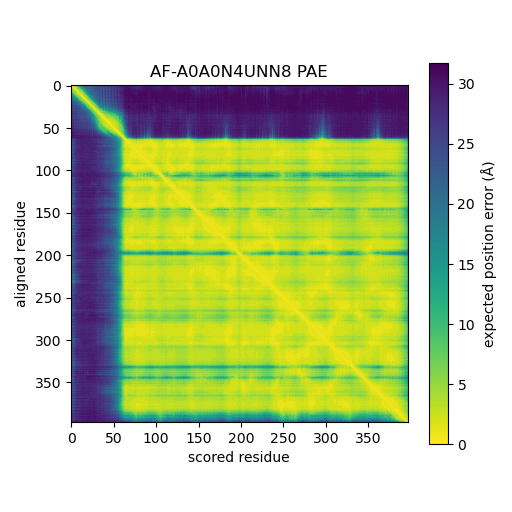12.565 1.00 80.38 390 LYS A O 1
ATOM 3202 N N . PHE A 1 391 ? 20.823 -19.865 -11.683 1.00 77.44 391 PHE A N 1
ATOM 3203 C CA . PHE A 1 391 ? 19.869 -20.952 -11.931 1.00 77.44 391 PHE A CA 1
ATOM 3204 C C . PHE A 1 391 ? 19.642 -21.211 -13.426 1.00 77.44 391 PHE A C 1
ATOM 3206 O O . PHE A 1 391 ? 19.526 -22.369 -13.825 1.00 77.44 391 PHE A O 1
ATOM 3213 N N . ALA A 1 392 ? 19.611 -20.168 -14.260 1.00 78.81 392 ALA A N 1
ATOM 3214 C CA . ALA A 1 392 ? 19.482 -20.319 -15.708 1.00 78.81 392 ALA A CA 1
ATOM 3215 C C . ALA A 1 392 ? 20.699 -21.034 -16.321 1.00 78.81 392 ALA A C 1
ATOM 3217 O O . ALA A 1 392 ? 20.525 -21.940 -17.134 1.00 78.81 392 ALA A O 1
ATOM 3218 N N . LYS A 1 393 ? 21.919 -20.691 -15.882 1.00 75.62 393 LYS A N 1
ATOM 3219 C CA . LYS A 1 393 ? 23.165 -21.342 -16.331 1.00 75.62 393 LYS A CA 1
ATOM 3220 C C . LYS A 1 393 ? 23.235 -22.819 -15.924 1.00 75.62 393 LYS A C 1
ATOM 3222 O O . LYS A 1 393 ? 23.638 -23.646 -16.730 1.00 75.62 393 LYS A O 1
ATOM 3227 N N . LEU A 1 394 ? 22.782 -23.164 -14.715 1.00 74.56 394 LEU A N 1
ATOM 3228 C CA . LEU A 1 394 ? 22.748 -24.552 -14.225 1.00 74.56 394 LEU A CA 1
ATOM 3229 C C . LEU A 1 394 ? 21.746 -25.458 -14.957 1.00 74.56 394 LEU A C 1
ATOM 3231 O O . LEU A 1 394 ? 21.875 -26.668 -14.867 1.00 74.56 394 LEU A O 1
ATOM 3235 N N . LYS A 1 395 ? 20.738 -24.904 -15.643 1.00 69.88 395 LYS A N 1
ATOM 3236 C CA . LYS A 1 395 ? 19.803 -25.690 -16.470 1.00 69.88 395 LYS A CA 1
ATOM 3237 C C . LYS A 1 395 ? 20.291 -25.906 -17.906 1.00 69.88 395 LYS A C 1
ATOM 3239 O O . LYS A 1 395 ? 19.667 -26.673 -18.632 1.00 69.88 395 LYS A O 1
ATOM 3244 N N . GLN A 1 396 ? 21.323 -25.178 -18.334 1.00 67.38 396 GLN A N 1
ATOM 3245 C CA . GLN A 1 396 ? 21.880 -25.270 -19.688 1.00 67.38 396 GLN A CA 1
ATOM 3246 C C . GLN A 1 396 ? 23.089 -26.207 -19.785 1.00 67.38 396 GLN A C 1
ATOM 3248 O O . GLN A 1 396 ? 23.383 -26.671 -20.884 1.00 67.38 396 GLN A O 1
ATOM 3253 N N . GLY A 1 397 ? 23.789 -26.449 -18.672 1.00 61.91 397 GLY A N 1
ATOM 3254 C CA . GLY A 1 397 ? 24.828 -27.478 -18.556 1.00 61.91 397 GLY A CA 1
ATOM 3255 C C . GLY A 1 397 ? 24.250 -28.762 -17.996 1.00 61.91 397 GLY A C 1
ATOM 3256 O O . GLY A 1 397 ? 24.731 -29.832 -18.425 1.00 61.91 397 GLY A O 1
#